Protein AF-A0A7X7A1T9-F1 (afdb_monomer)

Nearest PDB structures (foldseek):
  7ost-assembly1_AAA  TM=4.585E-01  e=1.495E+00  Rattus norvegicus
  8d9o-assembly1_A  TM=2.334E-01  e=6.834E-01  synthetic construct
  8vy7-assembly1_R  TM=4.202E-01  e=4.323E+00  Homo sapiens
  8rql-assembly1_R  TM=2.373E-01  e=2.090E+00  Homo sapiens

Solvent-accessible surface area (backbone atoms only — not comparable to full-atom values): 20251 Å² total; per-residue (Å²): 127,83,77,74,77,71,75,82,65,88,34,70,35,52,82,51,70,74,78,58,54,71,68,55,50,30,52,52,34,47,52,50,28,59,54,44,47,56,52,42,56,55,50,61,71,45,48,79,82,35,73,89,36,67,69,62,48,48,54,48,46,51,52,48,48,52,38,46,51,38,43,49,53,24,47,54,48,43,42,53,55,49,49,61,49,44,50,72,52,76,56,67,68,39,55,62,46,52,48,52,50,50,52,48,52,54,48,51,42,58,44,41,57,53,44,40,57,47,37,78,75,35,81,71,54,41,60,35,78,96,72,74,40,66,82,47,50,57,70,56,44,54,50,48,43,52,54,51,48,48,42,61,71,49,51,50,55,50,51,52,51,39,38,74,73,62,51,80,56,61,34,56,81,56,45,78,46,64,72,81,56,75,47,48,26,35,67,48,74,74,79,54,87,92,50,88,70,74,84,67,83,80,60,48,72,41,65,34,75,35,53,99,62,97,60,54,39,30,34,29,29,35,27,33,80,60,32,42,35,43,37,36,36,62,62,78,63,89,91,62,83,78,68,83,82,51,68,45,35,45,35,38,39,38,27,69,46,82,41,38,58,55,37,36,37,43,26,32,73,61,44,92,91,29,69,58,72,59,44,72,53,87,92,57,61,57,33,24,40,26,27,28,45,81,40,76,56,97,93,42,63,34,40,41,36,69,44,48,25,75,80,65,71,47,63,62,86,59,58,74,33,28,32,35,32,48,34,39,25,36,80,79,75,50,58,31,16,51,44,60,86,68,67,42,83,68,42,89,60,50,37,35,70,40,82,82,36,41,28,37,37,40,53,95

Mean predicted aligned error: 6.41 Å

Secondary structure (DSSP, 8-state):
-PPPPP---S-GGGGTTTTS-HHHHHHHHHHHHHHHHHHHHHHHHHGGGGTT-HHHHHHHHHHHHHHHHHHHHHHHHHHHHHHHHHHHS-STTHHHHHHHHHHHHHHHHHHHHHHHHHHHH-TTTTEEGGGTEES--HHHHHHHHHHHHHIIIIIHHHHHHHHHHTPPSSHHHHTSS--S-EEEEEE-PPP-TTS-PPPPTT---EE--BSSS---EEEEEEE-SSEEEEEEEEPPPTT----S--EEEEEEEEESSTTSPPEEEEEEE--TTT-SSPEEPTTSTTEEEEEEEEEEETTEEEEEEEEEHHHHT--TT----EEEEEEEEETTTEEEESS---PPPPBTTTBT--GGG-EEEEE-

Structure (mmCIF, N/CA/C/O backbone):
data_AF-A0A7X7A1T9-F1
#
_entry.id   AF-A0A7X7A1T9-F1
#
loop_
_atom_site.group_PDB
_atom_site.id
_atom_site.type_symbol
_atom_site.label_atom_id
_atom_site.label_alt_id
_atom_site.label_comp_id
_atom_site.label_asym_id
_atom_site.label_entity_id
_atom_site.label_seq_id
_atom_site.pdbx_PDB_ins_code
_atom_site.Cartn_x
_atom_site.Cartn_y
_atom_site.Cartn_z
_atom_site.occupancy
_atom_site.B_iso_or_equiv
_atom_site.auth_seq_id
_atom_site.auth_comp_id
_atom_site.auth_asym_id
_atom_site.auth_atom_id
_atom_site.pdbx_PDB_model_num
ATOM 1 N N . THR A 1 1 ? 5.170 26.911 18.394 1.00 39.91 1 THR A N 1
ATOM 2 C CA . THR A 1 1 ? 4.650 25.532 18.275 1.00 39.91 1 THR A CA 1
ATOM 3 C C . THR A 1 1 ? 5.120 24.964 16.957 1.00 39.91 1 THR A C 1
ATOM 5 O O . THR A 1 1 ? 4.873 25.583 15.928 1.00 39.91 1 THR A O 1
ATOM 8 N N . LEU A 1 2 ? 5.856 23.847 16.977 1.00 36.91 2 LEU A N 1
ATOM 9 C CA . LEU A 1 2 ? 6.152 23.097 15.753 1.00 36.91 2 LEU A CA 1
ATOM 10 C C . LEU A 1 2 ? 4.814 22.800 15.072 1.00 36.91 2 LEU A C 1
ATOM 12 O O . LEU A 1 2 ? 3.886 22.333 15.736 1.00 36.91 2 LEU A O 1
ATOM 16 N N . LYS A 1 3 ? 4.681 23.142 13.785 1.00 34.41 3 LYS A N 1
ATOM 17 C CA . LYS A 1 3 ? 3.490 22.751 13.027 1.00 34.41 3 LYS A CA 1
ATOM 18 C C . LYS A 1 3 ? 3.377 21.226 13.143 1.00 34.41 3 LYS A C 1
ATOM 20 O O . LYS A 1 3 ? 4.394 20.558 12.940 1.00 34.41 3 LYS A O 1
ATOM 25 N N . PRO A 1 4 ? 2.208 20.678 13.518 1.00 45.91 4 PRO A N 1
ATOM 26 C CA . PRO A 1 4 ? 2.038 19.237 13.554 1.00 45.91 4 PRO A CA 1
ATOM 27 C C . PRO A 1 4 ? 2.428 18.681 12.188 1.00 45.91 4 PRO A C 1
ATOM 29 O O . PRO A 1 4 ? 2.106 19.281 11.157 1.00 45.91 4 PRO A O 1
ATOM 32 N N . TRP A 1 5 ? 3.149 17.560 12.191 1.00 42.59 5 TRP A N 1
ATOM 33 C CA . TRP A 1 5 ? 3.385 16.815 10.965 1.00 42.59 5 TRP A CA 1
ATOM 34 C C . TRP A 1 5 ? 2.042 16.633 10.254 1.00 42.59 5 TRP A C 1
ATOM 36 O O . TRP A 1 5 ? 1.061 16.285 10.926 1.00 42.59 5 TRP A O 1
ATOM 46 N N . PRO A 1 6 ? 1.961 16.889 8.936 1.00 41.75 6 PRO A N 1
ATOM 47 C CA . PRO A 1 6 ? 0.737 16.628 8.200 1.00 41.75 6 PRO A CA 1
ATOM 48 C C . PRO A 1 6 ? 0.298 15.183 8.479 1.00 41.75 6 PRO A C 1
ATOM 50 O O . PRO A 1 6 ? 1.173 14.318 8.682 1.00 41.75 6 PRO A O 1
ATOM 53 N N . PRO A 1 7 ? -1.025 14.920 8.527 1.00 47.12 7 PRO A N 1
ATOM 54 C CA . PRO A 1 7 ? -1.553 13.583 8.763 1.00 47.12 7 PRO A CA 1
ATOM 55 C C . PRO A 1 7 ? -0.728 12.573 7.974 1.00 47.12 7 PRO A C 1
ATOM 57 O O . PRO A 1 7 ? -0.421 12.822 6.803 1.00 47.12 7 PRO A O 1
ATOM 60 N N . SER A 1 8 ? -0.281 11.490 8.626 1.00 50.19 8 SER A N 1
ATOM 61 C CA . SER A 1 8 ? 0.274 10.356 7.880 1.00 50.19 8 SER A CA 1
ATOM 62 C C . SER A 1 8 ? -0.703 10.078 6.760 1.00 50.19 8 SER A C 1
ATOM 64 O O . SER A 1 8 ? -1.893 9.911 7.026 1.00 50.19 8 SER A O 1
ATOM 66 N N . GLY A 1 9 ? -0.223 10.186 5.519 1.00 60.47 9 GLY A N 1
ATOM 67 C CA . GLY A 1 9 ? -1.075 9.993 4.359 1.00 60.47 9 GLY A CA 1
ATOM 68 C C . GLY A 1 9 ? -1.753 8.627 4.433 1.00 60.47 9 GLY A C 1
ATOM 69 O O . GLY A 1 9 ? -1.422 7.789 5.267 1.00 60.47 9 GLY A O 1
ATOM 70 N N . ASP A 1 10 ? -2.694 8.399 3.532 1.00 75.44 10 ASP A N 1
ATOM 71 C CA . ASP A 1 10 ? -3.477 7.171 3.394 1.00 75.44 10 ASP A CA 1
ATOM 72 C C . ASP A 1 10 ? -2.605 5.935 3.024 1.00 75.44 10 ASP A C 1
ATOM 74 O O . ASP A 1 10 ? -2.641 5.436 1.900 1.00 75.44 10 ASP A O 1
ATOM 78 N N . ARG A 1 11 ? -1.727 5.502 3.947 1.00 79.44 11 ARG A N 1
ATOM 79 C CA . ARG A 1 11 ? -0.586 4.584 3.742 1.00 79.44 11 ARG A CA 1
ATOM 80 C C . ARG A 1 11 ? -0.346 3.670 4.946 1.00 79.44 11 ARG A C 1
ATOM 82 O O . ARG A 1 11 ? 0.727 3.666 5.547 1.00 79.44 11 ARG A O 1
ATOM 89 N N . VAL A 1 12 ? -1.340 2.858 5.303 1.00 83.94 12 VAL A N 1
ATOM 90 C CA . VAL A 1 12 ? -1.254 1.951 6.467 1.00 83.94 12 VAL A CA 1
ATOM 91 C C . VAL A 1 12 ? -0.083 0.954 6.391 1.00 83.94 12 VAL A C 1
ATOM 93 O O . VAL A 1 12 ? 0.362 0.446 7.418 1.00 83.94 12 VAL A O 1
ATOM 96 N N . GLY A 1 13 ? 0.458 0.695 5.192 1.00 81.81 13 GLY A N 1
ATOM 97 C CA . GLY A 1 13 ? 1.607 -0.187 4.996 1.00 81.81 13 GLY A CA 1
ATOM 98 C C . GLY A 1 13 ? 2.880 0.279 5.711 1.00 81.81 13 GLY A C 1
ATOM 99 O O . GLY A 1 13 ? 3.715 -0.558 6.053 1.00 81.81 13 GLY A O 1
ATOM 100 N N . GLU A 1 14 ? 3.004 1.579 6.003 1.00 79.31 14 GLU A N 1
ATOM 101 C CA . GLU A 1 14 ? 4.100 2.142 6.804 1.00 79.31 14 GLU A CA 1
ATOM 102 C C . GLU A 1 14 ? 4.157 1.524 8.211 1.00 79.31 14 GLU A C 1
ATOM 104 O O . GLU A 1 14 ? 5.239 1.218 8.705 1.00 79.31 14 GLU A O 1
ATOM 109 N N . CYS A 1 15 ? 3.002 1.238 8.821 1.00 79.81 15 CYS A N 1
ATOM 110 C CA . CYS A 1 15 ? 2.922 0.622 10.148 1.00 79.81 15 CYS A CA 1
ATOM 111 C C . CYS A 1 15 ? 3.240 -0.885 10.147 1.00 79.81 15 CYS A C 1
ATOM 113 O O . CYS A 1 15 ? 3.506 -1.452 11.201 1.00 79.81 15 CYS A O 1
ATOM 115 N N . ILE A 1 16 ? 3.190 -1.545 8.983 1.00 82.44 16 ILE A N 1
ATOM 116 C CA . ILE A 1 16 ? 3.361 -3.006 8.842 1.00 82.44 16 ILE A CA 1
ATOM 117 C C . ILE A 1 16 ? 4.808 -3.367 8.462 1.00 82.44 16 ILE A C 1
ATOM 119 O O . ILE A 1 16 ? 5.266 -4.493 8.669 1.00 82.44 16 ILE A O 1
ATOM 123 N N . GLY A 1 17 ? 5.542 -2.423 7.869 1.00 73.75 17 GLY A N 1
ATOM 124 C CA . GLY A 1 17 ? 6.963 -2.569 7.549 1.00 73.75 17 GLY A CA 1
ATOM 125 C C . GLY A 1 17 ? 7.298 -3.631 6.491 1.00 73.75 17 GLY A C 1
ATOM 126 O O . GLY A 1 17 ? 8.450 -4.057 6.358 1.00 73.75 17 GLY A O 1
ATOM 127 N N . GLY A 1 18 ? 6.281 -4.109 5.767 1.00 74.50 18 GLY A N 1
ATOM 128 C CA . GLY A 1 18 ? 6.410 -5.172 4.772 1.00 74.50 18 GLY A CA 1
ATOM 129 C C . GLY A 1 18 ? 6.887 -6.512 5.342 1.00 74.50 18 GLY A C 1
ATOM 130 O O . GLY A 1 18 ? 7.407 -7.330 4.590 1.00 74.50 18 GLY A O 1
ATOM 131 N N . VAL A 1 19 ? 6.747 -6.752 6.651 1.00 79.62 19 VAL A N 1
ATOM 132 C CA . VAL A 1 19 ? 7.024 -8.068 7.259 1.00 79.62 19 VAL A CA 1
ATOM 133 C C . VAL A 1 19 ? 5.848 -9.004 6.999 1.00 79.62 19 VAL A C 1
ATOM 135 O O . VAL A 1 19 ? 6.026 -10.080 6.442 1.00 79.62 19 VAL A O 1
ATOM 138 N N . LEU A 1 20 ? 4.639 -8.529 7.289 1.00 85.19 20 LEU A N 1
ATOM 139 C CA . LEU A 1 20 ? 3.382 -9.233 7.052 1.00 85.19 20 LEU A CA 1
ATOM 140 C C . LEU A 1 20 ? 2.625 -8.614 5.868 1.00 85.19 20 LEU A C 1
ATOM 142 O O . LEU A 1 20 ? 2.907 -7.491 5.432 1.00 85.19 20 LEU A O 1
ATOM 146 N N . THR A 1 21 ? 1.686 -9.360 5.307 1.00 87.00 21 THR A N 1
ATOM 147 C CA . THR A 1 21 ? 0.637 -8.861 4.406 1.00 87.00 21 THR A CA 1
ATOM 148 C C . THR A 1 21 ? -0.457 -8.152 5.210 1.00 87.00 21 THR A C 1
ATOM 150 O O . THR A 1 21 ? -0.568 -8.346 6.420 1.00 87.00 21 THR A O 1
ATOM 153 N N . LEU A 1 22 ? -1.271 -7.303 4.571 1.00 89.75 22 LEU A N 1
ATOM 154 C CA . LEU A 1 22 ? -2.371 -6.641 5.286 1.00 89.75 22 LEU A CA 1
ATOM 155 C C . LEU A 1 22 ? -3.401 -7.664 5.774 1.00 89.75 22 LEU A C 1
ATOM 157 O O . LEU A 1 22 ? -3.898 -7.538 6.885 1.00 89.75 22 LEU A O 1
ATOM 161 N N . GLU A 1 23 ? -3.664 -8.699 4.982 1.00 92.38 23 GLU A N 1
ATOM 162 C CA . GLU A 1 23 ? -4.559 -9.804 5.309 1.00 92.38 23 GLU A CA 1
ATOM 163 C C . GLU A 1 23 ? -4.110 -10.539 6.582 1.00 92.38 23 GLU A C 1
ATOM 165 O O . GLU A 1 23 ? -4.922 -10.782 7.476 1.00 92.38 23 GLU A O 1
ATOM 170 N N . GLU A 1 24 ? -2.812 -10.835 6.709 1.00 94.38 24 GLU A N 1
ATOM 171 C CA . GLU A 1 24 ? -2.249 -11.437 7.923 1.00 94.38 24 GLU A CA 1
ATOM 172 C C . GLU A 1 24 ? -2.401 -10.514 9.136 1.00 94.38 24 GLU A C 1
ATOM 174 O O . GLU A 1 24 ? -2.812 -10.967 10.204 1.00 94.38 24 GLU A O 1
ATOM 179 N N . VAL A 1 25 ? -2.112 -9.216 8.987 1.00 94.44 25 VAL A N 1
ATOM 180 C CA . VAL A 1 25 ? -2.245 -8.253 10.093 1.00 94.44 25 VAL A CA 1
ATOM 181 C C . VAL A 1 25 ? -3.707 -8.107 10.523 1.00 94.44 25 VAL A C 1
ATOM 183 O O . VAL A 1 25 ? -3.982 -8.087 11.723 1.00 94.44 25 VAL A O 1
ATOM 186 N N . VAL A 1 26 ? -4.652 -8.062 9.578 1.00 96.88 26 VAL A N 1
ATOM 187 C CA . VAL A 1 26 ? -6.094 -8.035 9.869 1.00 96.88 26 VAL A CA 1
ATOM 188 C C . VAL A 1 26 ? -6.506 -9.283 10.648 1.00 96.88 26 VAL A C 1
ATOM 190 O O . VAL A 1 26 ? -7.163 -9.161 11.681 1.00 96.88 26 VAL A O 1
ATOM 193 N N . GLU A 1 27 ? -6.087 -10.475 10.219 1.00 97.94 27 GLU A N 1
ATOM 194 C CA . GLU A 1 27 ? -6.426 -11.721 10.914 1.00 97.94 27 GLU A CA 1
ATOM 195 C C . GLU A 1 27 ? -5.815 -11.787 12.323 1.00 97.94 27 GLU A C 1
ATOM 197 O O . GLU A 1 27 ? -6.489 -12.169 13.285 1.00 97.94 27 GLU A O 1
ATOM 202 N N . LEU A 1 28 ? -4.560 -11.368 12.492 1.00 97.19 28 LEU A N 1
ATOM 203 C CA . LEU A 1 28 ? -3.920 -11.313 13.808 1.00 97.19 28 LEU A CA 1
ATOM 204 C C . LEU A 1 28 ? -4.619 -10.307 14.734 1.00 97.19 28 LEU A C 1
ATOM 206 O O . LEU A 1 28 ? -4.916 -10.641 15.885 1.00 97.19 28 LEU A O 1
ATOM 210 N N . ALA A 1 29 ? -4.964 -9.120 14.228 1.00 97.56 29 ALA A N 1
ATOM 211 C CA . ALA A 1 29 ? -5.722 -8.122 14.978 1.00 97.56 29 ALA A CA 1
ATOM 212 C C . ALA A 1 29 ? -7.112 -8.650 15.366 1.00 97.56 29 ALA A C 1
ATOM 214 O O . ALA A 1 29 ? -7.529 -8.494 16.515 1.00 97.56 29 ALA A O 1
ATOM 215 N N . ARG A 1 30 ? -7.795 -9.363 14.456 1.00 98.25 30 ARG A N 1
ATOM 216 C CA . ARG A 1 30 ? -9.090 -10.014 14.710 1.00 98.25 30 ARG A CA 1
ATOM 217 C C . ARG A 1 30 ? -8.991 -11.027 15.849 1.00 98.25 30 ARG A C 1
ATOM 219 O O . ARG A 1 30 ? -9.847 -11.054 16.738 1.00 98.25 30 ARG A O 1
ATOM 226 N N . ARG A 1 31 ? -7.950 -11.866 15.847 1.00 98.31 31 ARG A N 1
ATOM 227 C CA . ARG A 1 31 ? -7.695 -12.855 16.910 1.00 98.31 31 ARG A CA 1
ATOM 228 C C . ARG A 1 31 ? -7.431 -12.186 18.256 1.00 98.31 31 ARG A C 1
ATOM 230 O O . ARG A 1 31 ? -7.952 -12.660 19.269 1.00 98.31 31 ARG A O 1
ATOM 237 N N . MET A 1 32 ? -6.673 -11.090 18.258 1.00 97.62 32 MET A N 1
ATOM 238 C CA . MET A 1 32 ? -6.385 -10.299 19.453 1.00 97.62 32 MET A CA 1
ATOM 239 C C . MET A 1 32 ? -7.667 -9.712 20.055 1.00 97.62 32 MET A C 1
ATOM 241 O O . MET A 1 32 ? -7.980 -10.017 21.205 1.00 97.62 32 MET A O 1
ATOM 245 N N . THR A 1 33 ? -8.464 -8.968 19.276 1.00 97.75 33 THR A N 1
ATOM 246 C CA . THR A 1 33 ? -9.721 -8.378 19.779 1.00 97.75 33 THR A CA 1
ATOM 247 C C . THR A 1 33 ? -10.721 -9.449 20.220 1.00 97.75 33 THR A C 1
ATOM 249 O O . THR A 1 33 ? -11.258 -9.364 21.319 1.00 97.75 33 THR A O 1
ATOM 252 N N . THR A 1 34 ? -10.874 -10.541 19.461 1.00 97.62 34 THR A N 1
ATOM 253 C CA . THR A 1 34 ? -11.786 -11.644 19.828 1.00 97.62 34 THR A CA 1
ATOM 254 C C . THR A 1 34 ? -11.407 -12.284 21.165 1.00 97.62 34 THR A C 1
ATOM 256 O O . THR A 1 34 ? -12.274 -12.704 21.931 1.00 97.62 34 THR A O 1
ATOM 259 N N . SER A 1 35 ? -10.110 -12.407 21.446 1.00 98.00 35 SER A N 1
ATOM 260 C CA . SER A 1 35 ? -9.630 -12.999 22.697 1.00 98.00 35 SER A CA 1
ATOM 261 C C . SER A 1 35 ? -9.775 -12.027 23.865 1.00 98.00 35 SER A C 1
ATOM 263 O O . SER A 1 35 ? -10.204 -12.435 24.943 1.00 98.00 35 SER A O 1
ATOM 265 N N . TRP A 1 36 ? -9.491 -10.743 23.640 1.00 98.25 36 TRP A N 1
ATOM 266 C CA . TRP A 1 36 ? -9.683 -9.702 24.646 1.00 98.25 36 TRP A CA 1
ATOM 267 C C . TRP A 1 36 ? -11.153 -9.549 25.042 1.00 98.25 36 TRP A C 1
ATOM 269 O O . TRP A 1 36 ? -11.464 -9.511 26.231 1.00 98.25 36 TRP A O 1
ATOM 279 N N . ASP A 1 37 ? -12.070 -9.569 24.071 1.00 96.44 37 ASP A N 1
ATOM 280 C CA . ASP A 1 37 ? -13.511 -9.461 24.316 1.00 96.44 37 ASP A CA 1
ATOM 281 C C . ASP A 1 37 ? -14.012 -10.567 25.249 1.00 96.44 37 ASP A C 1
ATOM 283 O O . ASP A 1 37 ? -14.805 -10.305 26.154 1.00 96.44 37 ASP A O 1
ATOM 287 N N . LYS A 1 38 ? -13.501 -11.799 25.099 1.00 97.56 38 LYS A N 1
ATOM 288 C CA . LYS A 1 38 ? -13.799 -12.899 26.032 1.00 97.56 38 LYS A CA 1
ATOM 289 C C . LYS A 1 38 ? -13.359 -12.560 27.458 1.00 97.56 38 LYS A C 1
ATOM 291 O O . LYS A 1 38 ? -14.110 -12.820 28.395 1.00 97.56 38 LYS A O 1
ATOM 296 N N . GLY A 1 39 ? -12.181 -11.959 27.619 1.00 97.06 39 GLY A N 1
ATOM 297 C CA . GLY A 1 39 ? -11.686 -11.468 28.907 1.00 97.06 39 GLY A CA 1
ATOM 298 C C . GLY A 1 39 ? -12.571 -10.364 29.489 1.00 97.06 39 GLY A C 1
ATOM 299 O O . GLY A 1 39 ? -12.971 -10.439 30.650 1.00 97.06 39 GLY A O 1
ATOM 300 N N . VAL A 1 40 ? -12.974 -9.388 28.673 1.00 96.25 40 VAL A N 1
ATOM 301 C CA . VAL A 1 40 ? -13.888 -8.311 29.088 1.00 96.25 40 VAL A CA 1
ATOM 302 C C . VAL A 1 40 ? -15.239 -8.866 29.551 1.00 96.25 40 VAL A C 1
ATOM 304 O O . VAL A 1 40 ? -15.787 -8.382 30.541 1.00 96.25 40 VAL A O 1
ATOM 307 N N . GLN A 1 41 ? -15.764 -9.924 28.919 1.00 96.00 41 GLN A N 1
ATOM 308 C CA . GLN A 1 41 ? -16.993 -10.576 29.396 1.00 96.00 41 GLN A CA 1
ATOM 309 C C . GLN A 1 41 ? -16.838 -11.225 30.779 1.00 96.00 41 GLN A C 1
ATOM 311 O O . GLN A 1 41 ? -17.816 -11.305 31.523 1.00 96.00 41 GLN A O 1
ATOM 316 N N . ILE A 1 42 ? -15.637 -11.681 31.149 1.00 96.38 42 ILE A N 1
ATOM 317 C CA . ILE A 1 42 ? -15.359 -12.173 32.505 1.00 96.38 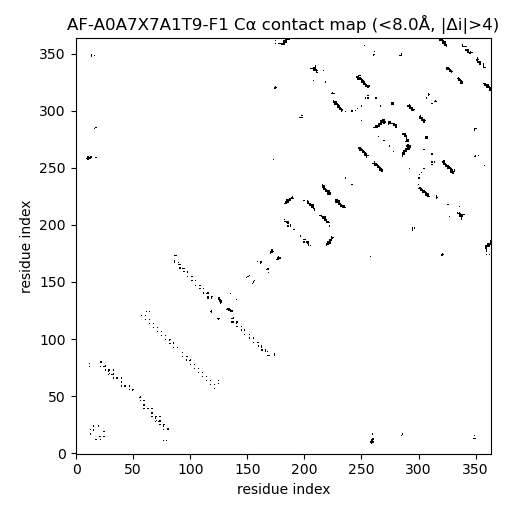42 ILE A CA 1
ATOM 318 C C . ILE A 1 42 ? -15.389 -11.000 33.489 1.00 96.38 42 ILE A C 1
ATOM 320 O O . ILE A 1 42 ? -16.101 -11.077 34.487 1.00 96.38 42 ILE A O 1
ATOM 324 N N . PHE A 1 43 ? -14.707 -9.892 33.179 1.00 94.81 43 PHE A N 1
ATOM 325 C CA . PHE A 1 43 ? -14.723 -8.686 34.018 1.00 94.81 43 PHE A CA 1
ATOM 326 C C . PHE A 1 43 ? -16.129 -8.114 34.210 1.00 94.81 43 PHE A C 1
ATOM 328 O O . PHE A 1 43 ? -16.502 -7.774 35.329 1.00 94.81 43 PHE A O 1
ATOM 335 N N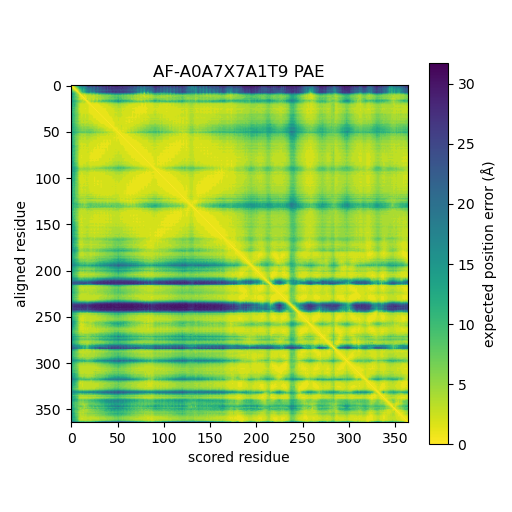 . LYS A 1 44 ? -16.950 -8.089 33.154 1.00 92.62 44 LYS A N 1
ATOM 336 C CA . LYS A 1 44 ? -18.340 -7.615 33.220 1.00 92.62 44 LYS A CA 1
ATOM 337 C C . LYS A 1 44 ? -19.174 -8.374 34.261 1.00 92.62 44 LYS A C 1
ATOM 339 O O . LYS A 1 44 ? -19.992 -7.781 34.954 1.00 92.62 44 LYS A O 1
ATOM 344 N N . LYS A 1 45 ? -18.947 -9.681 34.423 1.00 94.81 45 LYS A N 1
ATOM 345 C CA . LYS A 1 45 ? -19.649 -10.501 35.430 1.00 94.81 45 LYS A CA 1
ATOM 346 C C . LYS A 1 45 ? -19.230 -10.182 36.868 1.00 94.81 45 LYS A C 1
ATOM 348 O O . LYS A 1 45 ? -19.931 -10.573 37.794 1.00 94.81 45 LYS A O 1
ATOM 353 N N . LEU A 1 46 ? -18.096 -9.508 37.060 1.00 94.50 46 LEU A N 1
ATOM 354 C CA . LEU A 1 46 ? -17.585 -9.129 38.375 1.00 94.50 46 LEU A CA 1
ATOM 355 C C . LEU A 1 46 ? -18.094 -7.755 38.832 1.00 94.50 46 LEU A C 1
ATOM 357 O O . LEU A 1 46 ? -17.996 -7.458 40.018 1.00 94.50 46 LEU A O 1
ATOM 361 N N . GLU A 1 47 ? -18.671 -6.938 37.945 1.00 94.00 47 GLU A N 1
ATOM 362 C CA . GLU A 1 47 ? -19.079 -5.557 38.258 1.00 94.00 47 GLU A CA 1
ATOM 363 C C . GLU A 1 47 ? -20.035 -5.476 39.451 1.00 94.00 47 GLU A C 1
ATOM 365 O O . GLU A 1 47 ? -19.826 -4.674 40.357 1.00 94.00 47 GLU A O 1
ATOM 370 N N . SER A 1 48 ? -21.036 -6.359 39.512 1.00 94.25 48 SER A N 1
ATOM 371 C CA . SER A 1 48 ? -21.997 -6.382 40.621 1.00 94.25 48 SER A CA 1
ATOM 372 C C . SER A 1 48 ? -21.352 -6.728 41.964 1.00 94.25 48 SER A C 1
ATOM 374 O O . SER A 1 48 ? -21.821 -6.272 43.001 1.00 94.25 48 SER A O 1
ATOM 376 N N . LYS A 1 49 ? -20.269 -7.516 41.962 1.00 96.00 49 LYS A N 1
ATOM 377 C CA . LYS A 1 49 ? -19.528 -7.878 43.179 1.00 96.00 49 LYS A CA 1
ATOM 378 C C . LYS A 1 49 ? -18.738 -6.691 43.738 1.00 96.00 49 LYS A C 1
ATOM 380 O O . LYS A 1 49 ? -18.518 -6.629 44.943 1.00 96.00 49 LYS A O 1
ATOM 385 N N . TYR A 1 50 ? -18.324 -5.766 42.875 1.00 95.62 50 TYR A N 1
ATOM 386 C CA . TYR A 1 50 ? -17.503 -4.606 43.224 1.00 95.62 50 TYR A CA 1
ATOM 387 C C . TYR A 1 50 ? -18.287 -3.288 43.165 1.00 95.62 50 TYR A C 1
ATOM 389 O O . TYR A 1 50 ? -17.686 -2.227 43.052 1.00 95.62 50 TYR A O 1
ATOM 397 N N . SER A 1 51 ? -19.621 -3.316 43.282 1.00 93.81 51 SER A N 1
ATOM 398 C CA . SER A 1 51 ? -20.467 -2.117 43.146 1.00 93.81 51 SER A CA 1
ATOM 399 C C . SER A 1 51 ? -20.107 -0.980 44.111 1.00 93.81 51 SER A C 1
ATOM 401 O O . SER A 1 51 ? -20.346 0.184 43.805 1.00 93.81 51 SER A O 1
ATOM 403 N N . ASN A 1 52 ? -19.529 -1.318 45.267 1.00 95.00 52 ASN A N 1
ATOM 404 C CA . ASN A 1 52 ? -19.131 -0.370 46.310 1.00 95.00 52 ASN A CA 1
ATOM 405 C C . ASN A 1 52 ? -17.619 -0.074 46.309 1.00 95.00 52 ASN A C 1
ATOM 407 O O . ASN A 1 52 ? -17.133 0.605 47.209 1.00 95.00 52 ASN A O 1
ATOM 411 N N . ASP A 1 53 ? -16.874 -0.586 45.326 1.00 96.69 53 ASP A N 1
ATOM 412 C CA . ASP A 1 53 ? -15.431 -0.392 45.180 1.00 96.69 53 ASP A CA 1
ATOM 413 C C . ASP A 1 53 ? -15.144 0.347 43.868 1.00 96.69 53 ASP A C 1
ATOM 415 O O . ASP A 1 53 ? -15.019 -0.245 42.791 1.00 96.69 53 ASP A O 1
ATOM 419 N N . LYS A 1 54 ? -15.071 1.678 43.968 1.00 95.00 54 LYS A N 1
ATOM 420 C CA . LYS A 1 54 ? -14.892 2.564 42.814 1.00 95.00 54 LYS A CA 1
ATOM 421 C C . LYS A 1 54 ? -13.622 2.235 42.030 1.00 95.00 54 LYS A C 1
ATOM 423 O O . LYS A 1 54 ? -13.681 2.184 40.808 1.00 95.00 54 LYS A O 1
ATOM 428 N N . GLU A 1 55 ? -12.504 1.981 42.705 1.00 94.94 55 GLU A N 1
ATOM 429 C CA . GLU A 1 55 ? -11.223 1.722 42.037 1.00 94.94 55 GLU A CA 1
ATOM 430 C C . GLU A 1 55 ? -11.285 0.442 41.198 1.00 94.94 55 GLU A C 1
ATOM 432 O O . GLU A 1 55 ? -10.851 0.428 40.047 1.00 94.94 55 GLU A O 1
ATOM 437 N N . ARG A 1 56 ? -11.931 -0.615 41.708 1.00 96.00 56 ARG A N 1
ATOM 438 C CA . ARG A 1 56 ? -12.117 -1.858 40.942 1.00 96.00 56 ARG A CA 1
ATOM 439 C C . ARG A 1 56 ? -13.056 -1.701 39.757 1.00 96.00 56 ARG A C 1
ATOM 441 O O . ARG A 1 56 ? -12.823 -2.315 38.716 1.00 96.00 56 ARG A O 1
ATOM 448 N N . LEU A 1 57 ? -14.087 -0.870 39.875 1.00 96.12 57 LEU A N 1
ATOM 449 C CA . LEU A 1 57 ? -14.943 -0.537 38.735 1.00 96.12 57 LEU A CA 1
ATOM 450 C C . LEU A 1 57 ? -14.180 0.263 37.669 1.00 96.12 57 LEU A C 1
ATOM 452 O O . LEU A 1 57 ? -14.370 0.015 36.477 1.00 96.12 57 LEU A O 1
ATOM 456 N N . LEU A 1 58 ? -13.282 1.166 38.075 1.00 95.81 58 LEU A N 1
ATOM 457 C CA . LEU A 1 58 ? -12.418 1.899 37.149 1.00 95.81 58 LEU A CA 1
ATOM 458 C C . LEU A 1 58 ? -11.417 0.968 36.444 1.00 95.81 58 LEU A C 1
ATOM 460 O O . LEU A 1 58 ? -11.262 1.072 35.230 1.00 95.81 58 LEU A O 1
ATOM 464 N N . ASP A 1 59 ? -10.811 0.003 37.147 1.00 95.44 59 ASP A N 1
ATOM 465 C CA . ASP A 1 59 ? -9.949 -1.027 36.535 1.00 95.44 59 ASP A CA 1
ATOM 466 C C . ASP A 1 59 ? -10.698 -1.827 35.447 1.00 95.44 59 ASP A C 1
ATOM 468 O O . ASP A 1 59 ? -10.177 -2.066 34.352 1.00 95.44 59 ASP A O 1
ATOM 472 N N . ILE A 1 60 ? -11.957 -2.204 35.708 1.00 96.50 60 ILE A N 1
ATOM 473 C CA . ILE A 1 60 ? -12.826 -2.854 34.712 1.00 96.50 60 ILE A CA 1
ATOM 474 C C . ILE A 1 60 ? -13.100 -1.909 33.530 1.00 96.50 60 ILE A C 1
ATOM 476 O O . ILE A 1 60 ? -13.095 -2.343 32.374 1.00 96.50 60 ILE A O 1
ATOM 480 N N . GLY A 1 61 ? -13.307 -0.618 33.801 1.00 96.81 61 GLY A N 1
ATOM 481 C CA . GLY A 1 61 ? -13.456 0.427 32.787 1.00 96.81 61 GLY A CA 1
ATOM 482 C C . GLY A 1 61 ? -12.243 0.533 31.860 1.00 96.81 61 GLY A C 1
ATOM 483 O O . GLY A 1 61 ? -12.411 0.563 30.640 1.00 96.81 61 GLY A O 1
ATOM 484 N N . VAL A 1 62 ? -11.026 0.482 32.409 1.00 96.06 62 VAL A N 1
ATOM 485 C CA . VAL A 1 62 ? -9.775 0.452 31.631 1.00 96.06 62 VAL A CA 1
ATOM 486 C C . VAL A 1 62 ? -9.728 -0.776 30.720 1.00 96.06 62 VAL A C 1
ATOM 488 O O . VAL A 1 62 ? -9.444 -0.646 29.528 1.00 96.06 62 VAL A O 1
ATOM 491 N N . ALA A 1 63 ? -10.074 -1.963 31.229 1.00 97.00 63 ALA A N 1
ATOM 492 C CA . ALA A 1 63 ? -10.099 -3.180 30.416 1.00 97.00 63 ALA A CA 1
ATOM 493 C C . ALA A 1 63 ? -11.106 -3.093 29.249 1.00 97.00 63 ALA A C 1
ATOM 495 O O . ALA A 1 63 ? -10.810 -3.538 28.135 1.00 97.00 63 ALA A O 1
ATOM 496 N N . LYS A 1 64 ? -12.278 -2.485 29.477 1.00 97.75 64 LYS A N 1
ATOM 497 C CA . LYS A 1 64 ? -13.273 -2.215 28.424 1.00 97.75 64 LYS A CA 1
ATOM 498 C C . LYS A 1 64 ? -12.746 -1.220 27.388 1.00 97.75 64 LYS A C 1
ATOM 500 O O . LYS A 1 64 ? -12.860 -1.486 26.193 1.00 97.75 64 LYS A O 1
ATOM 505 N N . ALA A 1 65 ? -12.129 -0.122 27.828 1.00 97.50 65 ALA A N 1
ATOM 506 C CA . ALA A 1 65 ? -11.555 0.887 26.939 1.00 97.50 65 ALA A CA 1
ATOM 507 C C . ALA A 1 65 ? -10.447 0.304 26.044 1.00 97.50 65 ALA A C 1
ATOM 509 O O . ALA A 1 65 ? -10.416 0.579 24.846 1.00 97.50 65 ALA A O 1
ATOM 510 N N . LEU A 1 66 ? -9.585 -0.561 26.589 1.00 96.06 66 LEU A N 1
ATOM 511 C CA . LEU A 1 66 ? -8.590 -1.303 25.805 1.00 96.06 66 LEU A CA 1
ATOM 512 C C . LEU A 1 66 ? -9.244 -2.226 24.768 1.00 96.06 66 LEU A C 1
ATOM 514 O O . LEU A 1 66 ? -8.797 -2.281 23.625 1.00 96.06 66 LEU A O 1
ATOM 518 N N . GLY A 1 67 ? -10.338 -2.902 25.131 1.00 97.75 67 GLY A N 1
ATOM 519 C CA . GLY A 1 67 ? -11.091 -3.744 24.197 1.00 97.75 67 GLY A CA 1
ATOM 520 C C . GLY A 1 67 ? -11.636 -2.961 23.007 1.00 97.75 67 GLY A C 1
ATOM 521 O O . GLY A 1 67 ? -11.477 -3.390 21.864 1.00 97.75 67 GLY A O 1
ATOM 522 N N . ILE A 1 68 ? -12.181 -1.770 23.270 1.00 98.00 68 ILE A N 1
ATOM 523 C CA . ILE A 1 68 ? -12.629 -0.839 22.229 1.00 98.00 68 ILE A CA 1
ATOM 524 C C . ILE A 1 68 ? -11.464 -0.436 21.317 1.00 98.00 68 ILE A C 1
ATOM 526 O O . ILE A 1 68 ? -11.602 -0.489 20.098 1.00 98.00 68 ILE A O 1
ATOM 530 N N . GLN A 1 69 ? -10.296 -0.100 21.872 1.00 96.31 69 GLN A N 1
ATOM 531 C CA . GLN A 1 69 ? -9.122 0.263 21.068 1.00 96.31 69 GLN A CA 1
ATOM 532 C C . GLN A 1 69 ? -8.630 -0.895 20.192 1.00 96.31 69 GLN A C 1
ATOM 534 O O . GLN A 1 69 ? -8.312 -0.682 19.023 1.00 96.31 69 GLN A O 1
ATOM 539 N N . PHE A 1 70 ? -8.602 -2.127 20.710 1.00 97.56 70 PHE A N 1
ATOM 540 C CA . PHE A 1 70 ? -8.226 -3.297 19.910 1.00 97.56 70 PHE A CA 1
ATOM 541 C C . PHE A 1 70 ? -9.229 -3.576 18.790 1.00 97.56 70 PHE A C 1
ATOM 543 O O . PHE A 1 70 ? -8.819 -3.882 17.668 1.00 97.56 70 PHE A O 1
ATOM 550 N N . ARG A 1 71 ? -10.532 -3.441 19.072 1.00 98.44 71 ARG A N 1
ATOM 551 C CA . ARG A 1 71 ? -11.586 -3.587 18.065 1.00 98.44 71 ARG A CA 1
ATOM 552 C C . ARG A 1 71 ? -11.470 -2.516 16.984 1.00 98.44 71 ARG A C 1
ATOM 554 O O . ARG A 1 71 ? -11.457 -2.853 15.804 1.00 98.44 71 ARG A O 1
ATOM 561 N N . SER A 1 72 ? -11.291 -1.262 17.389 1.00 97.94 72 SER A N 1
ATOM 562 C CA . SER A 1 72 ? -11.105 -0.131 16.480 1.00 97.94 72 SER A CA 1
ATOM 563 C C . SER A 1 72 ? -9.850 -0.289 15.615 1.00 97.94 72 SER A C 1
ATOM 565 O O . SER A 1 72 ? -9.901 -0.114 14.400 1.00 97.94 72 SER A O 1
ATOM 567 N N . GLY A 1 73 ? -8.733 -0.736 16.200 1.00 96.00 73 GLY A N 1
ATOM 568 C CA . GLY A 1 73 ? -7.506 -1.049 15.462 1.00 96.00 73 GLY A CA 1
ATOM 569 C C . GLY A 1 73 ? -7.713 -2.128 14.394 1.00 96.00 73 GLY A C 1
ATOM 570 O O . GLY A 1 73 ? -7.300 -1.950 13.248 1.00 96.00 73 GLY A O 1
ATOM 571 N N . HIS A 1 74 ? -8.413 -3.217 14.733 1.00 98.00 74 HIS A N 1
ATOM 572 C CA . HIS A 1 74 ? -8.831 -4.224 13.752 1.00 98.00 74 HIS A CA 1
ATOM 573 C C . HIS A 1 74 ? -9.717 -3.620 12.652 1.00 98.00 74 HIS A C 1
ATOM 575 O O . HIS A 1 74 ? -9.494 -3.876 11.469 1.00 98.00 74 HIS A O 1
ATOM 581 N N . ASN A 1 75 ? -10.699 -2.805 13.029 1.00 98.44 75 ASN A N 1
ATOM 582 C CA . ASN A 1 75 ? -11.662 -2.215 12.108 1.00 98.44 75 ASN A CA 1
ATOM 583 C C . ASN A 1 75 ? -11.011 -1.249 11.115 1.00 98.44 75 ASN A C 1
ATOM 585 O O . ASN A 1 75 ? -11.325 -1.311 9.928 1.00 98.44 75 ASN A O 1
ATOM 589 N N . ILE A 1 76 ? -10.042 -0.441 11.554 1.00 95.56 76 ILE A N 1
ATOM 590 C CA . ILE A 1 76 ? -9.232 0.414 10.677 1.00 95.56 76 ILE A CA 1
ATOM 591 C C . ILE A 1 76 ? -8.504 -0.440 9.631 1.00 95.56 76 ILE A C 1
ATOM 593 O O . ILE A 1 76 ? -8.617 -0.184 8.433 1.00 95.56 76 ILE A O 1
ATOM 597 N N . LEU A 1 77 ? -7.791 -1.486 10.056 1.00 95.75 77 LEU A N 1
ATOM 598 C CA . LEU A 1 77 ? -7.037 -2.357 9.146 1.00 95.75 77 LEU A CA 1
ATOM 599 C C . LEU A 1 77 ? -7.954 -3.085 8.152 1.00 95.75 77 LEU A C 1
ATOM 601 O O . LEU A 1 77 ? -7.667 -3.134 6.954 1.00 95.75 77 LEU A O 1
ATOM 605 N N . ASN A 1 78 ? -9.082 -3.610 8.636 1.00 97.75 78 ASN A N 1
ATOM 606 C CA . ASN A 1 78 ? -10.072 -4.287 7.806 1.00 97.75 78 ASN A CA 1
ATOM 607 C C . ASN A 1 78 ? -10.721 -3.319 6.802 1.00 97.75 78 ASN A C 1
ATOM 609 O O . ASN A 1 78 ? -10.926 -3.673 5.642 1.00 97.75 78 ASN A O 1
ATOM 613 N N . PHE A 1 79 ? -10.977 -2.073 7.211 1.00 97.06 79 PHE A N 1
ATOM 614 C CA . PHE A 1 79 ? -11.470 -1.027 6.321 1.00 97.06 79 PHE A CA 1
ATOM 615 C C . PHE A 1 79 ? -10.492 -0.773 5.169 1.00 97.06 79 PHE A C 1
ATOM 617 O O . PHE A 1 79 ? -10.907 -0.790 4.012 1.00 97.06 79 PHE A O 1
ATOM 624 N N . TYR A 1 80 ? -9.193 -0.614 5.456 1.00 94.50 80 TYR A N 1
ATOM 625 C CA . TYR A 1 80 ? -8.164 -0.471 4.420 1.00 94.50 80 TYR A CA 1
ATOM 626 C C . TYR A 1 80 ? -8.157 -1.658 3.450 1.00 94.50 80 TYR A C 1
ATOM 628 O O . TYR A 1 80 ? -8.191 -1.461 2.236 1.00 94.50 80 TYR A O 1
ATOM 636 N N . MET A 1 81 ? -8.178 -2.887 3.970 1.00 94.56 81 MET A N 1
ATOM 637 C CA . MET A 1 81 ? -8.172 -4.107 3.155 1.00 94.56 81 MET A CA 1
ATOM 638 C C . MET A 1 81 ? -9.387 -4.178 2.219 1.00 94.56 81 MET A C 1
ATOM 640 O O . MET A 1 81 ? -9.251 -4.397 1.012 1.00 94.56 81 MET A O 1
ATOM 644 N N . LEU A 1 82 ? -10.587 -3.958 2.763 1.00 97.00 82 LEU A N 1
ATOM 645 C CA . LEU A 1 82 ? -11.834 -3.979 2.002 1.00 97.00 82 LEU A CA 1
ATOM 646 C C . LEU A 1 82 ? -11.893 -2.845 0.978 1.00 97.00 82 LEU A C 1
ATOM 648 O O . LEU A 1 82 ? -12.300 -3.073 -0.163 1.00 97.00 82 LEU A O 1
ATOM 652 N N . ARG A 1 83 ? -11.451 -1.640 1.347 1.00 94.81 83 ARG A N 1
ATOM 653 C CA . ARG A 1 83 ? -11.407 -0.489 0.444 1.00 94.81 83 ARG A CA 1
ATOM 654 C C . ARG A 1 83 ? -10.476 -0.755 -0.734 1.00 94.81 83 ARG A C 1
ATOM 656 O O . ARG A 1 83 ? -10.920 -0.637 -1.873 1.00 94.81 83 ARG A O 1
ATOM 663 N N . GLU A 1 84 ? -9.237 -1.189 -0.493 1.00 91.75 84 GLU A N 1
ATOM 664 C CA . GLU A 1 84 ? -8.280 -1.491 -1.568 1.00 91.75 84 GLU A CA 1
ATOM 665 C C . GLU A 1 84 ? -8.809 -2.549 -2.542 1.00 91.75 84 GLU A C 1
ATOM 667 O O . GLU A 1 84 ? -8.612 -2.442 -3.758 1.00 91.75 84 GLU A O 1
ATOM 672 N N . ARG A 1 85 ? -9.515 -3.555 -2.015 1.00 93.00 85 ARG A N 1
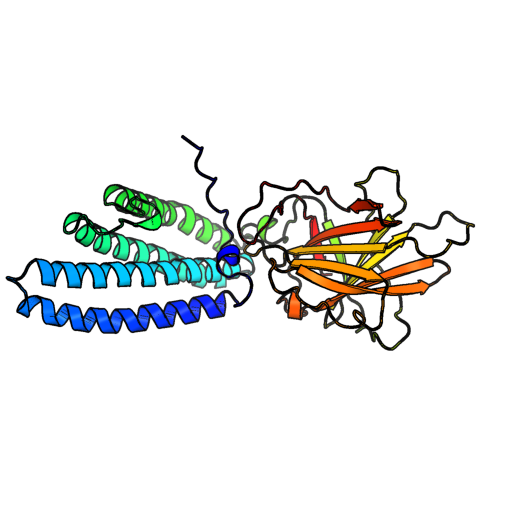ATOM 673 C CA . ARG A 1 85 ? -10.183 -4.576 -2.819 1.00 93.00 85 ARG A CA 1
ATOM 674 C C . ARG A 1 85 ? -11.331 -3.986 -3.643 1.00 93.00 85 ARG A C 1
ATOM 676 O O . ARG A 1 85 ? -11.433 -4.273 -4.834 1.00 93.00 85 ARG A O 1
ATOM 683 N N . MET A 1 86 ? -12.182 -3.155 -3.040 1.00 95.12 86 MET A N 1
ATOM 684 C CA . MET A 1 86 ? -13.328 -2.538 -3.716 1.00 95.12 86 MET A CA 1
ATOM 685 C C . MET A 1 86 ? -12.907 -1.662 -4.899 1.00 95.12 86 MET A C 1
ATOM 687 O O . MET A 1 86 ? -13.555 -1.718 -5.945 1.00 95.12 86 MET A O 1
ATOM 691 N N . LEU A 1 87 ? -11.833 -0.880 -4.740 1.00 92.12 87 LEU A N 1
ATOM 692 C CA . LEU A 1 87 ? -11.334 0.017 -5.786 1.00 92.12 87 LEU A CA 1
ATOM 693 C C . LEU A 1 87 ? -10.865 -0.749 -7.034 1.00 92.12 87 LEU A C 1
ATOM 695 O O . LEU A 1 87 ? -11.114 -0.309 -8.154 1.00 92.12 87 LEU A O 1
ATOM 699 N N . ARG A 1 88 ? -10.249 -1.926 -6.859 1.00 89.56 88 ARG A N 1
ATOM 700 C CA . ARG A 1 88 ? -9.687 -2.723 -7.969 1.00 89.56 88 ARG A CA 1
ATOM 701 C C . ARG A 1 88 ? -10.678 -3.687 -8.616 1.00 89.56 88 ARG A C 1
ATOM 703 O O . ARG A 1 88 ? -10.617 -3.907 -9.823 1.00 89.56 88 ARG A O 1
ATOM 710 N N . MET A 1 89 ? -11.626 -4.223 -7.848 1.00 90.88 89 MET A N 1
ATOM 711 C CA . MET A 1 89 ? -12.739 -5.023 -8.384 1.00 90.88 89 MET A CA 1
ATOM 712 C C . MET A 1 89 ? -13.624 -4.193 -9.300 1.00 90.88 89 MET A C 1
ATOM 714 O O . MET A 1 89 ? -13.667 -3.001 -9.092 1.00 90.88 89 MET A O 1
ATOM 718 N N . ASP A 1 90 ? -14.396 -4.792 -10.210 1.00 89.38 90 ASP A N 1
ATOM 719 C CA . ASP A 1 90 ? -15.428 -4.100 -11.000 1.00 89.38 90 ASP A CA 1
ATOM 720 C C . ASP A 1 90 ? -16.835 -4.671 -10.764 1.00 89.38 90 ASP A C 1
ATOM 722 O O . ASP A 1 90 ? -17.028 -5.745 -10.185 1.00 89.38 90 ASP A O 1
ATOM 726 N N . GLY A 1 91 ? -17.843 -3.929 -11.224 1.00 92.19 91 GLY A N 1
ATOM 727 C CA . GLY A 1 91 ? -19.233 -4.372 -11.240 1.00 92.19 91 GLY A CA 1
ATOM 728 C C . GLY A 1 91 ? -19.945 -4.333 -9.884 1.00 92.19 91 GLY A C 1
ATOM 729 O O . GLY A 1 91 ? -19.470 -3.794 -8.883 1.00 92.19 91 GLY A O 1
ATOM 730 N N . ARG A 1 92 ? -21.152 -4.913 -9.858 1.00 94.62 92 ARG A N 1
ATOM 731 C CA . ARG A 1 92 ? -22.097 -4.767 -8.736 1.00 94.62 92 ARG A CA 1
ATOM 732 C C . ARG A 1 92 ? -21.684 -5.485 -7.451 1.00 94.62 92 ARG A C 1
ATOM 734 O O . ARG A 1 92 ? -22.174 -5.100 -6.397 1.00 94.62 92 ARG A O 1
ATOM 741 N N . LYS A 1 93 ? -20.751 -6.444 -7.506 1.00 94.69 93 LYS A N 1
ATOM 742 C CA . LYS A 1 93 ? -20.190 -7.104 -6.308 1.00 94.69 93 LYS A CA 1
ATOM 743 C C . LYS A 1 93 ? -19.503 -6.114 -5.358 1.00 94.69 93 LYS A C 1
ATOM 745 O O . LYS A 1 93 ? -19.403 -6.379 -4.166 1.00 94.69 93 LYS A O 1
ATOM 750 N N . ARG A 1 94 ? -19.088 -4.935 -5.849 1.00 96.56 94 ARG A N 1
ATOM 751 C CA . ARG A 1 94 ? -18.612 -3.835 -4.994 1.00 96.56 94 ARG A CA 1
ATOM 752 C C . ARG A 1 94 ? -19.652 -3.404 -3.947 1.00 96.56 94 ARG A C 1
ATOM 754 O O . ARG A 1 94 ? -19.260 -2.926 -2.891 1.00 96.56 94 ARG A O 1
ATOM 761 N N . LEU A 1 95 ? -20.955 -3.589 -4.196 1.00 98.00 95 LEU A N 1
ATOM 762 C CA . LEU A 1 95 ? -22.009 -3.242 -3.231 1.00 98.00 95 LEU A CA 1
ATOM 763 C C . LEU A 1 95 ? -21.926 -4.072 -1.943 1.00 98.00 95 LEU A C 1
ATOM 765 O O . LEU A 1 95 ? -22.218 -3.541 -0.873 1.00 98.00 95 LEU A O 1
ATOM 769 N N . ASP A 1 96 ? -21.484 -5.328 -2.028 1.00 98.00 96 ASP A N 1
ATOM 770 C CA . ASP A 1 96 ? -21.322 -6.196 -0.857 1.00 98.00 96 ASP A CA 1
ATOM 771 C C . ASP A 1 96 ? -20.147 -5.737 0.012 1.00 98.00 96 ASP A C 1
ATOM 773 O O . ASP A 1 96 ? -20.204 -5.799 1.241 1.00 98.00 96 ASP A O 1
ATOM 777 N N . ILE A 1 97 ? -19.082 -5.233 -0.619 1.00 98.25 97 ILE A N 1
ATOM 778 C CA . ILE A 1 97 ? -17.943 -4.648 0.095 1.00 98.25 97 ILE A CA 1
ATOM 779 C C . ILE A 1 97 ? -18.320 -3.286 0.678 1.00 98.25 97 ILE A C 1
ATOM 781 O O . ILE A 1 97 ? -18.030 -3.031 1.843 1.00 98.25 97 ILE A O 1
ATOM 785 N N . LEU A 1 98 ? -19.032 -2.439 -0.073 1.00 98.50 98 LEU A N 1
ATOM 786 C CA . LEU A 1 98 ? -19.528 -1.161 0.440 1.00 98.50 98 LEU A CA 1
ATOM 787 C C . LEU A 1 98 ? -20.425 -1.358 1.668 1.00 98.50 98 LEU A C 1
ATOM 789 O O . LEU A 1 98 ? -20.336 -0.585 2.621 1.00 98.50 98 LEU A O 1
ATOM 793 N N . LYS A 1 99 ? -21.254 -2.411 1.682 1.00 98.56 99 LYS A N 1
ATOM 794 C CA . LYS A 1 99 ? -22.031 -2.784 2.868 1.00 98.56 99 LYS A CA 1
ATOM 795 C C . LYS A 1 99 ? -21.116 -3.106 4.053 1.00 98.56 99 LYS A C 1
ATOM 797 O O . LYS A 1 99 ? -21.336 -2.559 5.123 1.00 98.56 99 LYS A O 1
ATOM 802 N N . GLN A 1 100 ? -20.087 -3.930 3.866 1.00 98.69 100 GLN A N 1
ATOM 803 C CA . GLN A 1 100 ? -19.141 -4.263 4.940 1.00 98.69 100 GLN A CA 1
ATOM 804 C C . GLN A 1 100 ? -18.402 -3.027 5.471 1.00 98.69 100 GLN A C 1
ATOM 806 O O . GLN A 1 100 ? -18.296 -2.856 6.679 1.00 98.69 100 GLN A O 1
ATOM 811 N N . LEU A 1 101 ? -17.960 -2.126 4.588 1.00 98.69 101 LEU A N 1
ATOM 812 C CA . LEU A 1 101 ? -17.361 -0.845 4.984 1.00 98.69 101 LEU A CA 1
ATOM 813 C C . LEU A 1 101 ? -18.352 0.015 5.790 1.00 98.69 101 LEU A C 1
ATOM 815 O O . LEU A 1 101 ? -17.981 0.608 6.796 1.00 98.69 101 LEU A O 1
ATOM 819 N N . THR A 1 102 ? -19.622 0.042 5.377 1.00 98.75 102 THR A N 1
ATOM 820 C CA . THR A 1 102 ? -20.698 0.750 6.093 1.00 98.75 102 THR A CA 1
ATOM 821 C C . THR A 1 102 ? -20.939 0.152 7.479 1.00 98.75 102 THR A C 1
ATOM 823 O O . THR A 1 102 ? -21.139 0.892 8.440 1.00 98.75 102 THR A O 1
ATOM 826 N N . ASP A 1 103 ? -20.926 -1.176 7.588 1.00 98.81 103 ASP A N 1
ATOM 827 C CA . ASP A 1 103 ? -21.116 -1.882 8.855 1.00 98.81 103 ASP A CA 1
ATOM 828 C C . ASP A 1 103 ? -19.961 -1.577 9.827 1.00 98.81 103 ASP A C 1
ATOM 830 O O . ASP A 1 103 ? -20.224 -1.308 10.996 1.00 98.81 103 ASP A O 1
ATOM 834 N N . ILE A 1 104 ? -18.715 -1.497 9.336 1.00 98.81 104 ILE A N 1
ATOM 835 C CA . ILE A 1 104 ? -17.554 -1.059 10.133 1.00 98.81 104 ILE A CA 1
ATOM 836 C C . ILE A 1 104 ? -17.745 0.366 10.658 1.00 98.81 104 ILE A C 1
ATOM 838 O O . ILE A 1 104 ? -17.538 0.610 11.840 1.00 98.81 104 ILE A O 1
ATOM 842 N N . ILE A 1 105 ? -18.164 1.314 9.812 1.00 98.69 105 ILE A N 1
ATOM 843 C CA . ILE A 1 105 ? -18.356 2.711 10.240 1.00 98.69 105 ILE A CA 1
ATOM 844 C C . ILE A 1 105 ? -19.411 2.803 11.353 1.00 98.69 105 ILE A C 1
ATOM 846 O O . ILE A 1 105 ? -19.223 3.519 12.334 1.00 98.69 105 ILE A O 1
ATOM 850 N N . LYS A 1 106 ? -20.509 2.050 11.226 1.00 98.81 106 LYS A N 1
ATOM 851 C CA . LYS A 1 106 ? -21.556 1.987 12.256 1.00 98.81 106 LYS A CA 1
ATOM 852 C C . LYS A 1 106 ? -21.061 1.347 13.549 1.00 98.81 106 LYS A C 1
ATOM 854 O O . LYS A 1 106 ? -21.430 1.808 14.625 1.00 98.81 106 LYS A O 1
ATOM 859 N N . GLU A 1 107 ? -20.244 0.301 13.450 1.00 98.75 107 GLU A N 1
ATOM 860 C CA . GLU A 1 107 ? -19.610 -0.312 14.616 1.00 98.75 107 GLU A CA 1
ATOM 861 C C . GLU A 1 107 ? -18.678 0.681 15.322 1.00 98.75 107 GLU A C 1
ATOM 863 O O . GLU A 1 107 ? -18.763 0.813 16.539 1.00 98.75 107 GLU A O 1
ATOM 868 N N . GLU A 1 108 ? -17.861 1.439 14.585 1.00 98.75 108 GLU A N 1
ATOM 869 C CA . GLU A 1 108 ? -16.986 2.461 15.173 1.00 98.75 108 GLU A CA 1
ATOM 870 C C . GLU A 1 108 ? -17.770 3.545 15.921 1.00 98.75 108 GLU A C 1
ATOM 872 O O . GLU A 1 108 ? -17.363 3.917 17.018 1.00 98.75 108 GLU A O 1
ATOM 877 N N . ILE A 1 109 ? -18.917 3.994 15.397 1.00 98.81 109 ILE A N 1
ATOM 878 C CA . ILE A 1 109 ? -19.793 4.942 16.108 1.00 98.81 109 ILE A CA 1
ATOM 879 C C . ILE A 1 109 ? -20.296 4.330 17.425 1.00 98.81 109 ILE A C 1
ATOM 881 O O . ILE A 1 109 ? -20.184 4.952 18.476 1.00 98.81 109 ILE A O 1
ATOM 885 N N . ALA A 1 110 ? -20.788 3.088 17.400 1.00 98.75 110 ALA A N 1
ATOM 886 C CA . ALA A 1 110 ? -21.274 2.415 18.609 1.00 98.75 110 ALA A CA 1
ATOM 887 C C . ALA A 1 110 ? -20.158 2.157 19.643 1.00 98.75 110 ALA A C 1
ATOM 889 O O . ALA A 1 110 ? -20.404 2.107 20.852 1.00 98.75 110 ALA A O 1
ATOM 890 N N . LEU A 1 111 ? -18.921 1.957 19.185 1.00 98.56 111 LEU A N 1
ATOM 891 C CA . LEU A 1 111 ? -17.744 1.847 20.045 1.00 98.56 111 LEU A CA 1
ATOM 892 C C . LEU A 1 111 ? -17.355 3.202 20.642 1.00 98.56 111 LEU A C 1
ATOM 894 O O . LEU A 1 111 ? -17.028 3.264 21.827 1.00 98.56 111 LEU A O 1
ATOM 898 N N . ASP A 1 112 ? -17.429 4.277 19.859 1.00 98.50 112 ASP A N 1
ATOM 899 C CA . ASP A 1 112 ? -17.180 5.644 20.319 1.00 98.50 112 ASP A CA 1
ATOM 900 C C . ASP A 1 112 ? -18.196 6.079 21.382 1.00 98.50 112 ASP A C 1
ATOM 902 O O . ASP A 1 112 ? -17.803 6.637 22.405 1.00 98.50 112 ASP A O 1
ATOM 906 N N . GLU A 1 113 ? -19.479 5.750 21.216 1.00 98.75 113 GLU A N 1
ATOM 907 C CA . GLU A 1 113 ? -20.515 5.993 22.229 1.00 98.75 113 GLU A CA 1
ATOM 908 C C . GLU A 1 113 ? -20.170 5.317 23.566 1.00 98.75 113 GLU A C 1
ATOM 910 O O . GLU A 1 113 ? -20.262 5.930 24.633 1.00 98.75 113 GLU A O 1
ATOM 915 N N . GLN A 1 114 ? -19.711 4.061 23.521 1.00 98.25 114 GLN A N 1
ATOM 916 C CA . GLN A 1 114 ? -19.274 3.332 24.714 1.00 98.25 114 GLN A CA 1
ATOM 917 C C . GLN A 1 114 ? -18.013 3.947 25.330 1.00 98.25 114 GLN A C 1
ATOM 919 O O . GLN A 1 114 ? -17.934 4.109 26.551 1.00 98.25 114 GLN A O 1
ATOM 924 N N . LEU A 1 115 ? -17.030 4.307 24.501 1.00 98.12 115 LEU A N 1
ATOM 925 C CA . LEU A 1 115 ? -15.779 4.906 24.957 1.00 98.12 115 LEU A CA 1
ATOM 926 C C . LEU A 1 115 ? -16.014 6.277 25.592 1.00 98.12 115 LEU A C 1
ATOM 928 O O . LEU A 1 115 ? -15.395 6.588 26.605 1.00 98.12 115 LEU A O 1
ATOM 932 N N . LEU A 1 116 ? -16.941 7.068 25.050 1.00 98.31 116 LEU A N 1
ATOM 933 C CA . LEU A 1 116 ? -17.324 8.372 25.580 1.00 98.31 116 LEU A CA 1
ATOM 934 C C . LEU A 1 116 ? -17.859 8.262 27.009 1.00 98.31 116 LEU A C 1
ATOM 936 O O . LEU A 1 116 ? -17.468 9.049 27.872 1.00 98.31 116 LEU A O 1
ATOM 940 N N . VAL A 1 117 ? -18.716 7.270 27.277 1.00 97.94 117 VAL A N 1
ATOM 941 C CA . VAL A 1 117 ? -19.231 7.006 28.629 1.00 97.94 117 VAL A CA 1
ATOM 942 C C . VAL A 1 117 ? -18.092 6.649 29.583 1.00 97.94 117 VAL A C 1
ATOM 944 O O . VAL A 1 117 ? -18.038 7.176 30.692 1.00 97.94 117 VAL A O 1
ATOM 947 N N . LEU A 1 118 ? -17.159 5.791 29.160 1.00 97.38 118 LEU A N 1
ATOM 948 C CA . LEU A 1 118 ? -15.998 5.430 29.979 1.00 97.38 118 LEU A CA 1
ATOM 949 C C . LEU A 1 118 ? -15.108 6.650 30.261 1.00 97.38 118 LEU A C 1
ATOM 951 O O . LEU A 1 118 ? -14.777 6.904 31.415 1.00 97.38 118 LEU A O 1
ATOM 955 N N . CYS A 1 119 ? -14.786 7.442 29.236 1.00 96.62 119 CYS A N 1
ATOM 956 C CA . CYS A 1 119 ? -13.952 8.640 29.356 1.00 96.62 119 CYS A CA 1
ATOM 957 C C . CYS A 1 119 ? -14.562 9.709 30.269 1.00 96.62 119 CYS A C 1
ATOM 959 O O . CYS A 1 119 ? -13.837 10.354 31.019 1.00 96.62 119 CYS A O 1
ATOM 961 N N . LYS A 1 120 ? -15.887 9.903 30.228 1.00 96.44 120 LYS A N 1
ATOM 962 C CA . LYS A 1 120 ? -16.577 10.854 31.119 1.00 96.44 120 LYS A CA 1
ATOM 963 C C . LYS A 1 120 ? -16.504 10.426 32.592 1.00 96.44 120 LYS A C 1
ATOM 965 O O . LYS A 1 120 ? -16.563 11.282 33.469 1.00 96.44 120 LYS A O 1
ATOM 970 N N . ASN A 1 121 ? -16.348 9.128 32.858 1.00 95.38 121 ASN A N 1
ATOM 971 C CA . ASN A 1 121 ? -16.280 8.569 34.209 1.00 95.38 121 ASN A CA 1
ATOM 972 C C . ASN A 1 121 ? -14.846 8.376 34.736 1.00 95.38 121 ASN A C 1
ATOM 974 O O . ASN A 1 121 ? -14.656 8.318 35.951 1.00 95.38 121 ASN A O 1
ATOM 978 N N . ASP A 1 122 ? -13.850 8.277 33.853 1.00 96.56 122 ASP A N 1
ATOM 979 C CA . ASP A 1 122 ? -12.441 8.084 34.204 1.00 96.56 122 ASP A CA 1
ATOM 980 C C . ASP A 1 122 ? -11.539 8.992 33.360 1.00 96.56 122 ASP A C 1
ATOM 982 O O . ASP A 1 122 ? -11.245 8.708 32.195 1.00 96.56 122 ASP A O 1
ATOM 986 N N . SER A 1 123 ? -11.059 10.077 33.973 1.00 92.25 123 SER A N 1
ATOM 987 C CA . SER A 1 123 ? -10.194 11.052 33.307 1.00 92.25 123 SER A CA 1
ATOM 988 C C . SER A 1 123 ? -8.816 10.504 32.949 1.00 92.25 123 SER A C 1
ATOM 990 O O . SER A 1 123 ? -8.127 11.131 32.162 1.00 92.25 123 SER A O 1
ATOM 992 N N . ARG A 1 124 ? -8.391 9.344 33.469 1.00 92.44 124 ARG A N 1
ATOM 993 C CA . ARG A 1 124 ? -7.096 8.740 33.106 1.00 92.44 124 ARG A CA 1
ATOM 994 C C . ARG A 1 124 ? -7.118 8.161 31.691 1.00 92.44 124 ARG A C 1
ATOM 996 O O . ARG A 1 124 ? -6.065 8.000 31.070 1.00 92.44 124 ARG A O 1
ATOM 1003 N N . LEU A 1 125 ? -8.302 7.813 31.181 1.00 95.88 125 LEU A N 1
ATOM 1004 C CA . LEU A 1 125 ? -8.450 7.206 29.864 1.00 95.88 125 LEU A CA 1
ATOM 1005 C C . LEU A 1 125 ? -8.057 8.188 28.761 1.00 95.88 125 LEU A C 1
ATOM 1007 O O . LEU A 1 125 ? -8.509 9.328 28.713 1.00 95.88 125 LEU A O 1
ATOM 1011 N N . GLY A 1 126 ? -7.205 7.711 27.857 1.00 92.50 126 GLY A N 1
ATOM 1012 C CA . GLY A 1 126 ? -6.690 8.487 26.734 1.00 92.50 126 GLY A CA 1
ATOM 1013 C C . GLY A 1 126 ? -5.366 9.187 27.006 1.00 92.50 126 GLY A C 1
ATOM 1014 O O . GLY A 1 126 ? -4.720 9.585 26.036 1.00 92.50 126 GLY A O 1
ATOM 1015 N N . PHE A 1 127 ? -4.913 9.277 28.260 1.00 92.94 127 PHE A N 1
ATOM 1016 C CA . PHE A 1 127 ? -3.587 9.799 28.579 1.00 92.94 127 PHE A CA 1
ATOM 1017 C C . PHE A 1 127 ? -2.484 8.829 28.132 1.00 92.94 127 PHE A C 1
ATOM 1019 O O . PHE A 1 127 ? -2.545 7.630 28.401 1.00 92.94 127 PHE A O 1
ATOM 1026 N N . HIS A 1 128 ? -1.460 9.349 27.456 1.00 88.81 128 HIS A N 1
ATOM 1027 C CA . HIS A 1 128 ? -0.308 8.584 26.989 1.00 88.81 128 HIS A CA 1
ATOM 1028 C C . HIS A 1 128 ? 0.969 9.175 27.579 1.00 88.81 128 HIS A C 1
ATOM 1030 O O . HIS A 1 128 ? 1.393 10.256 27.170 1.00 88.81 128 HIS A O 1
ATOM 1036 N N . SER A 1 129 ? 1.598 8.449 28.505 1.00 86.31 129 SER A N 1
ATOM 1037 C CA . SER A 1 129 ? 2.737 8.938 29.295 1.00 86.31 129 SER A CA 1
ATOM 1038 C C . SER A 1 129 ? 3.925 9.372 28.437 1.00 86.31 129 SER A C 1
ATOM 1040 O O . SER A 1 129 ? 4.413 10.477 28.616 1.00 86.31 129 SER A O 1
ATOM 1042 N N . GLU A 1 130 ? 4.336 8.573 27.449 1.00 84.44 130 GLU A N 1
ATOM 1043 C CA . GLU A 1 130 ? 5.488 8.919 26.588 1.00 84.44 130 GLU A CA 1
ATOM 1044 C C . GLU A 1 130 ? 5.245 10.143 25.694 1.00 84.44 130 GLU A C 1
ATOM 1046 O O . GLU A 1 130 ? 6.185 10.770 25.221 1.00 84.44 130 GLU A O 1
ATOM 1051 N N . ALA A 1 131 ? 3.978 10.471 25.432 1.00 82.31 131 ALA A N 1
ATOM 1052 C CA . ALA A 1 131 ? 3.600 11.631 24.637 1.00 82.31 131 ALA A CA 1
ATOM 1053 C C . ALA A 1 131 ? 3.180 12.820 25.512 1.00 82.31 131 ALA A C 1
ATOM 1055 O O . ALA A 1 131 ? 2.746 13.830 24.960 1.00 82.31 131 ALA A O 1
ATOM 1056 N N . GLU A 1 132 ? 3.232 12.656 26.839 1.00 88.81 132 GLU A N 1
ATOM 1057 C CA . GLU A 1 132 ? 2.818 13.623 27.860 1.00 88.81 132 GLU A CA 1
ATOM 1058 C C . GLU A 1 132 ? 1.462 14.288 27.557 1.00 88.81 132 GLU A C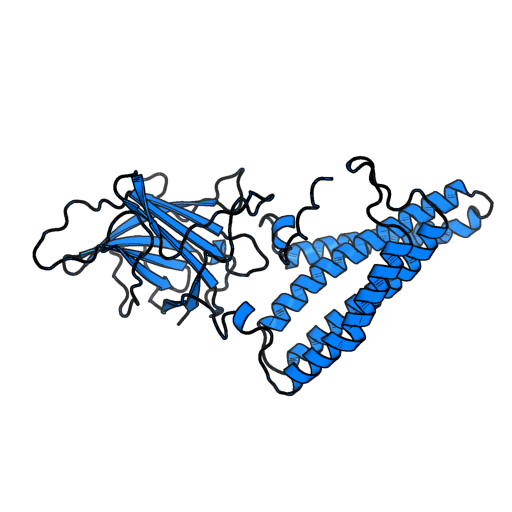 1
ATOM 1060 O O . GLU A 1 132 ? 1.253 15.477 27.791 1.00 88.81 132 GLU A O 1
ATOM 1065 N N . GLY A 1 133 ? 0.512 13.527 27.003 1.00 90.31 133 GLY A N 1
ATOM 1066 C CA . GLY A 1 133 ? -0.735 14.104 26.513 1.00 90.31 133 GLY A CA 1
ATOM 1067 C C . GLY A 1 133 ? -1.813 13.095 26.143 1.00 90.31 133 GLY A C 1
ATOM 1068 O O . GLY A 1 133 ? -1.570 11.894 26.006 1.00 90.31 133 GLY A O 1
ATOM 1069 N N . TYR A 1 134 ? -3.031 13.607 25.965 1.00 91.56 134 TYR A N 1
ATOM 1070 C CA . TYR A 1 134 ? -4.197 12.801 25.619 1.00 91.56 134 TYR A CA 1
ATOM 1071 C C . TYR A 1 134 ? -4.240 12.482 24.124 1.00 91.56 134 TYR A C 1
ATOM 1073 O O . TYR A 1 134 ? -4.213 13.369 23.269 1.00 91.56 134 TYR A O 1
ATOM 1081 N N . LYS A 1 135 ? -4.360 11.195 23.792 1.00 91.00 135 LYS A N 1
ATOM 1082 C CA . LYS A 1 135 ? -4.606 10.725 22.421 1.00 91.00 135 LYS A CA 1
ATOM 1083 C C . LYS A 1 135 ? -6.081 10.830 22.044 1.00 91.00 135 LYS A C 1
ATOM 1085 O O . LYS A 1 135 ? -6.384 11.104 20.878 1.00 91.00 135 LYS A O 1
ATOM 1090 N N . TYR A 1 136 ? -6.974 10.686 23.019 1.00 94.06 136 TYR A N 1
ATOM 1091 C CA . TYR A 1 136 ? -8.409 10.928 22.900 1.00 94.06 136 TYR A CA 1
ATOM 1092 C C . TYR A 1 136 ? -8.973 11.499 24.206 1.00 94.06 136 TYR A C 1
ATOM 1094 O O . TYR A 1 136 ? -8.365 11.354 25.261 1.00 94.06 136 TYR A O 1
ATOM 1102 N N . PHE A 1 137 ? -10.106 12.185 24.091 1.00 95.62 137 PHE A N 1
ATOM 1103 C CA . PHE A 1 137 ? -10.861 12.843 25.159 1.00 95.62 137 PHE A CA 1
ATOM 1104 C C . PHE A 1 137 ? -12.309 13.050 24.663 1.00 95.62 137 PHE A C 1
ATOM 1106 O O . PHE A 1 137 ? -12.526 12.927 23.450 1.00 95.62 137 PHE A O 1
ATOM 1113 N N . PRO A 1 138 ? -13.297 13.328 25.538 1.00 97.44 138 PRO A N 1
ATOM 1114 C CA . PRO A 1 138 ? -14.718 13.346 25.176 1.00 97.44 138 PRO A CA 1
ATOM 1115 C C . PRO A 1 138 ? -15.057 14.126 23.900 1.00 97.44 138 PRO A C 1
ATOM 1117 O O . PRO A 1 138 ? -15.646 13.568 22.978 1.00 97.44 138 PRO A O 1
ATOM 1120 N N . GLU A 1 139 ? -14.599 15.369 23.787 1.00 97.31 139 GLU A N 1
ATOM 1121 C CA . GLU A 1 139 ? -14.890 16.250 22.655 1.00 97.31 139 GLU A CA 1
ATOM 1122 C C . GLU A 1 139 ? -14.273 15.727 21.346 1.00 97.31 139 GLU A C 1
ATOM 1124 O O . GLU A 1 139 ? -14.847 15.884 20.270 1.00 97.31 139 GLU A O 1
ATOM 1129 N N . LYS A 1 140 ? -13.118 15.048 21.416 1.00 96.19 140 LYS A N 1
ATOM 1130 C CA . LYS A 1 140 ? -12.491 14.417 20.244 1.00 96.19 140 LYS A CA 1
ATOM 1131 C C . LYS A 1 140 ? -13.245 13.165 19.792 1.00 96.19 140 LYS A C 1
ATOM 1133 O O . LYS A 1 140 ? -13.286 12.894 18.593 1.00 96.19 140 LYS A O 1
ATOM 1138 N N . ILE A 1 141 ? -13.825 12.413 20.727 1.00 98.06 141 ILE A N 1
ATOM 1139 C CA . ILE A 1 141 ? -14.679 11.257 20.417 1.00 98.06 141 ILE A CA 1
ATOM 1140 C C . ILE A 1 141 ? -15.978 11.743 19.762 1.00 98.06 141 ILE A C 1
ATOM 1142 O O . ILE A 1 141 ? -16.367 11.235 18.716 1.00 98.06 141 ILE A O 1
ATOM 1146 N N . GLU A 1 142 ? -16.606 12.783 20.314 1.00 98.56 142 GLU A N 1
ATOM 1147 C CA . GLU A 1 142 ? -17.806 13.405 19.739 1.00 98.56 142 GLU A CA 1
ATOM 1148 C C . GLU A 1 142 ? -17.538 13.965 18.332 1.00 98.56 142 GLU A C 1
ATOM 1150 O O . GLU A 1 142 ? -18.302 13.699 17.401 1.00 98.56 142 GLU A O 1
ATOM 1155 N N . TRP A 1 143 ? -16.403 14.647 18.137 1.00 98.06 143 TRP A N 1
ATOM 1156 C CA . TRP A 1 143 ? -15.952 15.080 16.812 1.00 98.06 143 TRP A CA 1
ATOM 1157 C C . TRP A 1 143 ? -15.779 13.902 15.843 1.00 98.06 143 TRP A C 1
ATOM 1159 O O . TRP A 1 143 ? -16.268 13.956 14.715 1.00 98.06 143 TRP A O 1
ATOM 1169 N N . ARG A 1 144 ? -15.127 12.816 16.279 1.00 97.19 144 ARG A N 1
ATOM 1170 C CA . ARG A 1 144 ? -14.924 11.616 15.457 1.00 97.19 144 ARG A CA 1
ATOM 1171 C C . ARG A 1 144 ? -16.255 11.009 15.011 1.00 97.19 144 ARG A C 1
ATOM 1173 O O . ARG A 1 144 ? -16.413 10.724 13.825 1.00 97.19 144 ARG A O 1
ATOM 1180 N N . MET A 1 145 ? -17.218 10.858 15.921 1.00 98.56 145 MET A N 1
ATOM 1181 C CA . MET A 1 145 ? -18.556 10.358 15.585 1.00 98.56 145 MET A CA 1
ATOM 1182 C C . MET A 1 145 ? -19.255 11.251 14.555 1.00 98.56 145 MET A C 1
ATOM 1184 O O . MET A 1 145 ? -19.900 10.742 13.638 1.00 98.56 145 MET A O 1
ATOM 1188 N N . ALA A 1 146 ? -19.116 12.576 14.663 1.00 98.50 146 ALA A N 1
ATOM 1189 C CA . ALA A 1 146 ? -19.675 13.501 13.679 1.00 98.50 146 ALA A CA 1
ATOM 1190 C C . ALA A 1 146 ? -19.056 13.301 12.283 1.00 98.50 146 ALA A C 1
ATOM 1192 O O . ALA A 1 146 ? -19.787 13.263 11.295 1.00 98.50 146 ALA A O 1
ATOM 1193 N N . GLU A 1 147 ? -17.736 13.110 12.184 1.00 98.00 147 GLU A N 1
ATOM 1194 C CA . GLU A 1 147 ? -17.073 12.810 10.906 1.00 98.00 147 GLU A CA 1
ATOM 1195 C C . GLU A 1 147 ? -17.527 11.467 10.315 1.00 98.00 147 GLU A C 1
ATOM 1197 O O . GLU A 1 147 ? -17.832 11.389 9.126 1.00 98.00 147 GLU A O 1
ATOM 1202 N N . LEU A 1 148 ? -17.658 10.420 11.135 1.00 98.31 148 LEU A N 1
ATOM 1203 C CA . LEU A 1 148 ? -18.157 9.117 10.676 1.00 98.31 148 LEU A CA 1
ATOM 1204 C C . LEU A 1 148 ? -19.602 9.200 10.158 1.00 98.31 148 LEU A C 1
ATOM 1206 O O . LEU A 1 148 ? -19.922 8.602 9.128 1.00 98.31 148 LEU A O 1
ATOM 1210 N N . ASN A 1 149 ? -20.463 9.982 10.815 1.00 98.69 149 ASN A N 1
ATOM 1211 C CA . ASN A 1 149 ? -21.827 10.221 10.340 1.00 98.69 149 ASN A CA 1
ATOM 1212 C C . ASN A 1 149 ? -21.850 10.969 9.000 1.00 98.69 149 ASN A C 1
ATOM 1214 O O . ASN A 1 149 ? -22.586 10.567 8.100 1.00 98.69 149 ASN A O 1
ATOM 1218 N N . LYS A 1 150 ? -20.980 11.970 8.799 1.00 98.38 150 LYS A N 1
ATOM 1219 C CA . LYS A 1 150 ? -20.856 12.647 7.495 1.00 98.38 150 LYS A CA 1
ATOM 1220 C C . LYS A 1 150 ? -20.499 11.672 6.372 1.00 98.38 150 LYS A C 1
ATOM 1222 O O . LYS A 1 150 ? -21.067 11.781 5.286 1.00 98.38 150 LYS A O 1
ATOM 1227 N N . VAL A 1 151 ? -19.609 10.707 6.618 1.00 97.19 151 VAL A N 1
ATOM 1228 C CA . VAL A 1 151 ? -19.254 9.671 5.628 1.00 97.19 151 VAL A CA 1
ATOM 1229 C C . VAL A 1 151 ? -20.466 8.792 5.290 1.00 97.19 151 VAL A C 1
ATOM 1231 O O . VAL A 1 151 ? -20.713 8.488 4.119 1.00 97.19 151 VAL A O 1
ATOM 1234 N N . LEU A 1 152 ? -21.259 8.399 6.295 1.00 98.56 152 LEU A N 1
ATOM 1235 C CA . LEU A 1 152 ? -22.484 7.615 6.090 1.00 98.56 152 LEU A CA 1
ATOM 1236 C C . LEU A 1 152 ? -23.551 8.379 5.295 1.00 98.56 152 LEU A C 1
ATOM 1238 O O . LEU A 1 152 ? -24.246 7.776 4.477 1.00 98.56 152 LEU A O 1
ATOM 1242 N N . GLU A 1 153 ? -23.687 9.680 5.538 1.00 98.56 153 GLU A N 1
ATOM 1243 C CA . GLU A 1 153 ? -24.692 10.537 4.904 1.00 98.56 153 GLU A CA 1
ATOM 1244 C C . GLU A 1 153 ? -24.320 10.934 3.471 1.00 98.56 153 GLU A C 1
ATOM 1246 O O . GLU A 1 153 ? -25.200 11.020 2.613 1.00 98.56 153 GLU A O 1
ATOM 1251 N N . ASN A 1 154 ? -23.030 11.144 3.193 1.00 97.56 154 ASN A N 1
ATOM 1252 C CA . ASN A 1 154 ? -22.566 11.724 1.931 1.00 97.56 154 ASN A CA 1
ATOM 1253 C C . ASN A 1 154 ? -21.838 10.703 1.046 1.00 97.56 154 ASN A C 1
ATOM 1255 O O . ASN A 1 154 ? -22.282 10.407 -0.070 1.00 97.56 154 ASN A O 1
ATOM 1259 N N . ASP A 1 155 ? -20.748 10.120 1.545 1.00 96.19 155 ASP A N 1
ATOM 1260 C CA . ASP A 1 155 ? -19.836 9.313 0.731 1.00 96.19 155 ASP A CA 1
ATOM 1261 C C . ASP A 1 155 ? -20.428 7.944 0.386 1.00 96.19 155 ASP A C 1
ATOM 1263 O O . ASP A 1 155 ? -20.382 7.506 -0.767 1.00 96.19 155 ASP A O 1
ATOM 1267 N N . VAL A 1 156 ? -21.039 7.259 1.359 1.00 97.94 156 VAL A N 1
ATOM 1268 C CA . VAL A 1 156 ? -21.628 5.928 1.134 1.00 97.94 156 VAL A CA 1
ATOM 1269 C C . VAL A 1 156 ? -22.719 5.965 0.046 1.00 97.94 156 VAL A C 1
ATOM 1271 O O . VAL A 1 156 ? -22.661 5.143 -0.882 1.00 97.94 156 VAL A O 1
ATOM 1274 N N . PRO A 1 157 ? -23.697 6.897 0.065 1.00 98.44 157 PRO A N 1
ATOM 1275 C CA . PRO A 1 157 ? -24.662 7.041 -1.023 1.00 98.44 157 PRO A CA 1
ATOM 1276 C C . PRO A 1 157 ? -24.021 7.409 -2.365 1.00 98.44 157 PRO A C 1
ATOM 1278 O O . PRO A 1 157 ? -24.439 6.867 -3.396 1.00 98.44 157 PRO A O 1
ATOM 1281 N N . ALA A 1 158 ? -23.003 8.277 -2.366 1.00 97.12 158 ALA A N 1
ATOM 1282 C CA . ALA A 1 158 ? -22.277 8.653 -3.577 1.00 97.12 158 ALA A CA 1
ATOM 1283 C C . ALA A 1 158 ? -21.608 7.431 -4.226 1.00 97.12 158 ALA A C 1
ATOM 1285 O O . ALA A 1 158 ? -21.889 7.124 -5.389 1.00 97.12 158 ALA A O 1
ATOM 1286 N N . PHE A 1 159 ? -20.840 6.645 -3.464 1.00 96.25 159 PHE A N 1
ATOM 1287 C CA . PHE A 1 159 ? -20.227 5.408 -3.957 1.00 96.25 159 PHE A CA 1
ATOM 1288 C C . PHE A 1 159 ? -21.263 4.405 -4.452 1.00 96.25 159 PHE A C 1
ATOM 1290 O O . PHE A 1 159 ? -21.111 3.823 -5.528 1.00 96.25 159 PHE A O 1
ATOM 1297 N N . LYS A 1 160 ? -22.365 4.230 -3.716 1.00 97.88 160 LYS A N 1
ATOM 1298 C CA . LYS A 1 160 ? -23.457 3.342 -4.130 1.00 97.88 160 LYS A CA 1
ATOM 1299 C C . LYS A 1 160 ? -24.031 3.744 -5.490 1.00 97.88 160 LYS A C 1
ATOM 1301 O O . LYS A 1 160 ? -24.347 2.866 -6.296 1.00 97.88 160 LYS A O 1
ATOM 1306 N N . LYS A 1 161 ? -24.176 5.048 -5.755 1.00 97.75 161 LYS A N 1
ATOM 1307 C CA . LYS A 1 161 ? -24.653 5.579 -7.040 1.00 97.75 161 LYS A CA 1
ATOM 1308 C C . LYS A 1 161 ? -23.664 5.274 -8.166 1.00 97.75 161 LYS A C 1
ATOM 1310 O O . LYS A 1 161 ? -24.094 4.728 -9.181 1.00 97.75 161 LYS A O 1
ATOM 1315 N N . LEU A 1 162 ? -22.373 5.554 -7.968 1.00 96.38 162 LEU A N 1
ATOM 1316 C CA . LEU A 1 162 ? -21.311 5.273 -8.947 1.00 96.38 162 LEU A CA 1
ATOM 1317 C C . LEU A 1 162 ? -21.262 3.778 -9.303 1.00 96.38 162 LEU A C 1
ATOM 1319 O O . LEU A 1 162 ? -21.347 3.403 -10.472 1.00 96.38 162 LEU A O 1
ATOM 1323 N N . ILE A 1 163 ? -21.255 2.905 -8.290 1.00 96.81 163 ILE A N 1
ATOM 1324 C CA . ILE A 1 163 ? -21.222 1.447 -8.480 1.00 96.81 163 ILE A CA 1
ATOM 1325 C C . ILE A 1 163 ? -22.450 0.955 -9.254 1.00 96.81 163 ILE A C 1
ATOM 1327 O O . ILE A 1 163 ? -22.326 0.119 -10.149 1.00 96.81 163 ILE A O 1
ATOM 1331 N N . LYS A 1 164 ? -23.652 1.455 -8.935 1.00 96.88 164 LYS A N 1
ATOM 1332 C CA . LYS A 1 164 ? -24.887 1.047 -9.628 1.00 96.88 164 LYS A CA 1
ATOM 1333 C C . LYS A 1 164 ? -24.895 1.430 -11.106 1.00 96.88 164 LYS A C 1
ATOM 1335 O O . LYS A 1 164 ? -25.484 0.694 -11.898 1.00 96.88 164 LYS A O 1
ATOM 1340 N N . LYS A 1 165 ? -24.257 2.549 -11.451 1.00 96.12 165 LYS A N 1
ATOM 1341 C CA . LYS A 1 165 ? -24.065 2.999 -12.833 1.00 96.12 165 LYS A CA 1
ATOM 1342 C C . LYS A 1 165 ? -22.943 2.259 -13.568 1.00 96.12 165 LYS A C 1
ATOM 1344 O O . LYS A 1 165 ? -22.852 2.384 -14.781 1.00 96.12 165 LYS A O 1
ATOM 1349 N N . GLY A 1 166 ? -22.126 1.478 -12.859 1.00 94.31 166 GLY A N 1
ATOM 1350 C CA . GLY A 1 166 ? -20.979 0.780 -13.441 1.00 94.31 166 GLY A CA 1
ATOM 1351 C C . GLY A 1 166 ? -19.756 1.674 -13.653 1.00 94.31 166 GLY A C 1
ATOM 1352 O O . GLY A 1 166 ? -18.878 1.309 -14.425 1.00 94.31 166 GLY A O 1
ATOM 1353 N N . GLU A 1 167 ? -19.689 2.824 -12.980 1.00 93.25 167 GLU A N 1
ATOM 1354 C CA . GLU A 1 167 ? -18.554 3.744 -13.081 1.00 93.25 167 GLU A CA 1
ATOM 1355 C C . GLU A 1 167 ? -17.333 3.208 -12.299 1.00 93.25 167 GLU A C 1
ATOM 1357 O O . GLU A 1 167 ? -17.456 2.428 -11.341 1.00 93.25 167 GLU A O 1
ATOM 1362 N N . LEU A 1 168 ? -16.129 3.606 -12.724 1.00 90.62 168 LEU A N 1
ATOM 1363 C CA . LEU A 1 168 ? -14.884 3.289 -12.021 1.00 90.62 168 LEU A CA 1
ATOM 1364 C C . LEU A 1 168 ? -14.781 4.108 -10.728 1.00 90.62 168 LEU A C 1
ATOM 1366 O O . LEU A 1 168 ? -15.229 5.248 -10.669 1.00 90.62 168 LEU A O 1
ATOM 1370 N N . LEU A 1 169 ? -14.184 3.520 -9.690 1.00 91.50 169 LEU A N 1
ATOM 1371 C CA . LEU A 1 169 ? -13.911 4.216 -8.433 1.00 91.50 169 LEU A CA 1
ATOM 1372 C C . LEU A 1 169 ? -12.437 4.611 -8.405 1.00 91.50 169 LEU A C 1
ATOM 1374 O O . LEU A 1 169 ? -11.590 3.720 -8.406 1.00 91.50 169 LEU A O 1
ATOM 1378 N N . PHE A 1 170 ? -12.154 5.915 -8.377 1.00 90.38 170 PHE A N 1
ATOM 1379 C CA . PHE A 1 170 ? -10.794 6.472 -8.382 1.00 90.38 170 PHE A CA 1
ATOM 1380 C C . PHE A 1 170 ? -9.884 5.801 -9.434 1.00 90.38 170 PHE A C 1
ATOM 1382 O O . PHE A 1 170 ? -8.892 5.140 -9.090 1.00 90.38 170 PHE A O 1
ATOM 1389 N N . PRO A 1 171 ? -10.246 5.857 -10.729 1.00 91.75 171 PRO A N 1
ATOM 1390 C CA . PRO A 1 171 ? -9.459 5.226 -11.786 1.00 91.75 171 PRO A CA 1
ATOM 1391 C C . PRO A 1 171 ? -8.008 5.739 -11.858 1.00 91.75 171 PRO A C 1
ATOM 1393 O O . PRO A 1 171 ? -7.115 4.972 -12.214 1.00 91.75 171 PRO A O 1
ATOM 1396 N N . GLU A 1 172 ? -7.756 6.976 -11.443 1.00 90.12 172 GLU A N 1
ATOM 1397 C CA . GLU A 1 172 ? -6.437 7.587 -11.276 1.00 90.12 172 GLU A CA 1
ATOM 1398 C C . GLU A 1 172 ? -5.630 6.967 -10.129 1.00 90.12 172 GLU A C 1
ATOM 1400 O O . GLU A 1 172 ? -4.416 6.824 -10.228 1.00 90.12 172 GLU A O 1
ATOM 1405 N N . TYR A 1 173 ? -6.286 6.512 -9.056 1.00 88.56 173 TYR A N 1
ATOM 1406 C CA . TYR A 1 173 ? -5.627 5.821 -7.941 1.00 88.56 173 TYR A CA 1
ATOM 1407 C C . TYR A 1 173 ? -5.205 4.395 -8.313 1.00 88.56 173 TYR A C 1
ATOM 1409 O O . TYR A 1 173 ? -4.205 3.883 -7.810 1.00 88.56 173 TYR A O 1
ATOM 1417 N N . THR A 1 174 ? -5.987 3.734 -9.167 1.00 89.69 174 THR A N 1
ATOM 1418 C CA . THR A 1 174 ? -5.781 2.329 -9.562 1.00 89.69 174 THR A CA 1
ATOM 1419 C C . THR A 1 174 ? -4.970 2.167 -10.846 1.00 89.69 174 THR A C 1
ATOM 1421 O O . THR A 1 174 ? -4.652 1.042 -11.220 1.00 89.69 174 THR A O 1
ATOM 1424 N N . GLY A 1 175 ? -4.657 3.268 -11.534 1.00 90.31 175 GLY A N 1
ATOM 1425 C CA . GLY A 1 175 ? -3.982 3.251 -12.831 1.00 90.31 175 GLY A CA 1
ATOM 1426 C C . GLY A 1 175 ? -4.883 2.838 -13.996 1.00 90.31 175 GLY A C 1
ATOM 1427 O O . GLY A 1 175 ? -4.392 2.671 -15.108 1.00 90.31 175 GLY A O 1
ATOM 1428 N N . LYS A 1 176 ? -6.201 2.694 -13.781 1.00 90.88 176 LYS A N 1
ATOM 1429 C CA . LYS A 1 176 ? -7.177 2.485 -14.867 1.00 90.88 176 LYS A CA 1
ATOM 1430 C C . LYS A 1 176 ? -7.335 3.731 -15.745 1.00 90.88 176 LYS A C 1
ATOM 1432 O O . LYS A 1 176 ? -7.674 3.617 -16.919 1.00 90.88 176 LYS A O 1
ATOM 1437 N N . SER A 1 177 ? -7.078 4.912 -15.189 1.00 92.69 177 SER A N 1
ATOM 1438 C CA . SER A 1 177 ? -6.927 6.170 -15.928 1.00 92.69 177 SER A CA 1
ATOM 1439 C C . SER A 1 177 ? -5.687 6.885 -15.393 1.00 92.69 177 SER A C 1
ATOM 1441 O O . SER A 1 177 ? -5.813 7.748 -14.531 1.00 92.69 177 SER A O 1
ATOM 1443 N N . PRO A 1 178 ? -4.485 6.449 -15.808 1.00 92.19 178 PRO A N 1
ATOM 1444 C CA . PRO A 1 178 ? -3.241 6.924 -15.222 1.00 92.19 178 PRO A CA 1
ATOM 1445 C C . PRO A 1 178 ? -3.042 8.418 -15.499 1.00 92.19 178 PRO A C 1
ATOM 1447 O O . PRO A 1 178 ? -3.176 8.871 -16.634 1.00 92.19 178 PRO A O 1
ATOM 1450 N N . GLU A 1 179 ? -2.691 9.168 -14.458 1.00 89.69 179 GLU A N 1
ATOM 14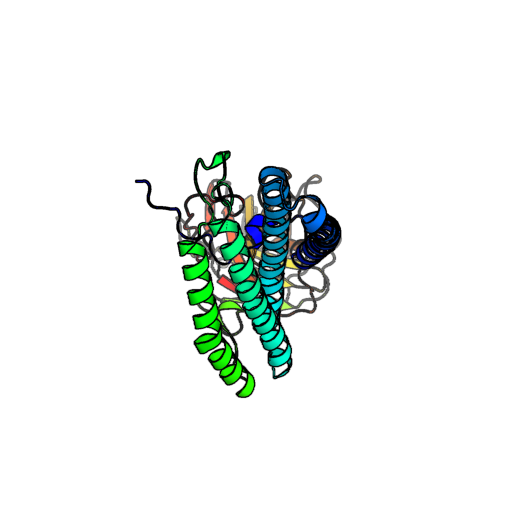51 C CA . GLU A 1 179 ? -2.250 10.561 -14.557 1.00 89.69 179 GLU A CA 1
ATOM 1452 C C . GLU A 1 179 ? -0.716 10.631 -14.523 1.00 89.69 179 GLU A C 1
ATOM 1454 O O . GLU A 1 179 ? -0.078 9.902 -13.759 1.00 89.69 179 GLU A O 1
ATOM 1459 N N . GLY A 1 180 ? -0.122 11.521 -15.322 1.00 91.25 180 GLY A N 1
ATOM 1460 C CA . GLY A 1 180 ? 1.332 11.696 -15.412 1.00 91.25 180 GLY A CA 1
ATOM 1461 C C . GLY A 1 180 ? 1.999 10.795 -16.457 1.00 91.25 180 GLY A C 1
ATOM 1462 O O . GLY A 1 180 ? 1.381 10.413 -17.450 1.00 91.25 180 GLY A O 1
ATOM 1463 N N . ALA A 1 181 ? 3.285 10.495 -16.261 1.00 95.06 181 ALA A N 1
ATOM 1464 C CA . ALA A 1 181 ? 4.060 9.689 -17.202 1.00 95.06 181 ALA A CA 1
ATOM 1465 C C . ALA A 1 181 ? 3.612 8.221 -17.202 1.00 95.06 181 ALA A C 1
ATOM 1467 O O . ALA A 1 181 ? 3.327 7.642 -16.150 1.00 95.06 181 ALA A O 1
ATOM 1468 N N . VAL A 1 182 ? 3.582 7.614 -18.389 1.00 96.88 182 VAL A N 1
ATOM 1469 C CA . VAL A 1 182 ? 3.124 6.237 -18.600 1.00 96.88 182 VAL A CA 1
ATOM 1470 C C . VAL A 1 182 ? 4.143 5.478 -19.441 1.00 96.88 182 VAL A C 1
ATOM 1472 O O . VAL A 1 182 ? 4.488 5.900 -20.540 1.00 96.88 182 VAL A O 1
ATOM 1475 N N . ALA A 1 183 ? 4.569 4.325 -18.939 1.00 97.44 183 ALA A N 1
ATOM 1476 C CA . ALA A 1 183 ? 5.351 3.329 -19.650 1.00 97.44 183 ALA A CA 1
ATOM 1477 C C . ALA A 1 183 ? 4.542 2.032 -19.793 1.00 97.44 183 ALA A C 1
ATOM 1479 O O . ALA A 1 183 ? 3.594 1.765 -19.045 1.00 97.44 183 ALA A O 1
ATOM 1480 N N . HIS A 1 184 ? 4.932 1.185 -20.743 1.00 97.12 184 HIS A N 1
ATOM 1481 C CA . HIS A 1 184 ? 4.265 -0.090 -20.988 1.00 97.12 184 HIS A CA 1
ATOM 1482 C C . HIS A 1 184 ? 5.233 -1.260 -20.856 1.00 97.12 184 HIS A C 1
ATOM 1484 O O . HIS A 1 184 ? 6.321 -1.257 -21.428 1.00 97.12 184 HIS A O 1
ATOM 1490 N N . CYS A 1 185 ? 4.789 -2.283 -20.132 1.00 96.88 185 CYS A N 1
ATOM 1491 C CA . CYS A 1 185 ? 5.508 -3.533 -19.959 1.00 96.88 185 CYS A CA 1
ATOM 1492 C C . CYS A 1 185 ? 4.977 -4.570 -20.943 1.00 96.88 185 CYS A C 1
ATOM 1494 O O . CYS A 1 185 ? 3.778 -4.868 -20.937 1.00 96.88 185 CYS A O 1
ATOM 1496 N N . VAL A 1 186 ? 5.858 -5.131 -21.769 1.00 96.25 186 VAL A N 1
ATOM 1497 C CA . VAL A 1 186 ? 5.475 -6.174 -22.728 1.00 96.25 186 VAL A CA 1
ATOM 1498 C C . VAL A 1 186 ? 5.551 -7.563 -22.112 1.00 96.25 186 VAL A C 1
ATOM 1500 O O . VAL A 1 186 ? 6.478 -7.884 -21.371 1.00 96.25 186 VAL A O 1
ATOM 1503 N N . LYS A 1 187 ? 4.588 -8.421 -22.438 1.00 95.00 187 LYS A N 1
ATOM 1504 C CA . LYS A 1 187 ? 4.649 -9.834 -22.071 1.00 95.00 187 LYS A CA 1
ATOM 1505 C C . LYS A 1 187 ? 5.637 -10.574 -22.977 1.00 95.00 187 LYS A C 1
ATOM 1507 O O . LYS A 1 187 ? 5.582 -10.435 -24.195 1.00 95.00 187 LYS A O 1
ATOM 1512 N N . THR A 1 188 ? 6.502 -11.386 -22.382 1.00 93.94 188 THR A N 1
ATOM 1513 C CA . THR A 1 188 ? 7.462 -12.256 -23.072 1.00 93.94 188 THR A CA 1
ATOM 1514 C C . THR A 1 188 ? 7.329 -13.704 -22.587 1.00 93.94 188 THR A C 1
ATOM 1516 O O . THR A 1 188 ? 6.618 -13.987 -21.620 1.00 93.94 188 THR A O 1
ATOM 1519 N N . PHE A 1 189 ? 7.991 -14.631 -23.279 1.00 92.06 189 PHE A N 1
ATOM 1520 C CA . PHE A 1 189 ? 8.189 -15.994 -22.791 1.00 92.06 189 PHE A CA 1
ATOM 1521 C C . PHE A 1 189 ? 9.094 -16.005 -21.555 1.00 92.06 189 PHE A C 1
ATOM 1523 O O . PHE A 1 189 ? 9.896 -15.090 -21.360 1.00 92.06 189 PHE A O 1
ATOM 1530 N N . ASP A 1 190 ? 8.969 -17.060 -20.749 1.00 93.12 190 ASP A N 1
ATOM 1531 C CA . ASP A 1 190 ? 9.796 -17.269 -19.560 1.00 93.12 190 ASP A CA 1
ATOM 1532 C C . ASP A 1 190 ? 11.286 -17.199 -19.898 1.00 93.12 190 ASP A C 1
ATOM 1534 O O . ASP A 1 190 ? 11.794 -17.950 -20.736 1.00 93.12 190 ASP A O 1
ATOM 1538 N N . VAL A 1 191 ? 11.989 -16.292 -19.220 1.00 90.12 191 VAL A N 1
ATOM 1539 C CA . VAL A 1 191 ? 13.412 -16.060 -19.457 1.00 90.12 191 VAL A CA 1
ATOM 1540 C C . VAL A 1 191 ? 14.226 -17.078 -18.665 1.00 90.12 191 VAL A C 1
ATOM 1542 O O . VAL A 1 191 ? 14.130 -17.168 -17.439 1.00 90.12 191 VAL A O 1
ATOM 1545 N N . ASN A 1 192 ? 15.085 -17.826 -19.358 1.00 88.00 192 ASN A N 1
ATOM 1546 C CA . ASN A 1 192 ? 16.063 -18.695 -18.716 1.00 88.00 192 ASN A CA 1
ATOM 1547 C C . ASN A 1 192 ? 17.375 -17.934 -18.464 1.00 88.00 192 ASN A C 1
ATOM 1549 O O . ASN A 1 192 ? 18.177 -17.728 -19.375 1.00 88.00 192 ASN A O 1
ATOM 1553 N N . LEU A 1 193 ? 17.606 -17.566 -17.202 1.00 83.19 193 LEU A N 1
ATOM 1554 C CA . LEU A 1 193 ? 18.788 -16.815 -16.752 1.00 83.19 193 LEU A CA 1
ATOM 1555 C C . LEU A 1 193 ? 20.116 -17.570 -16.906 1.00 83.19 193 LEU A C 1
ATOM 1557 O O . LEU A 1 193 ? 21.171 -16.942 -16.854 1.00 83.19 193 LEU A O 1
ATOM 1561 N N . ASN A 1 194 ? 20.073 -18.892 -17.083 1.00 82.88 194 ASN A N 1
ATOM 1562 C CA . ASN A 1 194 ? 21.257 -19.733 -17.285 1.00 82.88 194 ASN A CA 1
ATOM 1563 C C . ASN A 1 194 ? 21.613 -19.897 -18.771 1.00 82.88 194 ASN A C 1
ATOM 1565 O O . ASN A 1 194 ? 22.489 -20.685 -19.116 1.00 82.88 194 ASN A O 1
ATOM 1569 N N . SER A 1 195 ? 20.906 -19.198 -19.656 1.00 84.38 195 SER A N 1
ATOM 1570 C CA . SER A 1 195 ? 21.106 -19.238 -21.102 1.00 84.38 195 SER A CA 1
ATOM 1571 C C . SER A 1 195 ? 21.275 -17.828 -21.661 1.00 84.38 195 SER A C 1
ATOM 1573 O O . SER A 1 195 ? 21.108 -16.844 -20.937 1.00 84.38 195 SER A O 1
ATOM 1575 N N . ASN A 1 196 ? 21.584 -17.724 -22.954 1.00 83.88 196 ASN A N 1
ATOM 1576 C CA . ASN A 1 196 ? 21.641 -16.436 -23.636 1.00 83.88 196 ASN A CA 1
ATOM 1577 C C . ASN A 1 196 ? 20.263 -15.769 -23.600 1.00 83.88 196 ASN A C 1
ATOM 1579 O O . ASN A 1 196 ? 19.316 -16.227 -24.242 1.00 83.88 196 ASN A O 1
ATOM 1583 N N . ILE A 1 197 ? 20.163 -14.683 -22.836 1.00 90.12 197 ILE A N 1
ATOM 1584 C CA . ILE A 1 197 ? 18.936 -13.905 -22.701 1.00 90.12 197 ILE A CA 1
ATOM 1585 C C . ILE A 1 197 ? 18.689 -13.182 -24.025 1.00 90.12 197 ILE A C 1
ATOM 1587 O O . ILE A 1 197 ? 19.522 -12.407 -24.486 1.00 90.12 197 ILE A O 1
ATOM 1591 N N . GLN A 1 198 ? 17.534 -13.434 -24.633 1.00 90.56 198 GLN A N 1
ATOM 1592 C CA . GLN A 1 198 ? 17.119 -12.747 -25.851 1.00 90.56 198 GLN A CA 1
ATOM 1593 C C . GLN A 1 198 ? 16.366 -11.463 -25.511 1.00 90.56 198 GLN A C 1
ATOM 1595 O O . GLN A 1 198 ? 15.580 -11.427 -24.563 1.00 90.56 198 GLN A O 1
ATOM 1600 N N . ILE A 1 199 ? 16.586 -10.418 -26.310 1.00 91.75 199 ILE A N 1
ATOM 1601 C CA . ILE A 1 199 ? 15.823 -9.176 -26.206 1.00 91.75 199 ILE A CA 1
ATOM 1602 C C . ILE A 1 199 ? 14.351 -9.421 -26.598 1.00 91.75 199 ILE A C 1
ATOM 1604 O O . ILE A 1 199 ? 14.088 -9.944 -27.685 1.00 91.75 199 ILE A O 1
ATOM 1608 N N . PRO A 1 200 ? 13.374 -9.056 -25.747 1.00 93.25 200 PRO A N 1
ATOM 1609 C CA . PRO A 1 200 ? 11.963 -9.183 -26.080 1.00 93.25 200 PRO A CA 1
ATOM 1610 C C . PRO A 1 200 ? 11.573 -8.324 -27.286 1.00 93.25 200 PRO A C 1
ATOM 1612 O O . PRO A 1 200 ? 11.946 -7.155 -27.396 1.00 93.25 200 PRO A O 1
ATOM 1615 N N . SER A 1 201 ? 10.755 -8.881 -28.179 1.00 91.12 201 SER A N 1
ATOM 1616 C CA . SER A 1 201 ? 10.160 -8.119 -29.277 1.00 91.12 201 SER A CA 1
ATOM 1617 C C . SER A 1 201 ? 9.128 -7.115 -28.756 1.00 91.12 201 SER A C 1
ATOM 1619 O O . SER A 1 201 ? 8.314 -7.452 -27.898 1.00 91.12 201 SER A O 1
ATOM 1621 N N . GLY A 1 202 ? 9.102 -5.910 -29.329 1.00 92.31 202 GLY A N 1
ATOM 1622 C CA . GLY A 1 202 ? 8.063 -4.913 -29.048 1.00 92.31 202 GLY A CA 1
ATOM 1623 C C . GLY A 1 202 ? 8.281 -4.068 -27.790 1.00 92.31 202 GLY A C 1
ATOM 1624 O O . GLY A 1 202 ? 7.355 -3.359 -27.396 1.00 92.31 202 GLY A O 1
ATOM 1625 N N . LEU A 1 203 ? 9.473 -4.119 -27.175 1.00 95.31 203 LEU A N 1
ATOM 1626 C CA . LEU A 1 203 ? 9.858 -3.215 -26.085 1.00 95.31 203 LEU A CA 1
ATOM 1627 C C . LEU A 1 203 ? 9.534 -1.756 -26.439 1.00 95.31 203 LEU A C 1
ATOM 1629 O O . LEU A 1 203 ? 9.861 -1.277 -27.525 1.00 95.31 203 LEU A O 1
ATOM 1633 N N . GLN A 1 204 ? 8.898 -1.054 -25.501 1.00 96.56 204 GLN A N 1
ATOM 1634 C CA . GLN A 1 204 ? 8.558 0.360 -25.642 1.00 96.56 204 GLN A CA 1
ATOM 1635 C C . GLN A 1 204 ? 9.548 1.192 -24.830 1.00 96.56 204 GLN A C 1
ATOM 1637 O O . GLN A 1 204 ? 9.401 1.330 -23.617 1.00 96.56 204 GLN A O 1
ATOM 1642 N N . TRP A 1 205 ? 10.571 1.704 -25.511 1.00 95.75 205 TRP A N 1
ATOM 1643 C CA . TRP A 1 205 ? 11.643 2.487 -24.905 1.00 95.75 205 TRP A CA 1
ATOM 1644 C C . TRP A 1 205 ? 11.158 3.854 -24.419 1.00 95.75 205 TRP A C 1
ATOM 1646 O O . TRP A 1 205 ? 10.335 4.501 -25.063 1.00 95.75 205 TRP A O 1
ATOM 1656 N N . GLN A 1 206 ? 11.661 4.259 -23.260 1.00 96.12 206 GLN A N 1
ATOM 1657 C CA . GLN A 1 206 ? 11.420 5.523 -22.582 1.00 96.12 206 GLN A CA 1
ATOM 1658 C C . GLN A 1 206 ? 12.771 6.190 -22.331 1.00 96.12 206 GLN A C 1
ATOM 1660 O O . GLN A 1 206 ? 13.686 5.542 -21.827 1.00 96.12 206 GLN A O 1
ATOM 1665 N N . GLU A 1 207 ? 12.896 7.468 -22.661 1.00 94.06 207 GLU A N 1
ATOM 1666 C CA . GLU A 1 207 ? 14.132 8.227 -22.446 1.00 94.06 207 GLU A CA 1
ATOM 1667 C C . GLU A 1 207 ? 14.285 8.591 -20.951 1.00 94.06 207 GLU A C 1
ATOM 1669 O O . GLU A 1 207 ? 13.294 8.837 -20.249 1.00 94.06 207 GLU A O 1
ATOM 1674 N N . LEU A 1 208 ? 15.522 8.601 -20.445 1.00 92.44 208 LEU A N 1
ATOM 1675 C CA . LEU A 1 208 ? 15.852 9.091 -19.101 1.00 92.44 208 LEU A CA 1
ATOM 1676 C C . LEU A 1 208 ? 16.133 10.596 -19.170 1.00 92.44 208 LEU A C 1
ATOM 1678 O O . LEU A 1 208 ? 17.260 11.016 -19.419 1.00 92.44 208 LEU A O 1
ATOM 1682 N N . ASN A 1 209 ? 15.084 11.396 -18.980 1.00 84.88 209 ASN A N 1
ATOM 1683 C CA . ASN A 1 209 ? 15.109 12.835 -19.267 1.00 84.88 209 ASN A CA 1
ATOM 1684 C C . ASN A 1 209 ? 15.748 13.692 -18.163 1.00 84.88 209 ASN A C 1
ATOM 1686 O O . ASN A 1 209 ? 16.037 14.862 -18.393 1.00 84.88 209 ASN A O 1
ATOM 1690 N N . GLU A 1 210 ? 15.949 13.142 -16.967 1.00 85.44 210 GLU A N 1
ATOM 1691 C CA . GLU A 1 210 ? 16.453 13.895 -15.817 1.00 85.44 210 GLU A CA 1
ATOM 1692 C C . GLU A 1 210 ? 17.937 13.598 -15.591 1.00 85.44 210 GLU A C 1
ATOM 1694 O O . GLU A 1 210 ? 18.277 12.461 -15.268 1.00 85.44 210 GLU A O 1
ATOM 1699 N N . GLY A 1 211 ? 18.816 14.598 -15.720 1.00 79.12 211 GLY A N 1
ATOM 1700 C CA . GLY A 1 211 ? 20.260 14.482 -15.476 1.00 79.12 211 GLY A CA 1
ATOM 1701 C C . GLY A 1 211 ? 21.053 15.692 -15.987 1.00 79.12 211 GLY A C 1
ATOM 1702 O O . GLY A 1 211 ? 20.504 16.561 -16.658 1.00 79.12 211 GLY A O 1
ATOM 1703 N N . GLU A 1 212 ? 22.348 15.768 -15.664 1.00 66.31 212 GLU A N 1
ATOM 1704 C CA . GLU A 1 212 ? 23.189 16.952 -15.947 1.00 66.31 212 GLU A CA 1
ATOM 1705 C C . GLU A 1 212 ? 23.614 17.101 -17.423 1.00 66.31 212 GLU A C 1
ATOM 1707 O O . GLU A 1 212 ? 24.141 18.144 -17.797 1.00 66.31 212 GLU A O 1
ATOM 1712 N N . ASN A 1 213 ? 23.354 16.103 -18.277 1.00 66.81 213 ASN A N 1
ATOM 1713 C CA . ASN A 1 213 ? 23.733 16.101 -19.693 1.00 66.81 213 ASN A CA 1
ATOM 1714 C C . ASN A 1 213 ? 22.604 15.542 -20.572 1.00 66.81 213 ASN A C 1
ATOM 1716 O O . ASN A 1 213 ? 21.838 14.694 -20.120 1.00 66.81 213 ASN A O 1
ATOM 1720 N N . ASP A 1 214 ? 22.542 15.978 -21.835 1.00 60.75 214 ASP A N 1
ATOM 1721 C CA . ASP A 1 214 ? 21.662 15.403 -22.861 1.00 60.75 214 ASP A CA 1
ATOM 1722 C C . ASP A 1 214 ? 22.111 13.960 -23.133 1.00 60.75 214 ASP A C 1
ATOM 1724 O O . ASP A 1 214 ? 23.121 13.725 -23.804 1.00 60.75 214 ASP A O 1
ATOM 1728 N N . THR A 1 215 ? 21.450 12.986 -22.501 1.00 64.31 215 THR A N 1
ATOM 1729 C CA . THR A 1 215 ? 21.852 11.581 -22.611 1.00 64.31 215 THR A CA 1
ATOM 1730 C C . THR A 1 215 ? 20.964 10.798 -23.533 1.00 64.31 215 THR A C 1
ATOM 1732 O O . THR A 1 215 ? 19.764 11.007 -23.651 1.00 64.31 215 THR A O 1
ATOM 1735 N N . GLN A 1 216 ? 21.596 9.805 -24.130 1.00 83.44 216 GLN A N 1
ATOM 1736 C CA . GLN A 1 216 ? 20.976 8.831 -24.998 1.00 83.44 216 GLN A CA 1
ATOM 1737 C C . GLN A 1 216 ? 20.490 7.595 -24.231 1.00 83.44 216 GLN A C 1
ATOM 1739 O O . GLN A 1 216 ? 20.232 6.556 -24.838 1.00 83.44 216 GLN A O 1
ATOM 1744 N N . LEU A 1 217 ? 20.405 7.661 -22.900 1.00 91.38 217 LEU A N 1
ATOM 1745 C CA . LEU A 1 217 ? 19.962 6.528 -22.105 1.00 91.38 217 LEU A CA 1
ATOM 1746 C C . LEU A 1 217 ? 18.452 6.363 -22.176 1.00 91.38 217 LEU A C 1
ATOM 1748 O O . LEU A 1 217 ? 17.675 7.285 -21.942 1.00 91.38 217 LEU A O 1
ATOM 1752 N N . GLN A 1 218 ? 18.059 5.120 -22.391 1.00 94.69 218 GLN A N 1
ATOM 1753 C CA . GLN A 1 218 ? 16.674 4.721 -22.480 1.00 94.69 218 GLN A CA 1
ATOM 1754 C C . GLN A 1 218 ? 16.452 3.431 -21.710 1.00 94.69 218 GLN A C 1
ATOM 1756 O O . GLN A 1 218 ? 17.339 2.581 -21.588 1.00 94.69 218 GLN A O 1
ATOM 1761 N N . TRP A 1 219 ? 15.241 3.279 -21.196 1.00 97.31 219 TRP A N 1
ATOM 1762 C CA . TRP A 1 219 ? 14.809 2.081 -20.507 1.00 97.31 219 TRP A CA 1
ATOM 1763 C C . TRP A 1 219 ? 13.520 1.535 -21.110 1.00 97.31 219 TRP A C 1
ATOM 1765 O O . TRP A 1 219 ? 12.714 2.259 -21.684 1.00 97.31 219 TRP A O 1
ATOM 1775 N N . ALA A 1 220 ? 13.316 0.236 -20.980 1.00 97.94 220 ALA A N 1
ATOM 1776 C CA . ALA A 1 220 ? 12.076 -0.432 -21.325 1.00 97.94 220 ALA A CA 1
ATOM 1777 C C . ALA A 1 220 ? 11.798 -1.524 -20.294 1.00 97.94 220 ALA A C 1
ATOM 1779 O O . ALA A 1 220 ? 12.644 -1.854 -19.459 1.00 97.94 220 ALA A O 1
ATOM 1780 N N . SER A 1 221 ? 10.611 -2.119 -20.349 1.00 98.12 221 SER A N 1
ATOM 1781 C CA . SER A 1 221 ? 10.291 -3.236 -19.467 1.00 98.12 221 SER A CA 1
ATOM 1782 C C . SER A 1 221 ? 9.572 -4.365 -20.179 1.00 98.12 221 SER A C 1
ATOM 1784 O O . SER A 1 221 ? 8.805 -4.161 -21.122 1.00 98.12 221 SER A O 1
ATOM 1786 N N . ALA A 1 222 ? 9.815 -5.569 -19.677 1.00 97.12 222 ALA A N 1
ATOM 1787 C CA . ALA A 1 222 ? 9.121 -6.778 -20.078 1.00 97.12 222 ALA A CA 1
ATOM 1788 C C . ALA A 1 222 ? 8.778 -7.614 -18.847 1.00 97.12 222 ALA A C 1
ATOM 1790 O O . ALA A 1 222 ? 9.392 -7.457 -17.796 1.00 97.12 222 ALA A O 1
ATOM 1791 N N . ARG A 1 223 ? 7.820 -8.525 -18.973 1.00 95.88 223 ARG A N 1
ATOM 1792 C CA . ARG A 1 223 ? 7.464 -9.474 -17.917 1.00 95.88 223 ARG A CA 1
ATOM 1793 C C . ARG A 1 223 ? 7.248 -10.866 -18.474 1.00 95.88 223 ARG A C 1
ATOM 1795 O O . ARG A 1 223 ? 6.725 -11.019 -19.577 1.00 95.88 223 ARG A O 1
ATOM 1802 N N . ASP A 1 224 ? 7.594 -11.862 -17.677 1.00 94.69 224 ASP A N 1
ATOM 1803 C CA . ASP A 1 224 ? 7.221 -13.254 -17.913 1.00 94.69 224 ASP A CA 1
ATOM 1804 C C . ASP A 1 224 ? 6.279 -13.760 -16.808 1.00 94.69 224 ASP A C 1
ATOM 1806 O O . ASP A 1 224 ? 5.641 -12.960 -16.118 1.00 94.69 224 ASP A O 1
ATOM 1810 N N . SER A 1 225 ? 6.145 -15.079 -16.635 1.00 94.38 225 SER A N 1
ATOM 1811 C CA . SER A 1 225 ? 5.281 -15.638 -15.587 1.00 94.38 225 SER A CA 1
ATOM 1812 C C . SER A 1 225 ? 5.833 -15.496 -14.160 1.00 94.38 225 SER A C 1
ATOM 1814 O O . SER A 1 225 ? 5.131 -15.821 -13.205 1.00 94.38 225 SER A O 1
ATOM 1816 N N . LYS A 1 226 ? 7.074 -15.026 -13.981 1.00 94.94 226 LYS A N 1
ATOM 1817 C CA . LYS A 1 226 ? 7.797 -15.042 -12.697 1.00 94.94 226 LYS A CA 1
ATOM 1818 C C . LYS A 1 226 ? 8.361 -13.687 -12.290 1.00 94.94 226 LYS A C 1
ATOM 1820 O O . LYS A 1 226 ? 8.510 -13.443 -11.090 1.00 94.94 226 LYS A O 1
ATOM 1825 N N . ALA A 1 227 ? 8.711 -12.826 -13.239 1.00 96.31 227 ALA A N 1
ATOM 1826 C CA . ALA A 1 227 ? 9.406 -11.582 -12.950 1.00 96.31 227 ALA A CA 1
ATOM 1827 C C . ALA A 1 227 ? 9.081 -10.438 -13.915 1.00 96.31 227 ALA A C 1
ATOM 1829 O O . ALA A 1 227 ? 8.699 -10.629 -15.071 1.00 96.31 227 ALA A O 1
ATOM 1830 N N . LEU A 1 228 ? 9.314 -9.234 -13.398 1.00 97.31 228 LEU A N 1
ATOM 1831 C CA . LEU A 1 228 ? 9.473 -7.998 -14.143 1.00 97.31 228 LEU A CA 1
ATOM 1832 C C . LEU A 1 228 ? 10.955 -7.824 -14.502 1.00 97.31 228 LEU A C 1
ATOM 1834 O O . LEU A 1 228 ? 11.833 -7.987 -13.655 1.00 97.31 228 LEU A O 1
ATOM 1838 N N . TYR A 1 229 ? 11.223 -7.450 -15.745 1.00 97.56 229 TYR A N 1
ATOM 1839 C CA . TYR A 1 229 ? 12.551 -7.165 -16.268 1.00 97.56 229 TYR A CA 1
ATOM 1840 C C . TYR A 1 229 ? 12.637 -5.702 -16.679 1.00 97.56 229 TYR A C 1
ATOM 1842 O O . TYR A 1 229 ? 11.784 -5.218 -17.428 1.00 97.56 229 TYR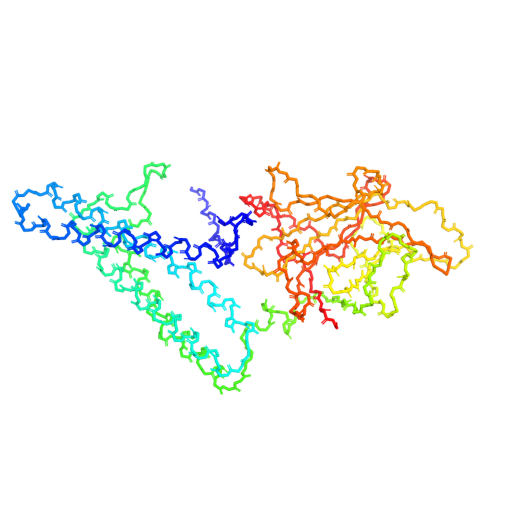 A O 1
ATOM 1850 N N . ILE A 1 230 ? 13.681 -5.020 -16.216 1.00 98.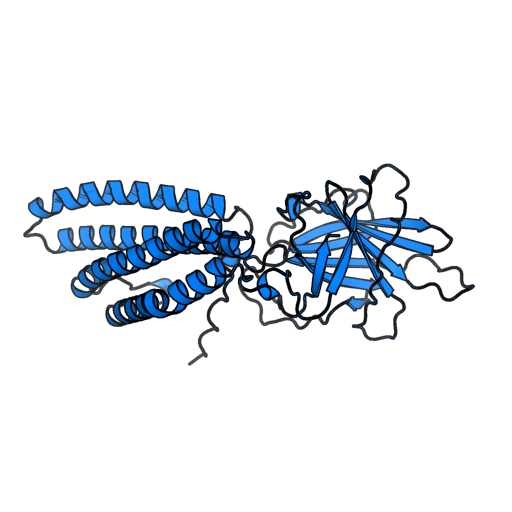31 230 ILE A N 1
ATOM 1851 C CA . ILE A 1 230 ? 14.012 -3.652 -16.611 1.00 98.31 230 ILE A CA 1
ATOM 1852 C C . ILE A 1 230 ? 15.221 -3.716 -17.531 1.00 98.31 230 ILE A C 1
ATOM 1854 O O . ILE A 1 230 ? 16.279 -4.203 -17.139 1.00 98.31 230 ILE A O 1
ATOM 1858 N N . TRP A 1 231 ? 15.029 -3.248 -18.755 1.00 97.31 231 TRP A N 1
ATOM 1859 C CA . TRP A 1 231 ? 16.040 -3.180 -19.797 1.00 97.31 231 TRP A CA 1
ATOM 1860 C C . TRP A 1 231 ? 16.537 -1.750 -19.889 1.00 97.31 231 TRP A C 1
ATOM 1862 O O . TRP A 1 231 ? 15.720 -0.837 -19.933 1.00 97.31 231 TRP A O 1
ATOM 1872 N N . VAL A 1 232 ? 17.848 -1.553 -19.938 1.00 96.44 232 VAL A N 1
ATOM 1873 C CA . VAL A 1 232 ? 18.457 -0.236 -20.139 1.00 96.44 232 VAL A CA 1
ATOM 1874 C C . VAL A 1 232 ? 19.491 -0.340 -21.249 1.00 96.44 232 VAL A C 1
ATOM 1876 O O . VAL A 1 232 ? 20.255 -1.306 -21.310 1.00 96.44 232 VAL A O 1
ATOM 1879 N N . ALA A 1 233 ? 19.511 0.658 -22.122 1.00 92.88 233 ALA A N 1
ATOM 1880 C CA . ALA A 1 233 ? 20.496 0.798 -23.178 1.00 92.88 233 ALA A CA 1
ATOM 1881 C C . ALA A 1 233 ? 20.863 2.264 -23.387 1.00 92.88 233 ALA A C 1
ATOM 1883 O O . ALA A 1 233 ? 20.104 3.173 -23.056 1.00 92.88 233 ALA A O 1
ATOM 1884 N N . GLU A 1 234 ? 22.025 2.472 -23.986 1.00 88.94 234 GLU A N 1
ATOM 1885 C CA . GLU A 1 234 ? 22.417 3.748 -24.569 1.00 88.94 234 GLU A CA 1
ATOM 1886 C C . GLU A 1 234 ? 22.079 3.721 -26.061 1.00 88.94 234 GLU A C 1
ATOM 1888 O O . GLU A 1 234 ? 22.431 2.765 -26.749 1.00 88.94 234 GLU A O 1
ATOM 1893 N N . LYS A 1 235 ? 21.364 4.729 -26.564 1.00 82.12 235 LYS A N 1
ATOM 1894 C CA . LYS A 1 235 ? 21.014 4.866 -27.984 1.00 82.12 235 LYS A CA 1
ATOM 1895 C C . LYS A 1 235 ? 22.312 4.861 -28.785 1.00 82.12 235 LYS A C 1
ATOM 1897 O O . LYS A 1 235 ? 23.136 5.748 -28.617 1.00 82.12 235 LYS A O 1
ATOM 1902 N N . SER A 1 236 ? 22.513 3.879 -29.656 1.00 68.06 236 SER A N 1
ATOM 1903 C CA . SER A 1 236 ? 23.648 3.938 -30.575 1.00 68.06 236 SER A CA 1
ATOM 1904 C C . SER A 1 236 ? 23.410 5.049 -31.602 1.00 68.06 236 SER A C 1
ATOM 1906 O O . SER A 1 236 ? 22.463 4.993 -32.392 1.00 68.06 236 SER A O 1
ATOM 1908 N N . LEU A 1 237 ? 24.276 6.066 -31.610 1.00 57.84 237 LEU A N 1
ATOM 1909 C CA . LEU A 1 237 ? 24.490 6.880 -32.802 1.00 57.84 237 LEU A CA 1
ATOM 1910 C C . LEU A 1 237 ? 25.239 6.011 -33.813 1.00 57.84 237 LEU A C 1
ATOM 1912 O O . LEU A 1 237 ? 26.308 5.474 -33.523 1.00 57.84 237 LEU A O 1
ATOM 1916 N N . THR A 1 238 ? 24.651 5.851 -34.995 1.00 47.25 238 THR A N 1
ATOM 1917 C CA . THR A 1 238 ? 25.170 5.035 -36.097 1.00 47.25 238 THR A CA 1
ATOM 1918 C C . THR A 1 238 ? 26.690 5.149 -36.260 1.00 47.25 238 THR A C 1
ATOM 1920 O O . THR A 1 238 ? 27.198 6.230 -36.553 1.00 47.25 238 THR A O 1
ATOM 1923 N N . GLY A 1 239 ? 27.397 4.018 -36.149 1.00 50.25 239 GLY A N 1
ATOM 1924 C CA . GLY A 1 239 ? 28.781 3.866 -36.615 1.00 50.25 239 GLY A CA 1
ATOM 1925 C C . GLY A 1 239 ? 29.890 3.922 -35.560 1.00 50.25 239 GLY A C 1
ATOM 1926 O O . GLY A 1 239 ? 31.048 3.761 -35.936 1.00 50.25 239 GLY A O 1
ATOM 1927 N N . GLN A 1 240 ? 29.587 4.097 -34.271 1.00 48.78 240 GLN A N 1
ATOM 1928 C CA . GLN A 1 240 ? 30.587 3.951 -33.206 1.00 48.78 240 GLN A CA 1
ATOM 1929 C C . GLN A 1 240 ? 30.403 2.618 -32.480 1.00 48.78 240 GLN A C 1
ATOM 1931 O O . GLN A 1 240 ? 29.313 2.310 -31.997 1.00 48.78 240 GLN A O 1
ATOM 1936 N N . SER A 1 241 ? 31.473 1.820 -32.398 1.00 47.62 241 SER A N 1
ATOM 1937 C CA . SER A 1 241 ? 31.527 0.716 -31.443 1.00 47.62 241 SER A CA 1
ATOM 1938 C C . SER A 1 241 ? 31.408 1.322 -30.051 1.00 47.62 241 SER A C 1
ATOM 1940 O O . SER A 1 241 ? 32.306 2.050 -29.625 1.00 47.62 241 SER A O 1
ATOM 1942 N N . LEU A 1 242 ? 30.301 1.062 -29.361 1.00 54.16 242 LEU A N 1
ATOM 1943 C CA . LEU A 1 242 ? 30.187 1.423 -27.956 1.00 54.16 242 LEU A CA 1
ATOM 1944 C C . LEU A 1 242 ? 31.333 0.715 -27.216 1.00 54.16 242 LEU A C 1
ATOM 1946 O O . LEU A 1 242 ? 31.474 -0.510 -27.322 1.00 54.16 242 LEU A O 1
ATOM 1950 N N . GLU A 1 243 ? 32.164 1.490 -26.511 1.00 58.75 243 GLU A N 1
ATOM 1951 C CA . GLU A 1 243 ? 33.152 0.976 -25.557 1.00 58.75 243 GLU A CA 1
ATOM 1952 C C . GLU A 1 243 ? 32.466 0.075 -24.501 1.00 58.75 243 GLU A C 1
ATOM 1954 O O . GLU A 1 243 ? 31.284 -0.287 -24.594 1.00 58.75 243 GLU A O 1
ATOM 1959 N N . ASP A 1 244 ? 33.207 -0.383 -23.495 1.00 63.88 244 ASP A N 1
ATOM 1960 C CA . ASP A 1 244 ? 32.601 -1.117 -22.385 1.00 63.88 244 ASP A CA 1
ATOM 1961 C C . ASP A 1 244 ? 31.396 -0.380 -21.796 1.00 63.88 244 ASP A C 1
ATOM 1963 O O . ASP A 1 244 ? 31.357 0.850 -21.726 1.00 63.88 244 ASP A O 1
ATOM 1967 N N . ASN A 1 245 ? 30.387 -1.149 -21.380 1.00 69.81 245 ASN A N 1
ATOM 1968 C CA . ASN A 1 245 ? 29.180 -0.573 -20.820 1.00 69.81 245 ASN A CA 1
ATOM 1969 C C . ASN A 1 245 ? 29.525 0.204 -19.537 1.00 69.81 245 ASN A C 1
ATOM 1971 O O . ASN A 1 245 ? 29.952 -0.368 -18.524 1.00 69.81 245 ASN A O 1
ATOM 1975 N N . GLN A 1 246 ? 29.345 1.522 -19.609 1.00 85.75 246 GLN A N 1
ATOM 1976 C CA . GLN A 1 246 ? 29.660 2.467 -18.538 1.00 85.75 246 GLN A CA 1
ATOM 1977 C C . GLN A 1 246 ? 28.582 2.520 -17.447 1.00 85.75 246 GLN A C 1
ATOM 1979 O O . GLN A 1 246 ? 28.751 3.222 -16.447 1.00 85.75 246 GLN A O 1
ATOM 1984 N N . ILE A 1 247 ? 27.474 1.787 -17.610 1.00 91.19 247 ILE A N 1
ATOM 1985 C CA . ILE A 1 247 ? 26.443 1.665 -16.580 1.00 91.19 247 ILE A CA 1
ATOM 1986 C C . ILE A 1 247 ? 27.046 0.950 -15.366 1.00 91.19 247 ILE A C 1
ATOM 1988 O O . ILE A 1 247 ? 27.472 -0.204 -15.434 1.00 91.19 247 ILE A O 1
ATOM 1992 N N . SER A 1 248 ? 27.082 1.647 -14.232 1.00 92.62 248 SER A N 1
ATOM 1993 C CA . SER A 1 248 ? 27.591 1.123 -12.963 1.00 92.62 248 SER A CA 1
ATOM 1994 C C . SER A 1 248 ? 26.470 0.664 -12.035 1.00 92.62 248 SER A C 1
ATOM 1996 O O . SER A 1 248 ? 26.680 -0.241 -11.222 1.00 92.62 248 SER A O 1
ATOM 1998 N N . ARG A 1 249 ? 25.281 1.273 -12.143 1.00 95.75 249 ARG A N 1
ATOM 1999 C CA . ARG A 1 249 ? 24.117 0.940 -11.315 1.00 95.75 249 ARG A CA 1
ATOM 2000 C C . ARG A 1 249 ? 22.801 1.186 -12.048 1.00 95.75 249 ARG A C 1
ATOM 2002 O O . ARG A 1 249 ? 22.661 2.184 -12.746 1.00 95.75 249 ARG A O 1
ATOM 2009 N N . VAL A 1 250 ? 21.823 0.317 -11.817 1.00 97.12 250 VAL A N 1
ATOM 2010 C CA . VAL A 1 250 ? 20.415 0.537 -12.170 1.00 97.12 250 VAL A CA 1
ATOM 2011 C C . VAL A 1 250 ? 19.600 0.474 -10.887 1.00 97.12 250 VAL A C 1
ATOM 2013 O O . VAL A 1 250 ? 19.580 -0.552 -10.215 1.00 97.12 250 VAL A O 1
ATOM 2016 N N . SER A 1 251 ? 18.924 1.560 -10.545 1.00 96.50 251 SER A N 1
ATOM 2017 C CA . SER A 1 251 ? 18.021 1.648 -9.405 1.00 96.50 251 SER A CA 1
ATOM 2018 C C . SER A 1 251 ? 16.579 1.684 -9.895 1.00 96.50 251 SER A C 1
ATOM 2020 O O . SER A 1 251 ? 16.241 2.443 -10.800 1.00 96.50 251 SER A O 1
ATOM 2022 N N . VAL A 1 252 ? 15.714 0.874 -9.296 1.00 97.62 252 VAL A N 1
ATOM 2023 C CA . VAL A 1 252 ? 14.300 0.783 -9.664 1.00 97.62 252 VAL A CA 1
ATOM 2024 C C . VAL A 1 252 ? 13.468 0.936 -8.403 1.00 97.62 252 VAL A C 1
ATOM 2026 O O . VAL A 1 252 ? 13.579 0.125 -7.484 1.00 97.62 252 VAL A O 1
ATOM 2029 N N . LYS A 1 253 ? 12.616 1.959 -8.357 1.00 95.50 253 LYS A N 1
ATOM 2030 C CA . LYS A 1 253 ? 11.574 2.077 -7.333 1.00 95.50 253 LYS A CA 1
ATOM 2031 C C . LYS A 1 253 ? 10.293 1.482 -7.886 1.00 95.50 253 LYS A C 1
ATOM 2033 O O . LYS A 1 253 ? 9.881 1.879 -8.970 1.00 95.50 253 LYS A O 1
ATOM 2038 N N . VAL A 1 254 ? 9.659 0.565 -7.163 1.00 94.88 254 VAL A N 1
ATOM 2039 C CA . VAL A 1 254 ? 8.379 -0.036 -7.563 1.00 94.88 254 VAL A CA 1
ATOM 2040 C C . VAL A 1 254 ? 7.376 0.120 -6.436 1.00 94.88 254 VAL A C 1
ATOM 2042 O O . VAL A 1 254 ? 7.614 -0.324 -5.319 1.00 94.88 254 VAL A O 1
ATOM 2045 N N . GLU A 1 255 ? 6.222 0.700 -6.729 1.00 92.38 255 GLU A N 1
ATOM 2046 C CA . GLU A 1 255 ? 5.101 0.779 -5.803 1.00 92.38 255 GLU A CA 1
ATOM 2047 C C . GLU A 1 255 ? 3.916 -0.012 -6.390 1.00 92.38 255 GLU A C 1
ATOM 2049 O O . GLU A 1 255 ? 3.168 0.508 -7.224 1.00 92.38 255 GLU A O 1
ATOM 2054 N N . PRO A 1 256 ? 3.733 -1.286 -5.983 1.00 89.69 256 PRO A N 1
ATOM 2055 C CA . PRO A 1 256 ? 2.639 -2.126 -6.475 1.00 89.69 256 PRO A CA 1
ATOM 2056 C C . PRO A 1 256 ? 1.255 -1.593 -6.100 1.00 89.69 256 PRO A C 1
ATOM 2058 O O . PRO A 1 256 ? 0.282 -1.749 -6.832 1.00 89.69 256 PRO A O 1
ATOM 2061 N N . LYS A 1 257 ? 1.153 -1.003 -4.906 1.00 85.75 257 LYS A N 1
ATOM 2062 C CA . LYS A 1 257 ? -0.078 -0.442 -4.351 1.00 85.75 257 LYS A CA 1
ATOM 2063 C C . LYS A 1 257 ? 0.285 0.792 -3.536 1.00 85.75 257 LYS A C 1
ATOM 2065 O O . LYS A 1 257 ? 1.122 0.703 -2.641 1.00 85.75 257 LYS A O 1
ATOM 2070 N N . ARG A 1 258 ? -0.427 1.899 -3.765 1.00 82.12 258 ARG A N 1
ATOM 2071 C CA . ARG A 1 258 ? -0.212 3.199 -3.102 1.00 82.12 258 ARG A CA 1
ATOM 2072 C C . ARG A 1 258 ? -0.292 3.173 -1.572 1.00 82.12 258 ARG A C 1
ATOM 2074 O O . ARG 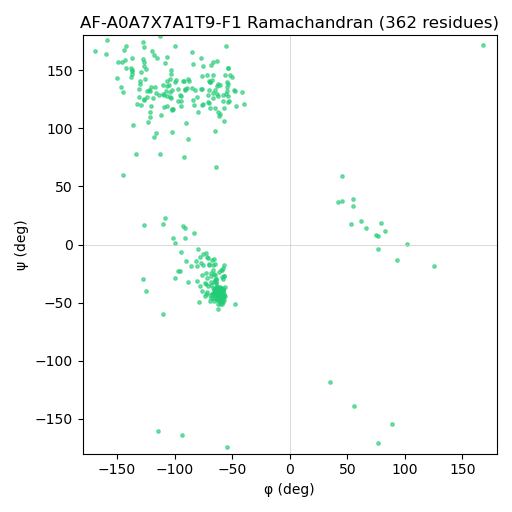A 1 258 ? 0.210 4.094 -0.928 1.00 82.12 258 ARG A O 1
ATOM 2081 N N . LEU A 1 259 ? -0.887 2.122 -1.006 1.00 83.12 259 LEU A N 1
ATOM 2082 C CA . LEU A 1 259 ? -0.990 1.884 0.432 1.00 83.12 259 LEU A CA 1
ATOM 2083 C C . LEU A 1 259 ? 0.354 1.557 1.111 1.00 83.12 259 LEU A C 1
ATOM 2085 O O . LEU A 1 259 ? 0.489 1.749 2.321 1.00 83.12 259 LEU A O 1
ATOM 2089 N N . TYR A 1 260 ? 1.328 1.044 0.355 1.00 82.31 260 TYR A N 1
ATOM 2090 C CA . TYR A 1 260 ? 2.623 0.608 0.871 1.00 82.31 260 TYR A CA 1
ATOM 2091 C C . TYR A 1 260 ? 3.752 1.559 0.461 1.00 82.31 260 TYR A C 1
ATOM 2093 O O . TYR A 1 260 ? 3.641 2.249 -0.554 1.00 82.31 260 TYR A O 1
ATOM 2101 N N . PRO A 1 261 ? 4.854 1.583 1.229 1.00 83.94 261 PRO A N 1
ATOM 2102 C CA . PRO A 1 261 ? 6.117 2.139 0.762 1.00 83.94 261 PRO A CA 1
ATOM 2103 C C . PRO A 1 261 ? 6.556 1.519 -0.567 1.00 83.94 261 PRO A C 1
ATOM 2105 O O . PRO A 1 261 ? 6.239 0.360 -0.851 1.00 83.94 261 PRO A O 1
ATOM 2108 N N . ALA A 1 262 ? 7.310 2.281 -1.359 1.00 88.75 262 ALA A N 1
ATOM 2109 C CA . ALA A 1 262 ? 7.934 1.739 -2.554 1.00 88.75 262 ALA A CA 1
ATOM 2110 C C . ALA A 1 262 ? 9.001 0.702 -2.168 1.00 88.75 262 ALA A C 1
ATOM 2112 O O . ALA A 1 262 ? 9.680 0.817 -1.147 1.00 88.75 262 ALA A O 1
ATOM 2113 N N . PHE A 1 263 ? 9.141 -0.322 -2.999 1.00 91.94 263 PHE A N 1
ATOM 2114 C CA . PHE A 1 263 ? 10.257 -1.253 -2.979 1.00 91.94 263 PHE A CA 1
ATOM 2115 C C . PHE A 1 263 ? 11.412 -0.620 -3.746 1.00 91.94 263 PHE A C 1
ATOM 2117 O O . PHE A 1 263 ? 11.212 -0.119 -4.853 1.00 91.94 263 PHE A O 1
ATOM 2124 N N . HIS A 1 264 ? 12.611 -0.662 -3.175 1.00 93.56 264 HIS A N 1
ATOM 2125 C CA . HIS A 1 264 ? 13.813 -0.094 -3.776 1.00 93.56 264 HIS A CA 1
ATOM 2126 C C . HIS A 1 264 ? 14.727 -1.222 -4.212 1.00 93.56 264 HIS A C 1
ATOM 2128 O O . HIS A 1 264 ? 15.194 -1.994 -3.382 1.00 93.56 264 HIS A O 1
ATOM 2134 N N . PHE A 1 265 ? 15.007 -1.312 -5.502 1.00 96.25 265 PHE A N 1
ATOM 2135 C CA . PHE A 1 265 ? 15.947 -2.279 -6.045 1.00 96.25 265 PHE A CA 1
ATOM 2136 C C . PHE A 1 265 ? 17.183 -1.546 -6.538 1.00 96.25 265 PHE A C 1
ATOM 2138 O O . PHE A 1 265 ? 17.061 -0.588 -7.294 1.00 96.25 265 PHE A O 1
ATOM 2145 N N . SER A 1 266 ? 18.361 -2.000 -6.128 1.00 95.81 266 SER A N 1
ATOM 2146 C CA . SER A 1 266 ? 19.648 -1.475 -6.575 1.00 95.81 266 SER A CA 1
ATOM 2147 C C . SER A 1 266 ? 20.445 -2.599 -7.221 1.00 95.81 266 SER A C 1
ATOM 2149 O O . SER A 1 266 ? 20.828 -3.569 -6.565 1.00 95.81 266 SER A O 1
ATOM 2151 N N . PHE A 1 267 ? 20.670 -2.475 -8.523 1.00 97.19 267 PHE A N 1
ATOM 2152 C CA . PHE A 1 267 ? 21.396 -3.446 -9.323 1.00 97.19 267 PHE A CA 1
ATOM 2153 C C . PHE A 1 267 ? 22.777 -2.913 -9.679 1.00 97.19 267 PHE A C 1
ATOM 2155 O O . PHE A 1 267 ? 22.885 -1.819 -10.228 1.00 97.19 267 PHE A O 1
ATOM 2162 N N . SER A 1 268 ? 23.826 -3.681 -9.404 1.00 95.38 268 SER A N 1
ATOM 2163 C CA . SER A 1 268 ? 25.204 -3.385 -9.823 1.00 95.38 268 SER A CA 1
ATOM 2164 C C . SER A 1 268 ? 25.701 -4.406 -10.850 1.00 95.38 268 SER A C 1
ATOM 2166 O O . SER A 1 268 ? 24.966 -5.324 -11.215 1.00 95.38 268 SER A O 1
ATOM 2168 N N . LYS A 1 269 ? 26.942 -4.264 -11.334 1.00 93.75 269 LYS A N 1
ATOM 2169 C CA . LYS A 1 269 ? 27.554 -5.271 -12.216 1.00 93.75 269 LYS A CA 1
ATOM 2170 C C . LYS A 1 269 ? 27.509 -6.663 -11.571 1.00 93.75 269 LYS A C 1
ATOM 2172 O O . LYS A 1 269 ? 27.694 -6.803 -10.357 1.00 93.75 269 LYS A O 1
ATOM 2177 N N . LEU A 1 270 ? 27.229 -7.678 -12.389 1.00 92.75 270 LEU A N 1
ATOM 2178 C CA . LEU A 1 270 ? 27.133 -9.067 -11.946 1.00 92.75 270 LEU A CA 1
ATOM 2179 C C . LEU A 1 270 ? 28.472 -9.568 -11.396 1.00 92.75 270 LEU A C 1
ATOM 2181 O O . LEU A 1 270 ? 29.527 -9.370 -11.990 1.00 92.75 270 LEU A O 1
ATOM 2185 N N . THR A 1 271 ? 28.398 -10.268 -10.278 1.00 91.69 271 THR A N 1
ATOM 2186 C CA . THR A 1 271 ? 29.485 -10.935 -9.564 1.00 91.69 271 THR A CA 1
ATOM 2187 C C . THR A 1 271 ? 28.939 -12.235 -8.984 1.00 91.69 271 THR A C 1
ATOM 2189 O O . THR A 1 271 ? 27.724 -12.422 -8.897 1.00 91.69 271 THR A O 1
ATOM 2192 N N . GLU A 1 272 ? 29.811 -13.122 -8.512 1.00 88.62 272 GLU A N 1
ATOM 2193 C CA . GLU A 1 272 ? 29.379 -14.358 -7.844 1.00 88.62 272 GLU A CA 1
ATOM 2194 C C . GLU A 1 272 ? 28.495 -14.088 -6.612 1.00 88.62 272 GLU A C 1
ATOM 2196 O O . GLU A 1 272 ? 27.589 -14.863 -6.314 1.00 88.62 272 GLU A O 1
ATOM 2201 N N . HIS A 1 273 ? 28.693 -12.953 -5.932 1.00 88.62 273 HIS A N 1
ATOM 2202 C CA . HIS A 1 273 ? 27.969 -12.598 -4.708 1.00 88.62 273 HIS A CA 1
ATOM 2203 C C . HIS A 1 273 ? 26.564 -12.024 -4.939 1.00 88.62 273 HIS A C 1
ATOM 2205 O O . HIS A 1 273 ? 25.763 -12.009 -4.008 1.00 88.62 273 HIS A O 1
ATOM 2211 N N . ASN A 1 274 ? 26.247 -11.551 -6.149 1.00 91.38 274 ASN A N 1
ATOM 2212 C CA . ASN A 1 274 ? 24.959 -10.914 -6.464 1.00 91.38 274 ASN A CA 1
ATOM 2213 C C . ASN A 1 274 ? 24.249 -11.545 -7.681 1.00 91.38 274 ASN A C 1
ATOM 2215 O O . ASN A 1 274 ? 23.333 -10.943 -8.235 1.00 91.38 274 ASN A O 1
ATOM 2219 N N . ALA A 1 275 ? 24.643 -12.756 -8.095 1.00 86.31 275 ALA A N 1
ATOM 2220 C CA . ALA A 1 275 ? 24.139 -13.415 -9.305 1.00 86.31 275 ALA A CA 1
ATOM 2221 C C . ALA A 1 275 ? 22.679 -13.916 -9.245 1.00 86.31 275 ALA A C 1
ATOM 2223 O O . ALA A 1 275 ? 22.121 -14.320 -10.274 1.00 86.31 275 ALA A O 1
ATOM 2224 N N . GLY A 1 276 ? 22.086 -13.923 -8.049 1.00 88.38 276 GLY A N 1
ATOM 2225 C CA . GLY A 1 276 ? 20.742 -14.426 -7.776 1.00 88.38 276 GLY A CA 1
ATOM 2226 C C . GLY A 1 276 ? 19.642 -13.365 -7.816 1.00 88.38 276 GLY A C 1
ATOM 2227 O O . GLY A 1 276 ? 19.809 -12.263 -8.338 1.00 88.38 276 GLY A O 1
ATOM 2228 N N . ASP A 1 277 ? 18.494 -13.731 -7.247 1.00 92.12 277 ASP A N 1
ATOM 2229 C CA . ASP A 1 277 ? 17.368 -12.815 -7.077 1.00 92.12 277 ASP A CA 1
ATOM 2230 C C . ASP A 1 277 ? 17.687 -11.720 -6.052 1.00 92.12 277 ASP A C 1
ATOM 2232 O O . ASP A 1 277 ? 18.507 -11.950 -5.160 1.00 92.12 277 ASP A O 1
ATOM 2236 N N . PRO A 1 278 ? 17.035 -10.543 -6.147 1.00 93.44 278 PRO A N 1
ATOM 2237 C CA . PRO A 1 278 ? 17.270 -9.449 -5.218 1.00 93.44 278 PRO A CA 1
ATOM 2238 C C . PRO A 1 278 ? 17.134 -9.878 -3.757 1.00 93.44 278 PRO A C 1
ATOM 2240 O O . PRO A 1 278 ? 16.088 -10.371 -3.332 1.00 93.44 278 PRO A O 1
ATOM 2243 N N . VAL A 1 279 ? 18.192 -9.657 -2.980 1.00 90.56 279 VAL A N 1
ATOM 2244 C CA . VAL A 1 279 ? 18.233 -9.974 -1.550 1.00 90.56 279 VAL A CA 1
ATOM 2245 C C . VAL A 1 279 ? 17.918 -8.716 -0.759 1.00 90.56 279 VAL A C 1
ATOM 2247 O O . VAL A 1 279 ? 18.442 -7.643 -1.054 1.00 90.56 279 VAL A O 1
ATOM 2250 N N . ARG A 1 280 ? 17.043 -8.841 0.243 1.00 87.06 280 ARG A N 1
ATOM 2251 C CA . ARG A 1 280 ? 16.664 -7.725 1.113 1.00 87.06 280 ARG A CA 1
ATOM 2252 C C . ARG A 1 280 ? 17.824 -7.349 2.032 1.00 87.06 280 ARG A C 1
ATOM 2254 O O . ARG A 1 280 ? 18.324 -8.212 2.751 1.00 87.06 280 ARG A O 1
ATOM 2261 N N . ASP A 1 281 ? 18.171 -6.068 2.070 1.00 80.56 281 ASP A N 1
ATOM 2262 C CA . ASP A 1 281 ? 19.088 -5.531 3.074 1.00 80.56 281 ASP A CA 1
ATOM 2263 C C . ASP A 1 281 ? 18.361 -5.410 4.428 1.00 80.56 281 ASP A C 1
ATOM 2265 O O . ASP A 1 281 ? 17.304 -4.776 4.543 1.00 80.56 281 ASP A O 1
ATOM 2269 N N . LEU A 1 282 ? 18.876 -6.095 5.450 1.00 66.88 282 LEU A N 1
ATOM 2270 C CA . LEU A 1 282 ? 18.266 -6.145 6.777 1.00 66.88 282 LEU A CA 1
ATOM 2271 C C . LEU A 1 282 ? 18.693 -4.912 7.579 1.00 66.88 282 LEU A C 1
ATOM 2273 O O . LEU A 1 282 ? 19.868 -4.722 7.861 1.00 66.88 282 LEU A O 1
ATOM 2277 N N . GLY A 1 283 ? 17.722 -4.098 7.997 1.00 61.59 283 GLY A N 1
ATOM 2278 C CA . GLY A 1 283 ? 17.959 -2.888 8.799 1.00 61.59 283 GLY A CA 1
ATOM 2279 C C . GLY A 1 283 ? 17.363 -1.617 8.194 1.00 61.59 283 GLY A C 1
ATOM 2280 O O . GLY A 1 283 ? 17.108 -0.669 8.932 1.00 61.59 283 GLY A O 1
ATOM 2281 N N . TYR A 1 284 ? 17.044 -1.630 6.893 1.00 54.34 284 TYR A N 1
ATOM 2282 C CA . TYR A 1 284 ? 16.396 -0.521 6.187 1.00 54.34 284 TYR A CA 1
ATOM 2283 C C . TYR A 1 284 ? 15.129 -0.950 5.422 1.00 54.34 284 TYR A C 1
ATOM 2285 O O . TYR A 1 284 ? 14.866 -2.123 5.139 1.00 54.34 284 TYR A O 1
ATOM 2293 N N . SER A 1 285 ? 14.295 0.042 5.127 1.00 69.00 285 SER A N 1
ATOM 2294 C CA . SER A 1 285 ? 13.000 -0.035 4.451 1.00 69.00 285 SER A CA 1
ATOM 2295 C C . SER A 1 285 ? 13.046 -0.685 3.064 1.00 69.00 285 SER A C 1
ATOM 2297 O O . SER A 1 285 ? 13.457 -0.030 2.124 1.00 69.00 285 SER A O 1
ATOM 2299 N N . LEU A 1 286 ? 12.571 -1.925 2.889 1.00 79.69 286 LEU A N 1
ATOM 2300 C CA . LEU A 1 286 ? 12.307 -2.550 1.569 1.00 79.69 286 LEU A CA 1
ATOM 2301 C C . LEU A 1 286 ? 13.377 -2.305 0.472 1.00 79.69 286 LEU A C 1
ATOM 2303 O O . LEU A 1 286 ? 13.027 -2.170 -0.703 1.00 79.69 286 LEU A O 1
ATOM 2307 N N . ILE A 1 287 ? 14.661 -2.264 0.847 1.00 89.12 287 ILE A N 1
ATOM 2308 C CA . ILE A 1 287 ? 15.792 -2.163 -0.083 1.00 89.12 287 ILE A CA 1
ATOM 2309 C C . ILE A 1 287 ? 16.255 -3.572 -0.440 1.00 89.12 287 ILE A C 1
ATOM 2311 O O . ILE A 1 287 ? 16.434 -4.420 0.435 1.00 89.12 287 ILE A O 1
ATOM 2315 N N . TYR A 1 288 ? 16.460 -3.805 -1.730 1.00 93.56 288 TYR A N 1
ATOM 2316 C CA . TYR A 1 288 ? 16.903 -5.066 -2.296 1.00 93.56 288 TYR A CA 1
ATOM 2317 C C . TYR A 1 288 ? 18.087 -4.834 -3.229 1.00 93.56 288 TYR A C 1
ATOM 2319 O O . TYR A 1 288 ? 18.104 -3.865 -3.991 1.00 93.56 288 TYR A O 1
ATOM 2327 N N . THR A 1 289 ? 19.060 -5.739 -3.203 1.00 95.12 289 THR A N 1
ATOM 2328 C CA . THR A 1 289 ? 20.259 -5.653 -4.042 1.00 95.12 289 THR A CA 1
ATOM 2329 C C . THR A 1 289 ? 20.464 -6.925 -4.859 1.00 95.12 289 THR A C 1
ATOM 2331 O O . THR A 1 289 ? 20.168 -8.026 -4.400 1.00 95.12 289 THR A O 1
ATOM 2334 N N . ALA A 1 290 ? 20.932 -6.770 -6.098 1.00 96.44 290 ALA A N 1
ATOM 2335 C CA . ALA A 1 290 ? 21.270 -7.867 -7.011 1.00 96.44 290 ALA A CA 1
ATOM 2336 C C . ALA A 1 290 ? 22.243 -7.388 -8.102 1.00 96.44 290 ALA A C 1
ATOM 2338 O O . ALA A 1 290 ? 22.590 -6.210 -8.169 1.00 96.44 290 ALA A O 1
ATOM 2339 N N . GLY A 1 291 ? 22.703 -8.298 -8.956 1.00 96.25 291 GLY A N 1
ATOM 2340 C CA . GLY A 1 291 ? 23.442 -7.966 -10.169 1.00 96.25 291 GLY A CA 1
ATOM 2341 C C . GLY A 1 291 ? 22.520 -7.816 -11.381 1.00 96.25 291 GLY A C 1
ATOM 2342 O O . GLY A 1 291 ? 21.581 -8.596 -11.549 1.00 96.25 291 GLY A O 1
ATOM 2343 N N . PHE A 1 292 ? 22.786 -6.840 -12.249 1.00 95.50 292 PHE A N 1
ATOM 2344 C CA . PHE A 1 292 ? 22.220 -6.821 -13.601 1.00 95.50 292 PHE A CA 1
ATOM 2345 C C . PHE A 1 292 ? 23.072 -7.672 -14.544 1.00 95.50 292 PHE A C 1
ATOM 2347 O O . PHE A 1 292 ? 24.266 -7.864 -14.319 1.00 95.50 292 PHE A O 1
ATOM 2354 N N . ARG A 1 293 ? 22.471 -8.168 -15.626 1.00 93.81 293 ARG A N 1
ATOM 2355 C CA . ARG A 1 293 ? 23.163 -8.951 -16.661 1.00 93.81 293 ARG A CA 1
ATOM 2356 C C . ARG A 1 293 ? 23.395 -8.096 -17.895 1.00 93.81 293 ARG A C 1
ATOM 2358 O O . ARG A 1 293 ? 22.527 -7.307 -18.253 1.00 93.81 293 ARG A O 1
ATOM 2365 N N . GLU A 1 294 ? 24.535 -8.275 -18.547 1.00 92.94 294 GLU A N 1
ATOM 2366 C CA . GLU A 1 294 ? 24.826 -7.636 -19.830 1.00 92.94 294 GLU A CA 1
ATOM 2367 C C . GLU A 1 294 ? 24.387 -8.555 -20.973 1.00 92.94 294 GLU A C 1
ATOM 2369 O O . GLU A 1 294 ? 24.619 -9.764 -20.944 1.00 92.94 294 GLU A O 1
ATOM 2374 N N . VAL A 1 295 ? 23.700 -7.983 -21.957 1.00 91.50 295 VAL A N 1
ATOM 2375 C CA . VAL A 1 295 ? 23.181 -8.687 -23.131 1.00 91.50 295 VAL A CA 1
ATOM 2376 C C . VAL A 1 295 ? 23.587 -7.898 -24.364 1.00 91.50 295 VAL A C 1
ATOM 2378 O O . VAL A 1 295 ? 23.405 -6.685 -24.405 1.00 91.50 295 VAL A O 1
ATOM 2381 N N . GLU A 1 296 ? 24.105 -8.576 -25.382 1.00 89.56 296 GLU A N 1
ATOM 2382 C CA . GLU A 1 296 ? 24.414 -7.966 -26.672 1.00 89.56 296 GLU A CA 1
ATOM 2383 C C . GLU A 1 296 ? 23.503 -8.547 -27.751 1.00 89.56 296 GLU A C 1
ATOM 2385 O O . GLU A 1 296 ? 23.367 -9.765 -27.889 1.00 89.56 296 GLU A O 1
ATOM 2390 N N . ALA A 1 297 ? 22.855 -7.671 -28.514 1.00 86.12 297 ALA A N 1
ATOM 2391 C CA . ALA A 1 297 ? 22.023 -8.060 -29.641 1.00 86.12 297 ALA A CA 1
ATOM 2392 C C . ALA A 1 297 ? 22.100 -6.992 -30.732 1.00 86.12 297 ALA A C 1
ATOM 2394 O O . ALA A 1 297 ? 22.007 -5.803 -30.446 1.00 86.12 297 ALA A O 1
ATOM 2395 N N . GLN A 1 298 ? 22.251 -7.419 -31.990 1.00 81.56 298 GLN A N 1
ATOM 2396 C CA . GLN A 1 298 ? 22.259 -6.525 -33.159 1.00 81.56 298 GLN A CA 1
ATOM 2397 C C . GLN A 1 298 ? 23.303 -5.387 -33.069 1.00 81.56 298 GLN A C 1
ATOM 2399 O O . GLN A 1 298 ? 23.070 -4.291 -33.568 1.00 81.56 298 GLN A O 1
ATOM 2404 N N . GLY A 1 299 ? 24.452 -5.641 -32.430 1.00 80.06 299 GLY A N 1
ATOM 2405 C CA . GLY A 1 299 ? 25.517 -4.646 -32.239 1.00 80.06 299 GLY A CA 1
ATOM 2406 C C . GLY A 1 299 ? 25.238 -3.603 -31.149 1.00 80.06 299 GLY A C 1
ATOM 2407 O O . GLY A 1 299 ? 26.005 -2.657 -31.005 1.00 80.06 299 GLY A O 1
ATOM 2408 N N . GLN A 1 300 ? 24.160 -3.770 -30.378 1.00 85.62 300 GLN A N 1
ATOM 2409 C CA . GLN A 1 300 ? 23.803 -2.929 -29.240 1.00 85.62 300 GLN A CA 1
ATOM 2410 C C . GLN A 1 300 ? 23.991 -3.709 -27.933 1.00 85.62 300 GLN A C 1
ATOM 2412 O O . GLN A 1 300 ? 23.582 -4.869 -27.821 1.00 85.62 300 GLN A O 1
ATOM 2417 N N . LYS A 1 301 ? 24.570 -3.048 -26.925 1.00 89.56 301 LYS A N 1
ATOM 2418 C CA . LYS A 1 301 ? 24.672 -3.568 -25.556 1.00 89.56 301 LYS A CA 1
ATOM 2419 C C . LYS A 1 301 ? 23.485 -3.098 -24.715 1.00 89.56 301 LYS A C 1
ATOM 2421 O O . LYS A 1 301 ? 23.068 -1.940 -24.802 1.00 89.56 301 LYS A O 1
ATOM 2426 N N . TYR A 1 302 ? 22.992 -3.995 -23.873 1.00 93.06 302 TYR A N 1
ATOM 2427 C CA . TYR A 1 302 ? 21.888 -3.802 -22.943 1.00 93.06 302 TYR A CA 1
ATOM 2428 C C . TYR A 1 302 ? 22.312 -4.261 -21.550 1.00 93.06 302 TYR A C 1
ATOM 2430 O O . TYR A 1 302 ? 23.064 -5.228 -21.418 1.00 93.06 302 TYR A O 1
ATOM 2438 N N . VAL A 1 303 ? 21.775 -3.628 -20.510 1.00 95.06 303 VAL A N 1
ATOM 2439 C CA . VAL A 1 303 ? 21.713 -4.239 -19.177 1.00 95.06 303 VAL A CA 1
ATOM 2440 C C . VAL A 1 303 ? 20.283 -4.652 -18.875 1.00 95.06 303 VAL A C 1
ATOM 2442 O O . VAL A 1 303 ? 19.336 -3.938 -19.213 1.00 95.06 303 VAL A O 1
ATOM 2445 N N . VAL A 1 304 ? 20.125 -5.805 -18.233 1.00 96.06 304 VAL A N 1
ATOM 2446 C CA . VAL A 1 304 ? 18.827 -6.318 -17.802 1.00 96.06 304 VAL A CA 1
ATOM 2447 C C . VAL A 1 304 ? 18.844 -6.644 -16.314 1.00 96.06 304 VAL A C 1
ATOM 2449 O O . VAL A 1 304 ? 19.660 -7.431 -15.828 1.00 96.06 304 VAL A O 1
ATOM 2452 N N . SER A 1 305 ? 17.904 -6.041 -15.596 1.00 97.25 305 SER A N 1
ATOM 2453 C CA . SER A 1 305 ? 17.665 -6.259 -14.171 1.00 97.25 305 SER A CA 1
ATOM 2454 C C . SER A 1 305 ? 16.390 -7.067 -13.973 1.00 97.25 305 SER A C 1
ATOM 2456 O O . SER A 1 305 ? 15.375 -6.786 -14.612 1.00 97.25 305 SER A O 1
ATOM 2458 N N . ARG A 1 306 ? 16.421 -8.055 -13.073 1.00 96.62 306 ARG A N 1
ATOM 2459 C CA . ARG A 1 306 ? 15.287 -8.946 -12.788 1.00 96.62 306 ARG A CA 1
ATOM 2460 C C . ARG A 1 306 ? 14.688 -8.663 -11.415 1.00 96.62 306 ARG A C 1
ATOM 2462 O O . ARG A 1 306 ? 15.394 -8.695 -10.412 1.00 96.62 306 ARG A O 1
ATOM 2469 N N . ILE A 1 307 ? 13.371 -8.481 -11.368 1.00 97.50 307 ILE A N 1
ATOM 2470 C CA . ILE A 1 307 ? 12.589 -8.292 -10.143 1.00 97.50 307 ILE A CA 1
ATOM 2471 C C . ILE A 1 307 ? 11.496 -9.375 -10.075 1.00 97.50 307 ILE A C 1
ATOM 2473 O O . ILE A 1 307 ? 10.507 -9.295 -10.806 1.00 97.50 307 ILE A O 1
ATOM 2477 N N . PRO A 1 308 ? 11.636 -10.395 -9.211 1.00 96.12 308 PRO A N 1
ATOM 2478 C CA . PRO A 1 308 ? 10.610 -11.418 -9.017 1.00 96.12 308 PRO A CA 1
ATOM 2479 C C . PRO A 1 308 ? 9.277 -10.833 -8.530 1.00 96.12 308 PRO A C 1
ATOM 2481 O O . PRO A 1 308 ? 9.242 -10.040 -7.585 1.00 96.12 308 PRO A O 1
ATOM 2484 N N . PHE A 1 309 ? 8.159 -11.297 -9.093 1.00 94.81 309 PHE A N 1
ATOM 2485 C CA . PHE A 1 309 ? 6.824 -10.882 -8.642 1.00 94.81 309 PHE A CA 1
ATOM 2486 C C . PHE A 1 309 ? 6.509 -11.330 -7.209 1.00 94.81 309 PHE A C 1
ATOM 2488 O O . PHE A 1 309 ? 5.769 -10.646 -6.502 1.00 94.81 309 PHE A O 1
ATOM 2495 N N . SER A 1 310 ? 7.128 -12.420 -6.744 1.00 92.44 310 SER A N 1
ATOM 2496 C CA . SER A 1 310 ? 7.033 -12.878 -5.353 1.00 92.44 310 SER A CA 1
ATOM 2497 C C . SER A 1 310 ? 7.566 -11.846 -4.354 1.00 92.44 310 SER A C 1
ATOM 2499 O O . SER A 1 310 ? 6.969 -11.673 -3.294 1.00 92.44 310 SER A O 1
ATOM 2501 N N . ILE A 1 311 ? 8.632 -11.111 -4.702 1.00 91.88 311 ILE A N 1
ATOM 2502 C CA . ILE A 1 311 ? 9.167 -10.024 -3.867 1.00 91.88 311 ILE A CA 1
ATOM 2503 C C . ILE A 1 311 ? 8.189 -8.846 -3.840 1.00 91.88 311 ILE A C 1
ATOM 2505 O O . ILE A 1 311 ? 7.901 -8.305 -2.775 1.00 91.88 311 ILE A O 1
ATOM 2509 N N . LEU A 1 312 ? 7.633 -8.490 -5.001 1.00 90.25 312 LEU A N 1
ATOM 2510 C CA . LEU A 1 312 ? 6.643 -7.415 -5.133 1.00 90.25 312 LEU A CA 1
ATOM 2511 C C . LEU A 1 312 ? 5.269 -7.775 -4.547 1.00 90.25 312 LEU A C 1
ATOM 2513 O O . LEU A 1 312 ? 4.417 -6.897 -4.418 1.00 90.25 312 LEU A O 1
ATOM 2517 N N . ARG A 1 313 ? 5.044 -9.050 -4.196 1.00 88.00 313 ARG A N 1
ATOM 2518 C CA . ARG A 1 313 ? 3.751 -9.594 -3.748 1.00 88.00 313 ARG A CA 1
ATOM 2519 C C . ARG A 1 313 ? 2.632 -9.331 -4.760 1.00 88.00 313 ARG A C 1
ATOM 2521 O O . ARG A 1 313 ? 1.501 -9.013 -4.392 1.00 88.00 313 ARG A O 1
ATOM 2528 N N . ILE A 1 314 ? 2.975 -9.444 -6.039 1.00 89.00 314 ILE A N 1
ATOM 2529 C CA . ILE A 1 314 ? 2.054 -9.327 -7.167 1.00 89.00 314 ILE A CA 1
ATOM 2530 C C . ILE A 1 314 ? 1.802 -10.732 -7.707 1.00 89.00 314 ILE A C 1
ATOM 2532 O O . ILE A 1 314 ? 2.730 -11.527 -7.839 1.00 89.00 314 ILE A O 1
ATOM 2536 N N . ASP A 1 315 ? 0.550 -11.039 -8.032 1.00 88.38 315 ASP A N 1
ATOM 2537 C CA . ASP A 1 315 ? 0.239 -12.226 -8.822 1.00 88.38 315 ASP A CA 1
ATOM 2538 C C . ASP A 1 315 ? 0.595 -11.935 -10.294 1.00 88.38 315 ASP A C 1
ATOM 2540 O O . ASP A 1 315 ? 0.033 -11.000 -10.865 1.00 88.38 315 ASP A O 1
ATOM 2544 N N . PRO A 1 316 ? 1.502 -12.696 -10.934 1.00 85.81 316 PRO A N 1
ATOM 2545 C CA . PRO A 1 316 ? 1.919 -12.463 -12.321 1.00 85.81 316 PRO A CA 1
ATOM 2546 C C . PRO A 1 316 ? 0.766 -12.513 -13.336 1.00 85.81 316 PRO A C 1
ATOM 2548 O O . PRO A 1 316 ? 0.885 -11.963 -14.434 1.00 85.81 316 PRO A O 1
ATOM 2551 N N . VAL A 1 317 ? -0.347 -13.172 -12.992 1.00 85.00 317 VAL A N 1
ATOM 2552 C CA . VAL A 1 317 ? -1.556 -13.224 -13.825 1.00 85.00 317 VAL A CA 1
ATOM 2553 C C . VAL A 1 317 ? -2.337 -11.910 -13.757 1.00 85.00 317 VAL A C 1
ATOM 2555 O O . VAL A 1 317 ? -3.032 -11.566 -14.715 1.00 85.00 317 VAL A O 1
ATOM 2558 N N . GLN A 1 318 ? -2.210 -11.148 -12.668 1.00 81.31 318 GLN A N 1
ATOM 2559 C CA . GLN A 1 318 ? -2.829 -9.831 -12.561 1.00 81.31 318 GLN A CA 1
ATOM 2560 C C . GLN A 1 318 ? -2.177 -8.850 -13.540 1.00 81.31 318 GLN A C 1
ATOM 2562 O O . GLN A 1 318 ? -0.968 -8.849 -13.773 1.00 81.31 318 GLN A O 1
ATOM 2567 N N . SER A 1 319 ? -3.012 -8.000 -14.129 1.00 82.56 319 SER A N 1
ATOM 2568 C CA . SER A 1 319 ? -2.610 -6.929 -15.045 1.00 82.56 319 SER A CA 1
ATOM 2569 C C . SER A 1 319 ? -2.798 -5.547 -14.421 1.00 82.56 319 SER A C 1
ATOM 2571 O O . SER A 1 319 ? -2.887 -4.559 -15.146 1.00 82.56 319 SER A O 1
ATOM 2573 N N . ASP A 1 320 ? -2.921 -5.482 -13.091 1.00 90.25 320 ASP A N 1
ATOM 2574 C CA . ASP A 1 320 ? -3.071 -4.216 -12.383 1.00 90.25 320 ASP A CA 1
ATOM 2575 C C . ASP A 1 320 ? -1.812 -3.362 -12.611 1.00 90.25 320 ASP A C 1
ATOM 2577 O O . ASP A 1 320 ? -0.696 -3.847 -12.392 1.00 90.25 320 ASP A O 1
ATOM 2581 N N . PRO A 1 321 ? -1.967 -2.104 -13.056 1.00 93.88 321 PRO A N 1
ATOM 2582 C CA . PRO A 1 321 ? -0.859 -1.172 -13.182 1.00 93.88 321 PRO A CA 1
ATOM 2583 C C . PRO A 1 321 ? -0.099 -0.979 -11.873 1.00 93.88 321 PRO A C 1
ATOM 2585 O O . PRO A 1 321 ? -0.689 -0.932 -10.792 1.00 93.88 321 PRO A O 1
ATOM 2588 N N . VAL A 1 322 ? 1.210 -0.778 -11.986 1.00 95.12 322 VAL A N 1
ATOM 2589 C CA . VAL A 1 322 ? 2.077 -0.423 -10.855 1.00 95.12 322 VAL A CA 1
ATOM 2590 C C . VAL A 1 322 ? 2.707 0.939 -11.090 1.00 95.12 322 VAL A C 1
ATOM 2592 O O . VAL A 1 322 ? 2.729 1.420 -12.222 1.00 95.12 322 VAL A O 1
ATOM 2595 N N . ARG A 1 323 ? 3.244 1.565 -10.041 1.00 95.38 323 ARG A N 1
ATOM 2596 C CA . ARG A 1 323 ? 4.036 2.789 -10.201 1.00 95.38 323 ARG A CA 1
ATOM 2597 C C . ARG A 1 323 ? 5.527 2.480 -10.153 1.00 95.38 323 ARG A C 1
ATOM 2599 O O . ARG A 1 323 ? 5.949 1.634 -9.366 1.00 95.38 323 ARG A O 1
ATOM 2606 N N . VAL A 1 324 ? 6.315 3.134 -11.001 1.00 96.94 324 VAL A N 1
ATOM 2607 C CA . VAL A 1 324 ? 7.750 2.876 -11.149 1.00 96.94 324 VAL A CA 1
ATOM 2608 C C . VAL A 1 324 ? 8.534 4.163 -11.384 1.00 96.94 324 VAL A C 1
ATOM 2610 O O . VAL A 1 324 ? 8.023 5.117 -11.964 1.00 96.94 324 VAL A O 1
ATOM 2613 N N . ASN A 1 325 ? 9.794 4.172 -10.965 1.00 96.94 325 ASN A N 1
ATOM 2614 C CA . ASN A 1 325 ? 10.804 5.069 -11.513 1.00 96.94 325 ASN A CA 1
ATOM 2615 C C . ASN A 1 325 ? 12.109 4.289 -11.695 1.00 96.94 325 ASN A C 1
ATOM 2617 O O . ASN A 1 325 ? 12.419 3.395 -10.901 1.00 96.94 325 ASN A O 1
ATOM 2621 N N . VAL A 1 326 ? 12.836 4.607 -12.760 1.00 97.62 326 VAL A N 1
ATOM 2622 C CA . VAL A 1 326 ? 14.108 3.982 -13.115 1.00 97.62 326 VAL A CA 1
ATOM 2623 C C . VAL A 1 326 ? 15.172 5.064 -13.111 1.00 97.62 326 VAL A C 1
ATOM 2625 O O . VAL A 1 326 ? 15.030 6.080 -13.788 1.00 97.62 326 VAL A O 1
ATOM 2628 N N . THR A 1 327 ? 16.235 4.819 -12.355 1.00 96.00 327 THR A N 1
ATOM 2629 C CA . THR A 1 327 ? 17.425 5.662 -12.294 1.00 96.00 327 THR A CA 1
ATOM 2630 C C . THR A 1 327 ? 18.634 4.834 -12.704 1.00 96.00 327 THR A C 1
ATOM 2632 O O . THR A 1 327 ? 18.805 3.703 -12.258 1.00 96.00 327 THR A O 1
ATOM 2635 N N . VAL A 1 328 ? 19.495 5.388 -13.541 1.00 95.12 328 VAL A N 1
ATOM 2636 C CA . VAL A 1 328 ? 20.705 4.751 -14.050 1.00 95.12 328 VAL A CA 1
ATOM 2637 C C . VAL A 1 328 ? 21.892 5.611 -13.672 1.00 95.12 328 VAL A C 1
ATOM 2639 O O . VAL A 1 328 ? 21.874 6.819 -13.879 1.00 95.12 328 VAL A O 1
ATOM 2642 N N . GLN A 1 329 ? 22.926 4.981 -13.127 1.00 93.06 329 GLN A N 1
ATOM 2643 C CA . GLN A 1 329 ? 24.195 5.630 -12.848 1.00 93.06 329 GLN A CA 1
ATOM 2644 C C . GLN A 1 329 ? 25.230 5.218 -13.897 1.00 93.06 329 GLN A C 1
ATOM 2646 O O . GLN A 1 329 ? 25.453 4.015 -14.087 1.00 93.06 329 GLN A O 1
ATOM 2651 N N . LYS A 1 330 ? 25.884 6.192 -14.538 1.00 88.06 330 LYS A N 1
ATOM 2652 C CA . LYS A 1 330 ? 27.074 5.973 -15.376 1.00 88.06 330 LYS A CA 1
ATOM 2653 C C . LYS A 1 330 ? 28.334 6.403 -14.633 1.00 88.06 330 LYS A C 1
ATOM 2655 O O . LYS A 1 330 ? 28.306 7.339 -13.836 1.00 88.06 330 LYS A O 1
ATOM 2660 N N . ASN A 1 331 ? 29.438 5.699 -14.887 1.00 82.12 331 ASN A N 1
ATOM 2661 C CA . ASN A 1 331 ? 30.781 6.034 -14.388 1.00 82.12 331 ASN A CA 1
ATOM 2662 C C . ASN A 1 331 ? 30.884 6.227 -12.857 1.00 82.12 331 ASN A C 1
ATOM 2664 O O . ASN A 1 331 ? 31.850 6.793 -12.359 1.00 82.12 331 ASN A O 1
ATOM 2668 N N . GLY A 1 332 ? 29.904 5.736 -12.089 1.00 76.31 332 GLY A N 1
ATOM 2669 C CA . GLY A 1 332 ? 29.858 5.858 -10.632 1.00 76.31 332 GLY A CA 1
ATOM 2670 C C . GLY A 1 332 ? 29.444 7.228 -10.079 1.00 76.31 332 GLY A C 1
ATOM 2671 O O . GLY A 1 332 ? 29.287 7.332 -8.861 1.00 76.31 332 GLY A O 1
ATOM 2672 N N . THR A 1 333 ? 29.219 8.245 -10.915 1.00 77.06 333 THR A N 1
ATOM 2673 C CA . THR A 1 333 ? 28.908 9.619 -10.470 1.00 77.06 333 THR A CA 1
ATOM 2674 C C . THR A 1 333 ? 27.615 10.164 -11.060 1.00 77.06 333 THR A C 1
ATOM 2676 O O . THR A 1 333 ? 26.826 10.760 -10.327 1.00 77.06 333 THR A O 1
ATOM 2679 N N . ASP A 1 334 ? 27.344 9.889 -12.334 1.00 84.12 334 ASP A N 1
ATOM 2680 C CA . ASP A 1 334 ? 26.321 10.614 -13.088 1.00 84.12 334 ASP A CA 1
ATOM 2681 C C . ASP A 1 334 ? 24.997 9.853 -13.032 1.00 84.12 334 ASP A C 1
ATOM 2683 O O . ASP A 1 334 ? 24.929 8.703 -13.469 1.00 84.12 334 ASP A O 1
ATOM 2687 N N . ASN A 1 335 ? 23.952 10.470 -12.472 1.00 90.00 335 ASN A N 1
ATOM 2688 C CA . ASN A 1 335 ? 22.637 9.848 -12.309 1.00 90.00 335 ASN A CA 1
ATOM 2689 C C . ASN A 1 335 ? 21.636 10.385 -13.332 1.00 90.00 335 ASN A C 1
ATOM 2691 O O . ASN A 1 335 ? 21.443 11.593 -13.442 1.00 90.00 335 ASN A O 1
ATOM 2695 N N . TYR A 1 336 ? 20.939 9.462 -13.988 1.00 92.88 336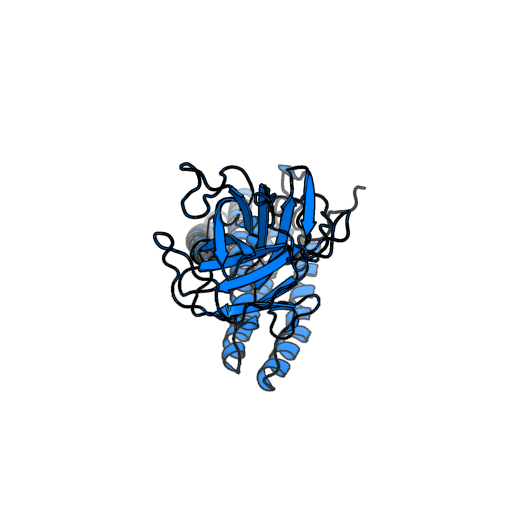 TYR A N 1
ATOM 2696 C CA . TYR A 1 336 ? 19.917 9.735 -14.990 1.00 92.88 336 TYR A CA 1
ATOM 2697 C C . TYR A 1 336 ? 18.615 9.064 -14.594 1.00 92.88 336 TYR A C 1
ATOM 2699 O O . TYR A 1 336 ? 18.620 7.869 -14.314 1.00 92.88 336 TYR A O 1
ATOM 2707 N N . SER A 1 337 ? 17.503 9.791 -14.541 1.00 94.12 337 SER A N 1
ATOM 2708 C CA . SER A 1 337 ? 16.217 9.233 -14.102 1.00 94.12 337 SER A CA 1
ATOM 2709 C C . SER A 1 337 ? 15.119 9.437 -15.135 1.00 94.12 337 SER A C 1
ATOM 2711 O O . SER A 1 337 ? 15.138 10.392 -15.907 1.00 94.12 337 SER A O 1
ATOM 2713 N N . TRP A 1 338 ? 14.145 8.526 -15.148 1.00 95.50 338 TRP A N 1
ATOM 2714 C CA . TRP A 1 338 ? 12.959 8.671 -15.990 1.00 95.50 338 TRP A CA 1
ATOM 2715 C C . TRP A 1 338 ? 12.096 9.845 -15.529 1.00 95.50 338 TRP A C 1
ATOM 2717 O O . TRP A 1 338 ? 11.609 10.620 -16.349 1.00 95.50 338 TRP A O 1
ATOM 2727 N N . LEU A 1 339 ? 11.935 9.969 -14.211 1.00 93.62 339 LEU A N 1
ATOM 2728 C CA . LEU A 1 339 ? 11.232 11.065 -13.555 1.00 93.62 339 LEU A CA 1
ATOM 2729 C C . LEU A 1 339 ? 12.106 11.718 -12.482 1.00 93.62 339 LEU A C 1
ATOM 2731 O O . LEU A 1 339 ? 13.001 11.042 -11.953 1.00 93.62 339 LEU A O 1
ATOM 2735 N N . PRO A 1 340 ? 11.825 12.989 -12.124 1.00 89.00 340 PRO A N 1
ATOM 2736 C CA . PRO A 1 340 ? 12.576 13.713 -11.106 1.00 89.00 340 PRO A CA 1
ATOM 2737 C C . PRO A 1 340 ? 12.642 12.949 -9.785 1.00 89.00 340 PRO A C 1
ATOM 2739 O O . PRO A 1 340 ? 11.737 12.191 -9.449 1.00 89.00 340 PRO A O 1
ATOM 2742 N N . ASN A 1 341 ? 13.705 13.177 -9.016 1.00 84.06 341 ASN A N 1
ATOM 2743 C CA . ASN A 1 341 ? 13.862 12.619 -7.674 1.00 84.06 341 ASN A CA 1
ATOM 2744 C C . ASN A 1 341 ? 13.805 13.756 -6.646 1.00 84.06 341 ASN A C 1
ATOM 2746 O O . ASN A 1 341 ? 14.826 14.251 -6.164 1.00 84.06 341 ASN A O 1
ATOM 2750 N N . SER A 1 342 ? 12.588 14.212 -6.358 1.00 86.50 342 SER A N 1
ATOM 2751 C CA . SER A 1 342 ? 12.284 15.305 -5.442 1.00 86.50 342 SER A CA 1
ATOM 2752 C C . SER A 1 342 ? 12.024 14.768 -4.030 1.00 86.50 342 SER A C 1
ATOM 2754 O O . SER A 1 342 ? 10.896 14.682 -3.549 1.00 86.50 342 SER A O 1
ATOM 2756 N N . SER A 1 343 ? 13.108 14.389 -3.349 1.00 83.31 343 SER A N 1
ATOM 2757 C CA . SER A 1 343 ? 13.051 13.793 -2.009 1.00 83.31 343 SER A CA 1
ATOM 2758 C C . SER A 1 343 ? 12.284 14.655 -0.994 1.00 83.31 343 SER A C 1
ATOM 2760 O O . SER A 1 343 ? 12.539 15.850 -0.842 1.00 83.31 343 SER A O 1
ATOM 2762 N N . LEU A 1 344 ? 11.376 14.021 -0.249 1.00 82.69 344 LEU A N 1
ATOM 2763 C CA . LEU A 1 344 ? 10.677 14.629 0.884 1.00 82.69 344 LEU A CA 1
ATOM 2764 C C . LEU A 1 344 ? 11.509 14.521 2.166 1.00 82.69 344 LEU A C 1
ATOM 2766 O O . LEU A 1 344 ? 12.459 13.742 2.260 1.00 82.69 344 LEU A O 1
ATOM 2770 N N . THR A 1 345 ? 11.129 15.280 3.197 1.00 82.25 345 THR A N 1
ATOM 2771 C CA . THR A 1 345 ? 11.706 15.092 4.532 1.00 82.25 345 THR A CA 1
ATOM 2772 C C . THR A 1 345 ? 11.461 13.652 5.002 1.00 82.25 345 THR A C 1
ATOM 2774 O O . THR A 1 345 ? 10.306 13.214 4.966 1.00 82.25 345 THR A O 1
ATOM 2777 N N . PRO A 1 346 ? 12.503 12.923 5.451 1.00 79.38 346 PRO A N 1
ATOM 2778 C CA . PRO A 1 346 ? 12.368 11.518 5.798 1.00 79.38 346 PRO A CA 1
ATOM 2779 C C . PRO A 1 346 ? 11.268 11.230 6.828 1.00 79.38 346 PRO A C 1
ATOM 2781 O O . PRO A 1 346 ? 11.184 11.912 7.853 1.00 79.38 346 PRO A O 1
ATOM 2784 N N . ARG A 1 347 ? 10.463 10.186 6.588 1.00 71.88 347 ARG A N 1
ATOM 2785 C CA . ARG A 1 347 ? 9.406 9.720 7.499 1.00 71.88 347 ARG A CA 1
ATOM 2786 C C . ARG A 1 347 ? 9.461 8.205 7.690 1.00 71.88 347 ARG A C 1
ATOM 2788 O O . ARG A 1 347 ? 9.302 7.465 6.726 1.00 71.88 347 ARG A O 1
ATOM 2795 N N . LEU A 1 348 ? 9.642 7.773 8.944 1.00 74.00 348 LEU A N 1
ATOM 2796 C CA . LEU A 1 348 ? 9.635 6.368 9.388 1.00 74.00 348 LEU A CA 1
ATOM 2797 C C . LEU A 1 348 ? 10.240 5.420 8.331 1.00 74.00 348 LEU A C 1
ATOM 2799 O O . LEU A 1 348 ? 11.404 5.573 7.972 1.00 74.00 348 LEU A O 1
ATOM 2803 N N . ILE A 1 349 ? 9.452 4.466 7.819 1.00 74.56 349 ILE A N 1
ATOM 2804 C CA . ILE A 1 349 ? 9.902 3.492 6.823 1.00 74.56 349 ILE A CA 1
ATOM 2805 C C . ILE A 1 349 ? 9.782 4.012 5.382 1.00 74.56 349 ILE A C 1
ATOM 2807 O O . ILE A 1 349 ? 10.442 3.482 4.498 1.00 74.56 349 ILE A O 1
ATOM 2811 N N . LEU A 1 350 ? 8.981 5.047 5.111 1.00 73.00 350 LEU A N 1
ATOM 2812 C CA . LEU A 1 350 ? 8.912 5.655 3.775 1.00 73.00 350 LEU A CA 1
ATOM 2813 C C . LEU A 1 350 ? 10.220 6.359 3.389 1.00 73.00 350 LEU A C 1
ATOM 2815 O O . LEU A 1 350 ? 10.447 6.630 2.212 1.00 73.00 350 LEU A O 1
ATOM 2819 N N . GLY A 1 351 ? 11.080 6.656 4.368 1.00 79.38 351 GLY A N 1
ATOM 2820 C CA . GLY A 1 351 ? 12.293 7.422 4.122 1.00 79.38 351 GLY A CA 1
ATOM 2821 C C . GLY A 1 351 ? 11.930 8.756 3.476 1.00 79.38 351 GLY A C 1
ATOM 2822 O O . GLY A 1 351 ? 10.946 9.382 3.871 1.00 79.38 351 GLY A O 1
ATOM 2823 N N . SER A 1 352 ? 12.707 9.181 2.485 1.00 83.44 352 SER A N 1
ATOM 2824 C CA . SER A 1 352 ? 12.491 10.425 1.739 1.00 83.44 352 SER A CA 1
ATOM 2825 C C . SER A 1 352 ? 11.659 10.256 0.462 1.00 83.44 352 SER A C 1
ATOM 2827 O O . SER A 1 352 ? 11.676 11.141 -0.393 1.00 83.44 352 SER A O 1
ATOM 2829 N N . ASP A 1 353 ? 10.950 9.135 0.290 1.00 83.56 353 ASP A N 1
ATOM 2830 C CA . ASP A 1 353 ? 10.212 8.882 -0.947 1.00 83.56 353 ASP A CA 1
ATOM 2831 C C . ASP A 1 353 ? 9.100 9.901 -1.190 1.00 83.56 353 ASP A C 1
ATOM 2833 O O . ASP A 1 353 ? 8.216 10.107 -0.353 1.00 83.56 353 ASP A O 1
ATOM 2837 N N . ASN A 1 354 ? 9.097 10.463 -2.398 1.00 86.38 354 ASN A N 1
ATOM 2838 C CA . ASN A 1 354 ? 7.987 11.236 -2.919 1.00 86.38 354 ASN A CA 1
ATOM 2839 C C . ASN A 1 354 ? 7.177 10.386 -3.907 1.00 86.38 354 ASN A C 1
ATOM 2841 O O . ASN A 1 354 ? 7.670 10.029 -4.975 1.00 86.38 354 ASN A O 1
ATOM 2845 N N . PRO A 1 355 ? 5.909 10.068 -3.613 1.00 80.88 355 PRO A N 1
ATOM 2846 C CA . PRO A 1 355 ? 5.081 9.286 -4.524 1.00 80.88 355 PRO A CA 1
ATOM 2847 C C . PRO A 1 355 ? 4.752 9.985 -5.847 1.00 80.88 355 PRO A C 1
ATOM 2849 O O . PRO A 1 355 ? 4.183 9.330 -6.721 1.00 80.88 355 PRO A O 1
ATOM 2852 N N . ALA A 1 356 ? 5.014 11.291 -5.958 1.00 85.38 356 ALA A N 1
ATOM 2853 C CA . ALA A 1 356 ? 4.894 12.051 -7.200 1.00 85.38 356 ALA A CA 1
ATOM 2854 C C . ALA A 1 356 ? 6.066 11.800 -8.168 1.00 85.38 356 ALA A C 1
ATOM 2856 O O . ALA A 1 356 ? 5.926 12.058 -9.357 1.00 85.38 356 ALA A O 1
ATOM 2857 N N . ASP A 1 357 ? 7.174 11.232 -7.683 1.00 90.25 357 ASP A N 1
ATOM 2858 C CA . ASP A 1 357 ? 8.359 10.894 -8.484 1.00 90.25 357 ASP A CA 1
ATOM 2859 C C . ASP A 1 357 ? 8.221 9.544 -9.216 1.00 90.25 357 ASP A C 1
ATOM 2861 O O . ASP A 1 357 ? 9.201 8.999 -9.721 1.00 90.25 357 ASP A O 1
ATOM 2865 N N . LEU A 1 358 ? 7.025 8.945 -9.221 1.00 93.12 358 LEU A N 1
ATOM 2866 C CA . LEU A 1 358 ? 6.752 7.652 -9.847 1.00 93.12 358 LEU A CA 1
ATOM 2867 C C . LEU A 1 358 ? 5.732 7.815 -10.976 1.00 93.12 358 LEU A C 1
ATOM 2869 O O . LEU A 1 358 ? 4.689 8.442 -10.792 1.00 93.12 358 LEU A O 1
ATOM 2873 N N . GLY A 1 359 ? 6.003 7.177 -12.112 1.00 95.38 359 GLY A N 1
ATOM 2874 C CA . GLY A 1 359 ? 5.100 7.093 -13.257 1.00 95.38 359 GLY A CA 1
ATOM 2875 C C . GLY A 1 359 ? 4.366 5.761 -13.279 1.00 95.38 359 GLY A C 1
ATOM 2876 O O . GLY A 1 359 ? 4.680 4.851 -12.513 1.00 95.38 359 GLY A O 1
ATOM 2877 N N . TRP A 1 360 ? 3.384 5.620 -14.160 1.00 96.94 360 TRP A N 1
ATOM 2878 C CA . TRP A 1 360 ? 2.624 4.382 -14.309 1.00 96.94 360 TRP A CA 1
ATOM 2879 C C . TRP A 1 360 ? 3.328 3.399 -15.232 1.00 96.94 360 TRP A C 1
ATOM 2881 O O . TRP A 1 360 ? 3.747 3.756 -16.328 1.00 96.94 360 TRP A O 1
ATOM 2891 N N . LEU A 1 361 ? 3.383 2.137 -14.821 1.00 97.25 361 LEU A N 1
ATOM 2892 C CA . LEU A 1 361 ? 3.773 1.018 -15.660 1.00 97.25 361 LEU A CA 1
ATOM 2893 C C . LEU A 1 361 ? 2.565 0.118 -15.908 1.00 97.25 361 LEU A C 1
ATOM 2895 O O . LEU A 1 361 ? 2.070 -0.551 -15.000 1.00 97.25 361 LEU A O 1
ATOM 2899 N N . ILE A 1 362 ? 2.099 0.102 -17.155 1.00 96.38 362 ILE A N 1
ATOM 2900 C CA . ILE A 1 362 ? 0.923 -0.667 -17.565 1.00 96.38 362 ILE A CA 1
ATOM 2901 C C . ILE A 1 362 ? 1.362 -2.018 -18.121 1.00 96.38 362 ILE A C 1
ATOM 2903 O O . ILE A 1 362 ? 2.122 -2.084 -19.091 1.00 96.38 362 ILE A O 1
ATOM 2907 N N . PHE A 1 363 ? 0.848 -3.096 -17.539 1.00 94.31 363 PHE A N 1
ATOM 2908 C CA . PHE A 1 363 ? 1.086 -4.453 -18.013 1.00 94.31 363 PHE A CA 1
ATOM 2909 C C . PHE A 1 363 ? 0.190 -4.763 -19.214 1.00 94.31 363 PHE A C 1
ATOM 2911 O O . PHE A 1 363 ? -1.032 -4.808 -19.076 1.00 94.31 363 PHE A O 1
ATOM 2918 N N . LYS A 1 364 ? 0.804 -4.957 -20.387 1.00 83.94 364 LYS A N 1
ATOM 2919 C CA . LYS A 1 364 ? 0.113 -5.416 -21.599 1.00 83.94 364 LYS A CA 1
ATOM 2920 C C . LYS A 1 364 ? 0.035 -6.943 -21.669 1.00 83.94 364 LYS A C 1
ATOM 2922 O O . LYS A 1 364 ? 0.814 -7.643 -20.963 1.00 83.94 364 LYS A O 1
#

Sequence (364 aa):
TLKPWPPSGDRVGECIGGVLTLEEVVELARRMTTSWDKGVQIFKKLESKYSNDKERLLDIGVAKALGIQFRSGHNILNFYMLRERMLRMDGRKRLDILKQLTDIIKEEIALDEQLLVLCKNDSRLGFHSEAEGYKYFPEKIEWRMAELNKVLENDVPAFKKLIKKGELLFPEYTGKSPEGAVAHCVKTFDVNLNSNIQIPSGLQWQELNEGENDTQLQWASARDSKALYIWVAEKSLTGQSLEDNQISRVSVKVEPKRLYPAFHFSFSKLTEHNAGDPVRDLGYSLIYTAGFREVEAQGQKYVVSRIPFSILRIDPVQSDPVRVNVTVQKNGTDNYSWLPNSSLTPRLILGSDNPADLGWLIFK

pLDDT: mean 89.7, std 11.8, range [34.41, 98.81]

Foldseek 3Di:
DPDPDPPPPLACQLVVLPPDDLVVVLVVLVVVLVVLVVVLVVLVVCCVVCVVPLVSVLVSLVSLLVSLVSLLVSLVSVLSVLVLVLQPDFADVSVVSLVVNLVSLVVNLVSLVSNLVSQVSDVCPQQDVVVRDGPDHNVRSVVSSVVSVCCVVPVSVVVNVCRVVRHHDPCCQQVVPPDDDEAEAAEDEDADLVDAGDDDPPWDWADLPDWDDDFQKIWTWYDYQWWIKIKIFRDDDPDDQDDPDQWAWKWKWKAAHPNHATAIEIEGADDPVADDAWDDDPPARNYTYHYWDWHDDPSTIMTMDIHTVVSVVDRSPDQGKIWMKMWIDGNNPIITISFDQPFCPQDRRNGRDDPVRTGIYTYD

Radius of gyration: 25.89 Å; Cα contacts (8 Å, |Δi|>4): 576; chains: 1; bounding box: 58×45×83 Å

=== Feature glossary ===
Reading guide. The protein is described through the following features:

Foldseek 3Di. A 3Di character summarizes, for each residue, the relative orientation of the Cα frame of its nearest spatial neighbor. Because it encodes fold topology rather than chemistry, 3Di alignments detect remote structural similarity that sequence alignment misses.

Contact-map, Ramachandran, and PAE plots. Plot images: a contact map (which residues are close in 3D, as an N×N binary image), a Ramachandran scatter (backbone torsion angles, revealing secondary-structure composition at a glance), and — for AlphaFold structures — a PAE heatmap (pairwise prediction confidence).

Radius of gyration, Cα contacts, bounding box. Radius of gyration (Rg) is the root-mean-square distance of Cα atoms from their centroid — a single number for overall size and compactness. A globular domain of N residues has Rg ≈ 2.2·N^0.38 Å; an extended or disordered chain has a much larger Rg. The Cα contact count is the number of residue pairs whose Cα atoms are within 8 Å and are more than four positions apart in sequence — a standard proxy for tertiary packing density. The bounding box is the smallest axis-aligned box enclosing all Cα atoms.

Secondary structure (8-state, DSSP). Eight-state secondary structure (DSSP): H is the canonical α-helix, G the tighter 3₁₀-helix, I the wider π-helix; E/B are β-structure, T and S are turns and bends, and '-' is everything else. DSSP derives these from the pattern of main-chain N–H···O=C hydrogen bonds, not from the sequence.

B-factor. B-factor (Debye–Waller factor) reflects atomic displacement in the crystal lattice. It is an experimental observable (units Å²), not a prediction; low values mean the atom is pinned down, high values mean it moves or is heterogeneous across the crystal.

pLDDT. pLDDT is the predicted lDDT-Cα score: AlphaFold's confidence that the local environment of each residue (all inter-atomic distances within 15 Å) is correctly placed. It is a per-residue number between 0 and 100, with higher meaning more reliable.

Nearest PDB structures. Nearest PDB neighbors are the top structural matches found by Foldseek when searching this structure against the entire Protein Data Bank. Each hit reports a TM-score (0 to 1; >0.5 almost always implies the same fold) and an E-value. These are *structural* homologs — they may share no detectable sequence similarity.

Solvent-accessible surface area. Accessible surface area quantifies burial. A residue with SASA near zero is packed into the hydrophobic core; one with SASA >100 Å² sits on the surface. Computed here via the Shrake–Rupley numerical algorithm with a 1.4 Å probe.

Rendered structure images. Structure images are PyMOL renders from six orthogonal camera directions. Cartoon representation draws helices as coils and strands as arrows; sticks shows the backbone as bonds; surface shows the solvent-excluded envelope. Rainbow coloring maps sequence position to hue (blue→red, N→C); chain coloring assigns a distinct color per polypeptide.

Backbone torsions (φ/ψ). φ (phi) and ψ (psi) are the two rotatable backbone dihedrals per residue: φ is the C(i-1)–N–Cα–C torsion, ψ is the N–Cα–C–N(i+1) torsion, both in degrees on (−180°, 180°]. α-helical residues cluster near (−60°, −45°); β-strand residues near (−120°, +130°). A Ramachandran plot is simply a scatter of (φ, ψ) for every residue.

Predicted aligned error. Predicted Aligned Error (PAE) is an AlphaFold confidence matrix: entry (i, j) is the expected error in the position of residue j, in ångströms, when the prediction is superimposed on the true structure at residue i. Low PAE within a block of residues means that block is internally rigid and well-predicted; high PAE between two blocks means their relative placement is uncertain even if each block individually is confident.

mmCIF coordinates. Structure coordinates are given as an mmCIF _atom_site loop: one row per atom with element, residue name, chain id, sequence number, and x/y/z position in Å. Only the four main-chain atoms per residue are included here; side chains are omitted to keep the record compact.

InterPro / GO / CATH / organism. Database cross-references. InterPro integrates a dozen domain/family signature databases into unified entries with residue-range hits. GO terms attach function/process/location labels with evidence codes. CATH codes position the fold in a four-level structural taxonomy. Organism is the NCBI-taxonomy species name.

Secondary structure (3-state, P-SEA). SS3 is a coarse helix/strand/coil call (letters a/b/c) made by the P-SEA algorithm from inter-Cα distances and dihedrals. It is less detailed than DSSP but needs only Cα positions.

Sequence. Sequence gives the chain of amino acids in standard one-letter code (A=alanine, C=cysteine, …, Y=tyrosine), read N→C. It is the only feature that is directly encoded by the gene; all structural features are derived from the folded form of this sequence.